Protein AF-A0A932TSR7-F1 (afdb_monomer_lite)

Radius of gyration: 50.33 Å; chains: 1; bounding box: 110×81×132 Å

Foldseek 3Di:
DDDDDDDDDDDDDDDDDDDPDPPDDDQDLVNLLVLLVVLLVQLVVCVVVVNLVSNVVSLVSSVVSLVVSCVVPVPDPCSVVSVVSSVVSVVSSVVVVVPPDPDDDDDDPPDDPDDDDDDDPQLVVLLVQLVVLLVVLVVLQVVLVCQVVVNDPDHSLVSLVVSLVSLVSNVVSLVSSCVVCVVVVNCVPPSNVVSVVCNVVSNVVSVVSNVVSVVVVVVLVVQLVVLVVLLVVLQVLLVVCVVQALVLQVLAEDDDDACPSVVVNLVSLVCCVPPPLVVLVVSLVVLCVPQNDDQVSNCVRRVDRRCSSVSSVSSSVSSLSSLLNLLLVLLVVLVVLLVCLVVDALVVSVVSLVRSVVSLVSSCSSPVPDPSSVVSVVVSVVSSVVSVVVQVVVQAPDADPAAAPQADPCQVVVFVLVLVVQCPDCVHCVPPVWHKDWQGKHQHHYKDQDDADPVRARQKIWTWMKTWIDTPVCVVVQKIKIWTKIFMCGGGGPDDNDDDTDDMDTDGMGMYGNVNHD

Structure (mmCIF, N/CA/C/O backbone):
data_AF-A0A932TSR7-F1
#
_entry.id   AF-A0A932TSR7-F1
#
loop_
_atom_site.group_PDB
_atom_site.id
_atom_site.type_symbol
_atom_site.label_atom_id
_atom_site.label_alt_id
_atom_site.label_comp_id
_atom_site.label_asym_id
_atom_site.label_entity_id
_atom_site.label_seq_id
_atom_site.pdbx_PDB_ins_code
_atom_site.Cartn_x
_atom_site.Cartn_y
_atom_site.Cartn_z
_atom_site.occupancy
_atom_site.B_iso_or_equiv
_atom_site.auth_seq_id
_atom_site.auth_comp_id
_atom_site.auth_asym_id
_atom_site.auth_atom_id
_atom_site.pdbx_PDB_model_num
ATOM 1 N N . MET A 1 1 ? 39.540 58.595 4.494 1.00 39.47 1 MET A N 1
ATOM 2 C CA . MET A 1 1 ? 38.104 58.927 4.647 1.00 39.47 1 MET A CA 1
ATOM 3 C C . MET A 1 1 ? 37.545 57.951 5.679 1.00 39.47 1 MET A C 1
ATOM 5 O O . MET A 1 1 ? 37.599 56.764 5.416 1.00 39.47 1 MET A O 1
ATOM 9 N N . ARG A 1 2 ? 37.390 58.321 6.966 1.00 31.02 2 ARG A N 1
ATOM 10 C CA . ARG A 1 2 ? 36.227 59.035 7.568 1.00 31.02 2 ARG A CA 1
ATOM 11 C C . ARG A 1 2 ? 34.923 58.366 7.102 1.00 31.02 2 ARG A C 1
ATOM 13 O O . ARG A 1 2 ? 34.675 58.423 5.908 1.00 31.02 2 ARG A O 1
ATOM 20 N N . THR A 1 3 ? 34.125 57.678 7.924 1.00 35.47 3 THR A N 1
ATOM 21 C CA . THR A 1 3 ? 33.617 57.940 9.302 1.00 35.47 3 THR A CA 1
ATOM 22 C C . THR A 1 3 ? 33.194 56.597 9.963 1.00 35.47 3 THR A C 1
ATOM 24 O O . THR A 1 3 ? 32.618 55.778 9.264 1.00 35.47 3 THR A O 1
ATOM 27 N N . SER A 1 4 ? 33.566 56.196 11.197 1.00 33.81 4 SER A N 1
ATOM 28 C CA . SER A 1 4 ? 33.179 56.676 12.558 1.00 33.81 4 SER A CA 1
ATOM 29 C C . SER A 1 4 ? 31.657 56.686 12.803 1.00 33.81 4 SER A C 1
ATOM 31 O O . SER A 1 4 ? 30.974 57.251 11.963 1.00 33.81 4 SER A O 1
ATOM 33 N N . ARG A 1 5 ? 31.017 56.229 13.900 1.00 35.28 5 ARG A N 1
ATOM 34 C CA . ARG A 1 5 ? 31.288 55.677 15.268 1.00 35.28 5 ARG A CA 1
ATOM 35 C C . ARG A 1 5 ? 29.886 55.234 15.817 1.00 35.28 5 ARG A C 1
ATOM 37 O O . ARG A 1 5 ? 28.901 55.723 15.279 1.00 35.28 5 ARG A O 1
ATOM 44 N N . PHE A 1 6 ? 29.651 54.318 16.769 1.00 28.44 6 PHE A N 1
ATOM 45 C CA . PHE A 1 6 ? 29.831 54.331 18.248 1.00 28.44 6 PHE A CA 1
ATOM 46 C C . PHE A 1 6 ? 29.224 52.986 18.756 1.00 28.44 6 PHE A C 1
ATOM 48 O O . PHE A 1 6 ? 28.131 52.646 18.321 1.00 28.44 6 PHE A O 1
ATOM 55 N N . VAL A 1 7 ? 29.915 52.056 19.433 1.00 32.31 7 VAL A N 1
ATOM 56 C CA . VAL A 1 7 ? 30.210 51.937 20.888 1.00 32.31 7 VAL A CA 1
ATOM 57 C C . VAL A 1 7 ? 29.042 52.309 21.811 1.00 32.31 7 VAL A C 1
ATOM 59 O O . VAL A 1 7 ? 28.752 53.493 21.884 1.00 32.31 7 VAL A O 1
ATOM 62 N N . VAL A 1 8 ? 28.458 51.332 22.535 1.00 26.69 8 VAL A N 1
ATOM 63 C CA . VAL A 1 8 ? 28.415 51.212 24.023 1.00 26.69 8 VAL A CA 1
ATOM 64 C C . VAL A 1 8 ? 27.941 49.788 24.420 1.00 26.69 8 VAL A C 1
ATOM 66 O O . VAL A 1 8 ? 26.769 49.451 24.305 1.00 26.69 8 VAL A O 1
ATOM 69 N N . LEU A 1 9 ? 28.863 48.959 24.916 1.00 29.66 9 LEU A N 1
ATOM 70 C CA . LEU A 1 9 ? 28.678 48.073 26.090 1.00 29.66 9 LEU A CA 1
ATOM 71 C C . LEU A 1 9 ? 29.369 48.809 27.273 1.00 29.66 9 LEU A C 1
ATOM 73 O O . LEU A 1 9 ? 30.103 49.755 26.963 1.00 29.66 9 LEU A O 1
ATOM 77 N N . PRO A 1 10 ? 29.303 48.412 28.568 1.00 46.84 10 PRO A N 1
ATOM 78 C CA . PRO A 1 10 ? 28.706 47.216 29.198 1.00 46.84 10 PRO A CA 1
ATOM 79 C C . PRO A 1 10 ? 27.994 47.507 30.557 1.00 46.84 10 PRO A C 1
ATOM 81 O O . PRO A 1 10 ? 28.102 48.602 31.096 1.00 46.84 10 PRO A O 1
ATOM 84 N N . LEU A 1 11 ? 27.375 46.510 31.203 1.00 25.36 11 LEU A N 1
ATOM 85 C CA . LEU A 1 11 ? 27.654 46.260 32.631 1.00 25.36 11 LEU A CA 1
ATOM 86 C C . LEU A 1 11 ? 27.261 44.835 33.033 1.00 25.36 11 LEU A C 1
ATOM 88 O O . LEU A 1 11 ? 26.136 44.388 32.829 1.00 25.36 11 LEU A O 1
ATOM 92 N N . ALA A 1 12 ? 28.242 44.140 33.594 1.00 30.41 12 ALA A N 1
ATOM 93 C CA . ALA A 1 12 ? 28.160 42.798 34.133 1.00 30.41 12 ALA A CA 1
ATOM 94 C C . ALA A 1 12 ? 27.547 42.793 35.542 1.00 30.41 12 ALA A C 1
ATOM 96 O O . ALA A 1 12 ? 27.810 43.700 36.331 1.00 30.41 12 ALA A O 1
ATOM 97 N N . LEU A 1 13 ? 26.864 41.702 35.897 1.00 25.91 13 LEU A N 1
ATOM 98 C CA . LEU A 1 13 ? 26.959 41.163 37.250 1.00 25.91 13 LEU A CA 1
ATOM 99 C C . LEU A 1 13 ? 27.071 39.636 37.201 1.00 25.91 13 LEU A C 1
ATOM 101 O O . LEU A 1 13 ? 26.293 38.929 36.567 1.00 25.91 13 LEU A O 1
ATOM 105 N N . THR A 1 14 ? 28.132 39.190 37.847 1.00 28.25 14 THR A N 1
ATOM 106 C CA . THR A 1 14 ? 28.658 37.847 38.042 1.00 28.25 14 THR A CA 1
ATOM 107 C C . THR A 1 14 ? 27.908 37.030 39.097 1.00 28.25 14 THR A C 1
ATOM 109 O O . THR A 1 14 ? 27.451 37.587 40.087 1.00 28.25 14 THR A O 1
ATOM 112 N N . ALA A 1 15 ? 28.009 35.704 38.921 1.00 27.28 15 ALA A N 1
ATOM 113 C CA . ALA A 1 15 ? 28.053 34.637 39.934 1.00 27.28 15 ALA A CA 1
ATOM 114 C C . ALA A 1 15 ? 26.752 34.251 40.668 1.00 27.28 15 ALA A C 1
ATOM 116 O O . ALA A 1 15 ? 26.172 35.039 41.397 1.00 27.28 15 ALA A O 1
ATOM 117 N N . GLN A 1 16 ? 26.358 32.973 40.570 1.00 27.58 16 GLN A N 1
ATOM 118 C CA . GLN A 1 16 ? 26.703 31.978 41.598 1.00 27.58 16 GLN A CA 1
ATOM 119 C C . GLN A 1 16 ? 26.334 30.555 41.130 1.00 27.58 16 GLN A C 1
ATOM 121 O O . GLN A 1 16 ? 25.315 30.325 40.485 1.00 27.58 16 GLN A O 1
ATOM 126 N N . CYS A 1 17 ? 27.202 29.606 41.467 1.00 24.41 17 CYS A N 1
ATOM 127 C CA . CYS A 1 17 ? 27.099 28.176 41.222 1.00 24.41 17 CYS A CA 1
ATOM 128 C C . CYS A 1 17 ? 25.911 27.481 41.918 1.00 24.41 17 CYS A C 1
ATOM 130 O O . CYS A 1 17 ? 25.535 27.840 43.027 1.00 24.41 17 CYS A O 1
ATOM 132 N N . LEU A 1 18 ? 25.488 26.374 41.293 1.00 28.20 18 LEU A N 1
ATOM 133 C CA . LEU A 1 18 ? 25.128 25.088 41.910 1.00 28.20 18 LEU A CA 1
ATOM 134 C C . LEU A 1 18 ? 24.141 25.107 43.089 1.00 28.20 18 LEU A C 1
ATOM 136 O O . LEU A 1 18 ? 24.540 25.098 44.248 1.00 28.20 18 LEU A O 1
ATOM 140 N N . LEU A 1 19 ? 22.870 24.867 42.768 1.00 27.95 19 LEU A N 1
ATOM 141 C CA . LEU A 1 19 ? 22.051 23.902 43.502 1.00 27.95 19 LEU A CA 1
ATOM 142 C C . LEU A 1 19 ? 21.357 22.996 42.477 1.00 27.95 19 LEU A C 1
ATOM 144 O O . LEU A 1 19 ? 20.335 23.351 41.895 1.00 27.95 19 LEU A O 1
ATOM 148 N N . PHE A 1 20 ? 21.942 21.818 42.246 1.00 30.81 20 PHE A N 1
ATOM 149 C CA . PHE A 1 20 ? 21.231 20.674 41.681 1.00 30.81 20 PHE A CA 1
ATOM 150 C C . PHE A 1 20 ? 20.165 20.238 42.695 1.00 30.81 20 PHE A C 1
ATOM 152 O O . PHE A 1 20 ? 20.407 19.392 43.551 1.00 30.81 20 PHE A O 1
ATOM 159 N N . GLY A 1 21 ? 18.987 20.852 42.616 1.00 28.73 21 GLY A N 1
ATOM 160 C CA . GLY A 1 21 ? 17.746 20.235 43.061 1.00 28.73 21 GLY A CA 1
ATOM 161 C C . GLY A 1 21 ? 17.228 19.383 41.911 1.00 28.73 21 GLY A C 1
ATOM 162 O O . GLY A 1 21 ? 17.100 19.875 40.794 1.00 28.73 21 GLY A O 1
ATOM 163 N N . THR A 1 22 ? 16.990 18.103 42.163 1.00 29.42 22 THR A N 1
ATOM 164 C CA . THR A 1 22 ? 16.397 17.151 41.219 1.00 29.42 22 THR A CA 1
ATOM 165 C C . THR A 1 22 ? 15.178 17.757 40.518 1.00 29.42 22 THR A C 1
ATOM 167 O O . THR A 1 22 ? 14.110 17.871 41.121 1.00 29.42 22 THR A O 1
ATOM 170 N N . ALA A 1 23 ? 15.333 18.144 39.251 1.00 30.30 23 ALA A N 1
ATOM 171 C CA . ALA A 1 23 ? 14.219 18.482 38.380 1.00 30.30 23 ALA A CA 1
ATOM 172 C C . ALA A 1 23 ? 13.467 17.179 38.085 1.00 30.30 23 ALA A C 1
ATOM 174 O O . ALA A 1 23 ? 13.845 16.409 37.202 1.00 30.30 23 ALA A O 1
ATOM 175 N N . GLY A 1 24 ? 12.449 16.894 38.900 1.00 33.91 24 GLY A N 1
ATOM 176 C CA . GLY A 1 24 ? 11.426 15.921 38.546 1.00 33.91 24 GLY A CA 1
ATOM 177 C C . GLY A 1 24 ? 10.817 16.319 37.204 1.00 33.91 24 GLY A C 1
ATOM 178 O O . GLY A 1 24 ? 10.705 17.509 36.902 1.00 33.91 24 GLY A O 1
ATOM 179 N N . ALA A 1 25 ? 10.484 15.322 36.388 1.00 36.06 25 ALA A N 1
ATOM 180 C CA . ALA A 1 25 ? 9.767 15.520 35.135 1.00 36.06 25 ALA A CA 1
ATOM 181 C C . ALA A 1 25 ? 8.581 16.491 35.330 1.00 36.06 25 ALA A C 1
ATOM 183 O O . ALA A 1 25 ? 7.988 16.483 36.414 1.00 36.06 25 ALA A O 1
ATOM 184 N N . PRO A 1 26 ? 8.230 17.318 34.325 1.00 49.50 26 PRO A N 1
ATOM 185 C CA . PRO A 1 26 ? 7.051 18.172 34.413 1.00 49.50 26 PRO A CA 1
ATOM 186 C C . PRO A 1 26 ? 5.840 17.307 34.781 1.00 49.50 26 PRO A C 1
ATOM 188 O O . PRO A 1 26 ? 5.518 16.348 34.080 1.00 49.50 26 PRO A O 1
ATOM 191 N N . GLU A 1 27 ? 5.245 17.603 35.937 1.00 65.69 27 GLU A N 1
ATOM 192 C CA . GLU A 1 27 ? 4.131 16.845 36.502 1.00 65.69 27 GLU A CA 1
ATOM 193 C C . GLU A 1 27 ? 2.963 16.877 35.509 1.00 65.69 27 GLU A C 1
ATOM 195 O O . GLU A 1 27 ? 2.567 17.948 35.043 1.00 65.69 27 GLU A O 1
ATOM 200 N N . SER A 1 28 ? 2.450 15.706 35.119 1.00 84.44 28 SER A N 1
ATOM 201 C CA . SER A 1 28 ? 1.410 15.647 34.094 1.00 84.44 28 SER A CA 1
ATOM 202 C C . SER A 1 28 ? 0.105 16.254 34.622 1.00 84.44 28 SER A C 1
ATOM 204 O O . SER A 1 28 ? -0.204 16.166 35.812 1.00 84.44 28 SER A O 1
ATOM 206 N N . VAL A 1 29 ? -0.718 16.830 33.738 1.00 83.62 29 VAL A N 1
ATOM 207 C CA . VAL A 1 29 ? -2.031 17.395 34.114 1.00 83.62 29 VAL A CA 1
ATOM 208 C C . VAL A 1 29 ? -2.917 16.350 34.812 1.00 83.62 29 VAL A C 1
ATOM 210 O O . VAL A 1 29 ? -3.674 16.668 35.732 1.00 83.62 29 VAL A O 1
ATOM 213 N N . ARG A 1 30 ? -2.762 15.072 34.443 1.00 85.31 30 ARG A N 1
ATOM 214 C CA . ARG A 1 30 ? -3.427 13.934 35.088 1.00 85.31 30 ARG A CA 1
ATOM 215 C C . ARG A 1 30 ? -2.984 13.742 36.543 1.00 85.31 30 ARG A C 1
ATOM 217 O O . ARG A 1 30 ? -3.832 13.472 37.395 1.00 85.31 30 ARG A O 1
ATOM 224 N N . ASP A 1 31 ? -1.697 13.900 36.835 1.00 86.69 31 ASP A N 1
ATOM 225 C CA . ASP A 1 31 ? -1.153 13.767 38.192 1.00 86.69 31 ASP A CA 1
ATOM 226 C C . ASP A 1 31 ? -1.604 14.932 39.082 1.00 86.69 31 ASP A C 1
ATOM 228 O O . ASP A 1 31 ? -2.063 14.716 40.210 1.00 86.69 31 ASP A O 1
ATOM 232 N N . LEU A 1 32 ? -1.610 16.155 38.537 1.00 86.38 32 LEU A N 1
ATOM 233 C CA . LEU A 1 32 ? -2.170 17.334 39.206 1.00 86.38 32 LEU A CA 1
ATOM 234 C C . LEU A 1 32 ? -3.659 17.138 39.542 1.00 86.38 32 LEU A C 1
ATOM 236 O O . LEU A 1 32 ? -4.088 17.421 40.665 1.00 86.38 32 LEU A O 1
ATOM 240 N N . ALA A 1 33 ? -4.450 16.588 38.614 1.00 86.94 33 ALA A N 1
ATOM 241 C CA . ALA A 1 33 ? -5.872 16.316 38.828 1.00 86.94 33 ALA A CA 1
ATOM 242 C C . ALA A 1 33 ? -6.124 15.202 39.864 1.00 86.94 33 ALA A C 1
ATOM 244 O O . ALA A 1 33 ? -7.068 15.279 40.664 1.00 86.94 33 ALA A O 1
ATOM 245 N N . ALA A 1 34 ? -5.270 14.175 39.901 1.00 88.38 34 ALA A N 1
ATOM 246 C CA . ALA A 1 34 ? -5.326 13.124 40.913 1.00 88.38 34 ALA A CA 1
ATOM 247 C C . ALA A 1 34 ? -5.026 13.677 42.318 1.00 88.38 34 ALA A C 1
ATOM 249 O O . ALA A 1 34 ? -5.753 13.379 43.273 1.00 88.38 34 ALA A O 1
ATOM 250 N N . ARG A 1 35 ? -4.013 14.542 42.444 1.00 88.25 35 ARG A N 1
ATOM 251 C CA . ARG A 1 35 ? -3.665 15.208 43.710 1.00 88.25 35 ARG A CA 1
ATOM 252 C C . ARG A 1 35 ? -4.750 16.178 44.167 1.00 88.25 35 ARG A C 1
ATOM 254 O O . ARG A 1 35 ? -5.119 16.141 45.340 1.00 88.25 35 ARG A O 1
ATOM 261 N N . ALA A 1 36 ? -5.333 16.958 43.255 1.00 90.12 36 ALA A N 1
ATOM 262 C CA . ALA A 1 36 ? -6.456 17.842 43.569 1.00 90.12 36 ALA A CA 1
ATOM 263 C C . ALA A 1 36 ? -7.654 17.055 44.135 1.00 90.12 36 ALA A C 1
ATOM 265 O O . ALA A 1 36 ? -8.232 17.439 45.151 1.00 90.12 36 ALA A O 1
ATOM 266 N N . ASN A 1 37 ? -7.988 15.900 43.547 1.00 90.31 37 ASN A N 1
ATOM 267 C CA . ASN A 1 37 ? -9.028 15.013 44.082 1.00 90.31 37 ASN A CA 1
ATOM 268 C C . ASN A 1 37 ? -8.674 14.429 45.458 1.00 90.31 37 ASN A C 1
ATOM 270 O O . ASN A 1 37 ? -9.561 14.278 46.302 1.00 90.31 37 ASN A O 1
ATOM 274 N N . SER A 1 38 ? -7.405 14.086 45.691 1.00 92.19 38 SER A N 1
ATOM 275 C CA . SER A 1 38 ? -6.940 13.596 46.992 1.00 92.19 38 SER A CA 1
ATOM 276 C C . SER A 1 38 ? -7.121 14.655 48.084 1.00 92.19 38 SER A C 1
ATOM 278 O O . SER A 1 38 ? -7.702 14.370 49.131 1.00 92.19 38 SER A O 1
ATOM 280 N N . GLU A 1 39 ? -6.736 15.903 47.806 1.00 90.56 39 GLU A N 1
ATOM 281 C CA . GLU A 1 39 ? -6.909 17.026 48.735 1.00 90.56 39 GLU A CA 1
ATOM 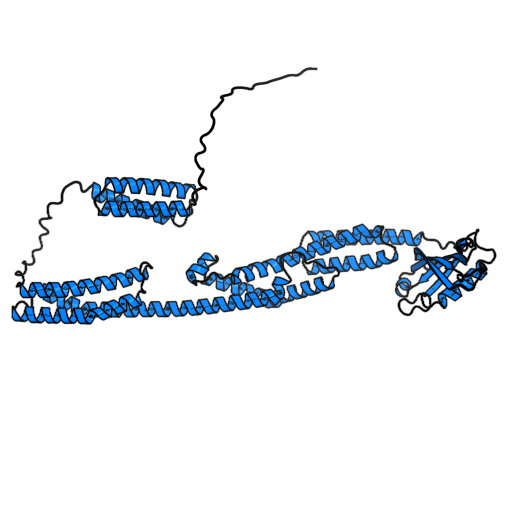282 C C . GLU A 1 39 ? -8.390 17.351 48.985 1.00 90.56 39 GLU A C 1
ATOM 284 O O . GLU A 1 39 ? -8.781 17.571 50.128 1.00 90.56 39 GLU A O 1
ATOM 289 N N . LEU A 1 40 ? -9.260 17.275 47.968 1.00 91.06 40 LEU A N 1
ATOM 290 C CA . LEU A 1 40 ? -10.713 17.432 48.153 1.00 91.06 40 LEU A CA 1
ATOM 291 C C . LEU A 1 40 ? -11.325 16.315 49.021 1.00 91.06 40 LEU A C 1
ATOM 293 O O . LEU A 1 40 ? -12.262 16.559 49.787 1.00 91.06 40 LEU A O 1
ATOM 297 N N . ARG A 1 41 ? -10.810 15.081 48.946 1.00 89.44 41 ARG A N 1
ATOM 298 C CA . ARG A 1 41 ? -11.224 13.985 49.845 1.00 89.44 41 ARG A CA 1
ATOM 299 C C . ARG A 1 41 ? -10.703 14.195 51.265 1.00 89.44 41 ARG A C 1
ATOM 301 O O . ARG A 1 41 ? -11.443 13.965 52.222 1.00 89.44 41 ARG A O 1
ATOM 308 N N . ALA A 1 42 ? -9.464 14.662 51.407 1.00 87.25 42 ALA A N 1
ATOM 309 C CA . ALA A 1 42 ? -8.886 15.013 52.700 1.00 87.25 42 ALA A CA 1
ATOM 310 C C . ALA A 1 42 ? -9.678 16.150 53.369 1.00 87.25 42 ALA A C 1
ATOM 312 O O . ALA A 1 42 ? -10.045 16.031 54.538 1.00 87.25 42 ALA A O 1
ATOM 313 N N . ALA A 1 43 ? -10.042 17.189 52.610 1.00 88.62 43 ALA A N 1
ATOM 314 C CA . ALA A 1 43 ? -10.892 18.285 53.066 1.00 88.62 43 ALA A CA 1
ATOM 315 C C . ALA A 1 43 ? -12.265 17.789 53.539 1.00 88.62 43 ALA A C 1
ATOM 317 O O . ALA A 1 43 ? -12.727 18.181 54.611 1.00 88.62 43 ALA A O 1
ATOM 318 N N . GLN A 1 44 ? -12.899 16.887 52.782 1.00 90.38 44 GLN A N 1
ATOM 319 C CA . GLN A 1 44 ? -14.181 16.287 53.152 1.00 90.38 44 GLN A CA 1
ATOM 320 C C . GLN A 1 44 ? -14.085 15.486 54.457 1.00 90.38 44 GLN A C 1
ATOM 322 O O . GLN A 1 44 ? -14.915 15.655 55.349 1.00 90.38 44 GLN A O 1
ATOM 327 N N . SER A 1 45 ? -13.058 14.644 54.591 1.00 88.56 45 SER A N 1
ATOM 328 C CA . SER A 1 45 ? -12.810 13.872 55.813 1.00 88.56 45 SER A CA 1
ATOM 329 C C . SER A 1 45 ? -12.568 14.789 57.018 1.00 88.56 45 SER A C 1
ATOM 331 O O . SER A 1 45 ? -13.186 14.616 58.069 1.00 88.56 45 SER A O 1
ATOM 333 N N . ALA A 1 46 ? -11.738 15.825 56.864 1.00 84.25 46 ALA A N 1
ATOM 334 C CA . ALA A 1 46 ? -11.481 16.809 57.913 1.00 84.25 46 ALA A CA 1
ATOM 335 C C . ALA A 1 46 ? -12.757 17.567 58.325 1.00 84.25 46 ALA A C 1
ATOM 337 O O . ALA A 1 46 ? -12.988 17.776 59.517 1.00 84.25 46 ALA A O 1
ATOM 338 N N . LEU A 1 47 ? -13.627 17.907 57.366 1.00 86.69 47 LEU A N 1
ATOM 339 C CA . LEU A 1 47 ? -14.915 18.557 57.624 1.00 86.69 47 LEU A CA 1
ATOM 340 C C . LEU A 1 47 ? -15.861 17.676 58.455 1.00 86.69 47 LEU A C 1
ATOM 342 O O . LEU A 1 47 ? -16.520 18.173 59.373 1.00 86.69 47 LEU A O 1
ATOM 346 N N . PHE A 1 48 ? -15.924 16.373 58.156 1.00 83.19 48 PHE A N 1
ATOM 347 C CA . PHE A 1 48 ? -16.735 15.413 58.915 1.00 83.19 48 PHE A CA 1
ATOM 348 C C . PHE A 1 48 ? -16.194 15.168 60.322 1.00 83.19 48 PHE A C 1
ATOM 350 O O . PHE A 1 48 ? -16.983 15.029 61.253 1.00 83.19 48 PHE A O 1
ATOM 357 N N . ASN A 1 49 ? -14.874 15.208 60.488 1.00 81.19 49 ASN A N 1
ATOM 358 C CA . ASN A 1 49 ? -14.206 15.066 61.780 1.00 81.19 49 ASN A CA 1
ATOM 359 C C . ASN A 1 49 ? -14.158 16.376 62.596 1.00 81.19 49 ASN A C 1
ATOM 361 O O . ASN A 1 49 ? -13.489 16.433 63.623 1.00 81.19 49 ASN A O 1
ATOM 365 N N . GLY A 1 50 ? -14.829 17.444 62.141 1.00 83.31 50 GLY A N 1
ATOM 366 C CA . GLY A 1 50 ? -14.889 18.733 62.843 1.00 83.31 50 GLY A CA 1
ATOM 367 C C . GLY A 1 50 ? -13.588 19.545 62.808 1.00 83.31 50 GLY A C 1
ATOM 368 O O . GLY A 1 50 ? -13.488 20.583 63.458 1.00 83.31 50 GLY A O 1
ATOM 369 N N . LYS A 1 51 ? -12.593 19.118 62.027 1.00 89.25 51 LYS A N 1
ATOM 370 C CA . LYS A 1 51 ? -11.276 19.751 61.928 1.00 89.25 51 LYS A CA 1
ATOM 371 C C . LYS A 1 51 ? -11.271 20.866 60.882 1.00 89.25 51 LYS A C 1
ATOM 373 O O . LYS A 1 51 ? -10.719 20.729 59.791 1.00 89.25 51 LYS A O 1
ATOM 378 N N . GLN A 1 52 ? -11.908 21.987 61.214 1.00 86.00 52 GLN A N 1
ATOM 379 C CA . GLN A 1 52 ? -12.146 23.090 60.271 1.00 86.00 52 GLN A CA 1
ATOM 380 C C . GLN A 1 52 ? -10.854 23.706 59.698 1.00 86.00 52 GLN A C 1
ATOM 382 O O . GLN A 1 52 ? -10.809 24.024 58.512 1.00 86.00 52 GLN A O 1
ATOM 387 N N . ALA A 1 53 ? -9.788 23.818 60.499 1.00 81.94 53 ALA A N 1
ATOM 388 C CA . ALA A 1 53 ? -8.497 24.347 60.045 1.00 81.94 53 ALA A CA 1
ATOM 389 C C . ALA A 1 53 ? -7.793 23.418 59.036 1.00 81.94 53 ALA A C 1
ATOM 391 O O . ALA A 1 53 ? -7.313 23.882 58.003 1.00 81.94 53 ALA A O 1
ATOM 392 N N . GLU A 1 54 ? -7.786 22.103 59.292 1.00 84.19 54 GLU A N 1
ATOM 393 C CA . GLU A 1 54 ? -7.239 21.100 58.361 1.00 84.19 54 GLU A CA 1
ATOM 394 C C . GLU A 1 54 ? -8.061 21.044 57.063 1.00 84.19 54 GLU A C 1
ATOM 396 O O . GLU A 1 54 ? -7.495 20.943 55.974 1.00 84.19 54 GLU A O 1
ATOM 401 N N . CYS A 1 55 ? -9.389 21.180 57.170 1.00 89.50 55 CYS A N 1
ATOM 402 C CA . CYS A 1 55 ? -10.287 21.273 56.021 1.00 89.50 55 CYS A CA 1
ATOM 403 C C . CYS A 1 55 ? -9.957 22.490 55.146 1.00 89.50 55 CYS A C 1
ATOM 405 O O . CYS A 1 55 ? -9.758 22.334 53.944 1.00 89.50 55 CYS A O 1
ATOM 407 N N . ARG A 1 56 ? -9.823 23.685 55.742 1.00 89.94 56 ARG A N 1
ATOM 408 C CA . ARG A 1 56 ? -9.475 24.911 55.006 1.00 89.94 56 ARG A CA 1
ATOM 409 C C . ARG A 1 56 ? -8.121 24.785 54.304 1.00 89.94 56 ARG A C 1
ATOM 411 O O . ARG A 1 56 ? -8.041 25.040 53.109 1.00 89.94 56 ARG A O 1
ATOM 418 N N . ALA A 1 57 ? -7.100 24.290 55.004 1.00 88.44 57 ALA A N 1
ATOM 419 C CA . ALA A 1 57 ? -5.772 24.095 54.423 1.00 88.44 57 ALA A CA 1
ATOM 420 C C . ALA A 1 57 ? -5.769 23.103 53.241 1.00 88.44 57 ALA A C 1
ATOM 422 O O . ALA A 1 57 ? -5.047 23.308 52.267 1.00 88.44 57 ALA A O 1
ATOM 423 N N . ALA A 1 58 ? -6.570 22.034 53.305 1.00 88.44 58 ALA A N 1
ATOM 424 C CA . ALA A 1 58 ? -6.720 21.085 52.201 1.00 88.44 58 ALA A CA 1
ATOM 425 C C . ALA A 1 58 ? -7.472 21.693 51.001 1.00 88.44 58 ALA A C 1
ATOM 427 O O . ALA A 1 58 ? -7.076 21.476 49.857 1.00 88.44 58 ALA A O 1
ATOM 428 N N . LEU A 1 59 ? -8.501 22.515 51.244 1.00 92.25 59 LEU A N 1
ATOM 429 C CA . LEU A 1 59 ? -9.197 23.251 50.180 1.00 92.25 59 LEU A CA 1
ATOM 430 C C . LEU A 1 59 ? -8.280 24.263 49.482 1.00 92.25 59 LEU A C 1
ATOM 432 O O . LEU A 1 59 ? -8.348 24.395 48.262 1.00 92.25 59 LEU A O 1
ATOM 436 N N . ASP A 1 60 ? -7.397 24.940 50.216 1.00 92.19 60 ASP A N 1
ATOM 437 C CA . ASP A 1 60 ? -6.444 25.889 49.629 1.00 92.19 60 ASP A CA 1
ATOM 438 C C . ASP A 1 60 ? -5.394 25.181 48.758 1.00 92.19 60 ASP A C 1
ATOM 440 O O . ASP A 1 60 ? -5.096 25.636 47.651 1.00 92.19 60 ASP A O 1
ATOM 444 N N . ARG A 1 61 ? -4.897 24.011 49.190 1.00 92.06 61 ARG A N 1
ATOM 445 C CA . ARG A 1 61 ? -4.015 23.169 48.359 1.00 92.06 61 ARG A CA 1
ATOM 446 C C . ARG A 1 61 ? -4.723 22.654 47.106 1.00 92.06 61 ARG A C 1
ATOM 448 O O . ARG A 1 61 ? -4.145 22.698 46.021 1.00 92.06 61 ARG A O 1
ATOM 455 N N . ALA A 1 62 ? -5.977 22.213 47.229 1.00 91.25 62 ALA A N 1
ATOM 456 C CA . ALA A 1 62 ? -6.780 21.795 46.083 1.00 91.25 62 ALA A CA 1
ATOM 457 C C . ALA A 1 62 ? -6.998 22.948 45.087 1.00 91.25 62 ALA A C 1
ATOM 459 O O . ALA A 1 62 ? -6.875 22.742 43.882 1.00 91.25 62 ALA A O 1
ATOM 460 N N . ALA A 1 63 ? -7.262 24.164 45.574 1.00 93.12 63 ALA A N 1
ATOM 461 C CA . ALA A 1 63 ? -7.428 25.349 44.736 1.00 93.12 63 ALA A CA 1
ATOM 462 C C . ALA A 1 63 ? -6.153 25.689 43.945 1.00 93.12 63 ALA A C 1
ATOM 464 O O . ALA A 1 63 ? -6.235 25.952 42.747 1.00 93.12 63 ALA A O 1
ATOM 465 N N . ALA A 1 64 ? -4.981 25.620 44.586 1.00 92.38 64 ALA A N 1
ATOM 466 C CA . ALA A 1 64 ? -3.699 25.862 43.923 1.00 92.38 64 ALA A CA 1
ATOM 467 C C . ALA A 1 64 ? -3.423 24.849 42.796 1.00 92.38 64 ALA A C 1
ATOM 469 O O . ALA A 1 64 ? -2.979 25.232 41.716 1.00 92.38 64 ALA A O 1
ATOM 470 N N . LEU A 1 65 ? -3.738 23.567 43.013 1.00 91.75 65 LEU A N 1
ATOM 471 C CA . LEU A 1 65 ? -3.593 22.524 41.989 1.00 91.75 65 LEU A CA 1
ATOM 472 C C . LEU A 1 65 ? -4.577 22.719 40.827 1.00 91.75 65 LEU A C 1
ATOM 474 O O . LEU A 1 65 ? -4.197 22.578 39.669 1.00 91.75 65 LEU A O 1
ATOM 478 N N . ILE A 1 66 ? -5.823 23.103 41.115 1.00 92.19 66 ILE A N 1
ATOM 479 C CA . ILE A 1 66 ? -6.830 23.418 40.087 1.00 92.19 66 ILE A CA 1
ATOM 480 C C . ILE A 1 66 ? -6.386 24.609 39.228 1.00 92.19 66 ILE A C 1
ATOM 482 O O . ILE A 1 66 ? -6.564 24.579 38.013 1.00 92.19 66 ILE A O 1
ATOM 486 N N . GLN A 1 67 ? -5.764 25.624 39.831 1.00 91.00 67 GLN A N 1
ATOM 487 C CA . GLN A 1 67 ? -5.218 26.767 39.099 1.00 91.00 67 GLN A CA 1
ATOM 488 C C . GLN A 1 67 ? -4.046 26.369 38.187 1.00 91.00 67 GLN A C 1
ATOM 490 O O . GLN A 1 67 ? -3.945 26.879 37.074 1.00 91.00 67 GLN A O 1
ATOM 495 N N . GLN A 1 68 ? -3.184 25.441 38.618 1.00 89.25 68 GLN A N 1
ATOM 496 C CA . GLN A 1 68 ? -2.103 24.912 37.774 1.00 89.25 68 GLN A CA 1
ATOM 497 C C . GLN A 1 68 ? -2.647 24.119 36.578 1.00 89.25 68 GLN A C 1
ATOM 499 O O . GLN A 1 68 ? -2.149 24.277 35.466 1.00 89.25 68 GLN A O 1
ATOM 504 N N . ILE A 1 69 ? -3.703 23.323 36.782 1.00 88.94 69 ILE A N 1
ATOM 505 C CA . ILE A 1 69 ? -4.397 22.609 35.697 1.00 88.94 69 ILE A CA 1
ATOM 506 C C . ILE A 1 69 ? -4.994 23.607 34.700 1.00 88.94 69 ILE A C 1
ATOM 508 O O . ILE A 1 69 ? -4.816 23.444 33.500 1.00 88.94 69 ILE A O 1
ATOM 512 N N . GLU A 1 70 ? -5.652 24.663 35.184 1.00 90.19 70 GLU A N 1
ATOM 513 C CA . GLU A 1 70 ? -6.252 25.700 34.336 1.00 90.19 70 GLU A CA 1
ATOM 514 C C . GLU A 1 70 ? -5.220 26.475 33.503 1.00 90.19 70 GLU A C 1
ATOM 516 O O . GLU A 1 70 ? -5.512 26.854 32.373 1.00 90.19 70 GLU A O 1
ATOM 521 N N . GLN A 1 71 ? -4.013 26.694 34.032 1.00 88.00 71 GLN A N 1
ATOM 522 C CA . GLN A 1 71 ? -2.921 27.346 33.299 1.00 88.00 71 GLN A CA 1
ATOM 523 C C . GLN A 1 71 ? -2.264 26.429 32.259 1.00 88.00 71 GLN A C 1
ATOM 525 O O . GLN A 1 71 ? -1.781 26.925 31.243 1.00 88.00 71 GLN A O 1
ATOM 530 N N . ALA A 1 72 ? -2.227 25.118 32.512 1.00 84.31 72 ALA A N 1
ATOM 531 C CA . ALA A 1 72 ? -1.628 24.140 31.607 1.00 84.31 72 ALA A CA 1
ATOM 532 C C . ALA A 1 72 ? -2.588 23.717 30.480 1.00 84.31 72 ALA A C 1
ATOM 534 O O . ALA A 1 72 ? -2.188 23.672 29.320 1.00 84.31 72 ALA A O 1
ATOM 535 N N . GLU A 1 73 ? -3.852 23.436 30.810 1.00 84.81 73 GLU A N 1
ATOM 536 C CA . GLU A 1 73 ? -4.897 22.996 29.879 1.00 84.81 73 GLU A CA 1
ATOM 537 C C . GLU A 1 73 ? -6.271 23.575 30.283 1.00 84.81 73 GLU A C 1
ATOM 539 O O . GLU A 1 73 ? -7.019 22.949 31.045 1.00 84.81 73 GLU A O 1
ATOM 544 N N . PRO A 1 74 ? -6.651 24.753 29.752 1.00 82.69 74 PRO A N 1
ATOM 545 C CA . PRO A 1 74 ? -7.931 25.395 30.068 1.00 82.69 74 PRO A CA 1
ATOM 546 C C . PRO A 1 74 ? -9.166 24.544 29.723 1.00 82.69 74 PRO A C 1
ATOM 548 O O . PRO A 1 74 ? -10.177 24.613 30.422 1.00 82.69 74 PRO A O 1
ATOM 551 N N . ASP A 1 75 ? -9.068 23.706 28.685 1.00 80.25 75 ASP A N 1
ATOM 552 C CA . ASP A 1 75 ? -10.160 22.864 28.175 1.00 80.25 75 ASP A CA 1
ATOM 553 C C . ASP A 1 75 ? -10.188 21.453 28.795 1.00 80.25 75 ASP A C 1
ATOM 555 O O . ASP A 1 75 ? -10.860 20.547 28.293 1.00 80.25 75 ASP A O 1
ATOM 559 N N . ASN A 1 76 ? -9.465 21.231 29.898 1.00 83.31 76 ASN A N 1
ATOM 560 C CA . ASN A 1 76 ? -9.421 19.920 30.532 1.00 83.31 76 ASN A CA 1
ATOM 561 C C . ASN A 1 76 ? -10.810 19.490 31.049 1.00 83.31 76 ASN A C 1
ATOM 563 O O . ASN A 1 76 ? -11.431 20.152 31.887 1.00 83.31 76 ASN A O 1
ATOM 567 N N . VAL A 1 77 ? -11.272 18.315 30.608 1.00 80.69 77 VAL A N 1
ATOM 568 C CA . VAL A 1 77 ? -12.600 17.757 30.929 1.00 80.69 77 VAL A CA 1
ATOM 569 C C . VAL A 1 77 ? -12.876 17.609 32.432 1.00 80.69 77 VAL A C 1
ATOM 571 O O . VAL A 1 77 ? -14.037 17.622 32.849 1.00 80.69 77 VAL A O 1
ATOM 574 N N . GLN A 1 78 ? -11.839 17.493 33.271 1.00 81.44 78 GLN A N 1
ATOM 575 C CA . GLN A 1 78 ? -11.977 17.340 34.723 1.00 81.44 78 GLN A CA 1
ATOM 576 C C . GLN A 1 78 ? -12.040 18.679 35.474 1.00 81.44 78 GLN A C 1
ATOM 578 O O . GLN A 1 78 ? -12.515 18.716 36.614 1.00 81.44 78 GLN A O 1
ATOM 583 N N . LEU A 1 79 ? -11.620 19.786 34.849 1.00 85.69 79 LEU A N 1
ATOM 584 C CA . LEU A 1 79 ? -11.486 21.094 35.494 1.00 85.69 79 LEU A CA 1
ATOM 585 C C . LEU A 1 79 ? -12.828 21.612 36.032 1.00 85.69 79 LEU A C 1
ATOM 587 O O . LEU A 1 79 ? -12.910 22.057 37.179 1.00 85.69 79 LEU A O 1
ATOM 591 N N . ARG A 1 80 ? -13.904 21.482 35.242 1.00 87.81 80 ARG A N 1
ATOM 592 C CA . ARG A 1 80 ? -15.260 21.885 35.653 1.00 87.81 80 ARG A CA 1
ATOM 593 C C . ARG A 1 80 ? -15.713 21.142 36.914 1.00 87.81 80 ARG A C 1
ATOM 595 O O . A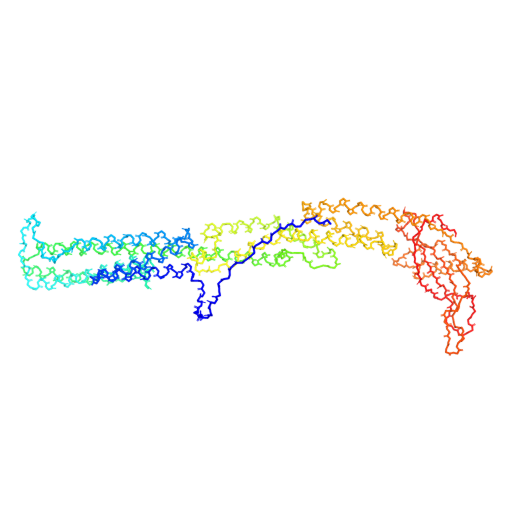RG A 1 80 ? -16.156 21.768 37.873 1.00 87.81 80 ARG A O 1
ATOM 602 N N . GLY A 1 81 ? -15.544 19.819 36.942 1.00 86.12 81 GLY A N 1
ATOM 603 C CA . GLY A 1 81 ? -15.953 18.989 38.079 1.00 86.12 81 GLY A CA 1
ATOM 604 C C . GLY A 1 81 ? -15.142 19.264 39.350 1.00 86.12 81 GLY A C 1
ATOM 605 O O . GLY A 1 81 ? -15.698 19.271 40.452 1.00 86.12 81 GLY A O 1
ATOM 606 N N . LEU A 1 82 ? -13.840 19.534 39.212 1.00 88.75 82 LEU A N 1
ATOM 607 C CA . LEU A 1 82 ? -12.972 19.902 40.333 1.00 88.75 82 LEU A CA 1
ATOM 608 C C . LEU A 1 82 ? -13.358 21.265 40.932 1.00 88.75 82 LEU A C 1
ATOM 610 O O . LEU A 1 82 ? -13.481 21.375 42.154 1.00 88.75 82 LEU A O 1
ATOM 614 N N . LYS A 1 83 ? -13.631 22.272 40.090 1.00 91.12 83 LYS A N 1
ATOM 615 C CA . LYS A 1 83 ? -14.096 23.602 40.523 1.00 91.12 83 LYS A CA 1
ATOM 616 C C . LYS A 1 83 ? -15.439 23.535 41.254 1.00 91.12 83 LYS A C 1
ATOM 618 O O . LYS A 1 83 ? -15.580 24.089 42.342 1.00 91.12 83 LYS A O 1
ATOM 623 N N . GLU A 1 84 ? -16.411 22.801 40.714 1.00 91.00 84 GLU A N 1
ATOM 624 C CA . GLU A 1 84 ? -17.726 22.633 41.348 1.00 91.00 84 GLU A CA 1
ATOM 625 C C . GLU A 1 84 ? -17.639 21.953 42.723 1.00 91.00 84 GLU A C 1
ATOM 627 O O . GLU A 1 84 ? -18.356 22.330 43.658 1.00 91.00 84 GLU A O 1
ATOM 632 N N . ARG A 1 85 ? -16.755 20.957 42.867 1.00 89.12 85 ARG A N 1
ATOM 633 C CA . ARG A 1 85 ? -16.509 20.272 44.144 1.00 89.12 85 ARG A CA 1
ATOM 634 C C . ARG A 1 85 ? -15.834 21.177 45.169 1.00 89.12 85 ARG A C 1
ATOM 636 O O . ARG A 1 85 ? -16.286 21.194 46.314 1.00 89.12 85 ARG A O 1
ATOM 643 N N . LEU A 1 86 ? -14.813 21.931 44.761 1.00 92.12 86 LEU A N 1
ATOM 644 C CA . LEU A 1 86 ? -14.132 22.907 45.613 1.00 92.12 86 LEU A CA 1
ATOM 645 C C . LEU A 1 86 ? -15.132 23.931 46.176 1.00 92.12 86 LEU A C 1
ATOM 647 O O . LEU A 1 86 ? -15.207 24.127 47.387 1.00 92.12 86 LEU A O 1
ATOM 651 N N . GLU A 1 87 ? -15.966 24.515 45.314 1.00 89.94 87 GLU A N 1
ATOM 652 C CA . GLU A 1 87 ? -16.966 25.515 45.708 1.00 89.94 87 GLU A CA 1
ATOM 653 C C . GLU A 1 87 ? -18.076 24.936 46.594 1.00 89.94 87 GLU A C 1
ATOM 655 O O . GLU A 1 87 ? -18.555 25.583 47.527 1.00 89.94 87 GLU A O 1
ATOM 660 N N . ARG A 1 88 ? -18.497 23.688 46.349 1.00 91.88 88 ARG A N 1
ATOM 661 C CA . ARG A 1 88 ? -19.442 22.996 47.237 1.00 91.88 88 ARG A CA 1
ATOM 662 C C . ARG A 1 88 ? -18.860 22.824 48.641 1.00 91.88 88 ARG A C 1
ATOM 664 O O . ARG A 1 88 ? -19.520 23.191 49.607 1.00 91.88 88 ARG A O 1
ATOM 671 N N . GLN A 1 89 ? -17.629 22.325 48.748 1.00 91.06 89 GLN A N 1
ATOM 672 C CA . GLN A 1 89 ? -16.987 22.083 50.041 1.00 91.06 89 GLN A CA 1
ATOM 673 C C . GLN A 1 89 ? -16.644 23.380 50.787 1.00 91.06 89 GLN A C 1
ATOM 675 O O . GLN A 1 89 ? -16.785 23.415 52.007 1.00 91.06 89 GLN A O 1
ATOM 680 N N . ARG A 1 90 ? -16.277 24.459 50.081 1.00 92.50 90 ARG A N 1
ATOM 681 C CA . ARG A 1 90 ? -16.117 25.798 50.675 1.00 92.50 90 ARG A CA 1
ATOM 682 C C . ARG A 1 90 ? -17.419 26.303 51.291 1.00 92.50 90 ARG A C 1
ATOM 684 O O . ARG A 1 90 ? -17.428 26.656 52.464 1.00 92.50 90 ARG A O 1
ATOM 691 N N . ARG A 1 91 ? -18.537 26.221 50.560 1.00 88.81 91 ARG A N 1
ATOM 692 C CA . ARG A 1 91 ? -19.863 26.586 51.095 1.00 88.81 91 ARG A CA 1
ATOM 693 C C . ARG A 1 91 ? -20.269 25.742 52.300 1.00 88.81 91 ARG A C 1
ATOM 695 O O . ARG A 1 91 ? -20.871 26.266 53.234 1.00 88.81 91 ARG A O 1
ATOM 702 N N . ASP A 1 92 ? -19.954 24.449 52.297 1.00 86.19 92 ASP A N 1
ATOM 703 C CA . ASP A 1 92 ? -20.245 23.571 53.433 1.00 86.19 92 ASP A CA 1
ATOM 704 C C . ASP A 1 92 ? -19.360 23.887 54.652 1.00 86.19 92 ASP A C 1
ATOM 706 O O . ASP A 1 92 ? -19.847 23.841 55.785 1.00 86.19 92 ASP A O 1
ATOM 710 N N . LEU A 1 93 ? -18.092 24.256 54.434 1.00 87.69 93 LEU A N 1
ATOM 711 C CA . LEU A 1 93 ? -17.199 24.747 55.483 1.00 87.69 93 LEU A CA 1
ATOM 712 C C . LEU A 1 93 ? -17.690 26.083 56.046 1.00 87.69 93 LEU A C 1
ATOM 714 O O . LEU A 1 93 ? -17.771 26.210 57.262 1.00 87.69 93 LEU A O 1
ATOM 718 N N . ASP A 1 94 ? -18.085 27.036 55.204 1.00 84.19 94 ASP A N 1
ATOM 719 C CA . ASP A 1 94 ? -18.583 28.346 55.638 1.00 84.19 94 ASP A CA 1
ATOM 720 C C . ASP A 1 94 ? -19.920 28.230 56.383 1.00 84.19 94 ASP A C 1
ATOM 722 O O . ASP A 1 94 ? -20.113 28.879 57.411 1.00 84.19 94 ASP A O 1
ATOM 726 N N . ARG A 1 95 ? -20.814 27.323 55.958 1.00 83.12 95 ARG A N 1
ATOM 727 C CA . ARG A 1 95 ? -22.050 27.004 56.696 1.00 83.12 95 ARG A CA 1
ATOM 728 C C . ARG A 1 95 ? -21.752 26.448 58.094 1.00 83.12 95 ARG A C 1
ATOM 730 O O . ARG A 1 95 ? -22.494 26.722 59.033 1.00 83.12 95 ARG A O 1
ATOM 737 N N . ARG A 1 96 ? -20.670 25.675 58.246 1.00 76.31 96 ARG A N 1
ATOM 738 C CA . ARG A 1 96 ? -20.231 25.118 59.539 1.00 76.31 96 ARG A CA 1
ATOM 739 C C . ARG A 1 96 ? -19.395 26.095 60.371 1.00 76.31 96 ARG A C 1
ATOM 741 O O . ARG A 1 96 ? -19.458 26.027 61.592 1.00 76.31 96 ARG A O 1
ATOM 748 N N . ALA A 1 97 ? -18.652 27.001 59.741 1.00 67.94 97 ALA A N 1
ATOM 749 C CA . ALA A 1 97 ? -17.861 28.035 60.405 1.00 67.94 97 ALA A CA 1
ATOM 750 C C . ALA A 1 97 ? -18.736 29.205 60.891 1.00 67.94 97 ALA A C 1
ATOM 752 O O . ALA A 1 97 ? -18.486 29.752 61.959 1.00 67.94 97 ALA A O 1
ATOM 753 N N . GLY A 1 98 ? -19.809 29.537 60.159 1.00 54.38 98 GLY A N 1
ATOM 754 C CA . GLY A 1 98 ? -20.850 30.477 60.596 1.00 54.38 98 GLY A CA 1
ATOM 755 C C . GLY A 1 98 ? -21.751 29.932 61.713 1.00 54.38 98 GLY A C 1
ATOM 756 O O . GLY A 1 98 ? -22.442 30.693 62.380 1.00 54.38 98 GLY A O 1
ATOM 757 N N . SER A 1 99 ? -21.702 28.621 61.964 1.00 51.59 99 SER A N 1
ATOM 758 C CA . SER A 1 99 ? -22.310 27.951 63.117 1.00 51.59 99 SER A CA 1
ATOM 759 C C . SER A 1 99 ? -21.322 27.907 64.296 1.00 51.59 99 SER A C 1
ATOM 761 O O . SER A 1 99 ? -20.981 26.837 64.805 1.00 51.59 99 SER A O 1
ATOM 763 N N . ALA A 1 100 ? -20.823 29.065 64.729 1.00 37.97 100 ALA A N 1
ATOM 764 C CA . ALA A 1 100 ? -20.000 29.167 65.931 1.00 37.97 100 ALA A CA 1
ATOM 765 C C . ALA A 1 100 ? -20.892 29.215 67.186 1.00 37.97 100 ALA A C 1
ATOM 767 O O . ALA A 1 100 ? -21.365 30.270 67.597 1.00 37.97 100 ALA A O 1
ATOM 768 N N . GLY A 1 101 ? -21.120 28.050 67.792 1.00 36.56 101 GLY A N 1
ATOM 769 C CA . GLY A 1 101 ? -21.733 27.894 69.113 1.00 36.56 101 GLY A CA 1
ATOM 770 C C . GLY A 1 101 ? -22.120 26.433 69.373 1.00 36.56 101 GLY A C 1
ATOM 771 O O . GLY A 1 101 ? -22.604 25.775 68.452 1.00 36.56 101 GLY A O 1
ATOM 772 N N . PRO A 1 102 ? -21.899 25.880 70.581 1.00 39.31 102 PRO A N 1
ATOM 773 C CA . PRO A 1 102 ? -22.289 24.509 70.883 1.00 39.31 102 PRO A CA 1
ATOM 774 C C . PRO A 1 102 ? -23.814 24.412 70.813 1.00 39.31 102 PRO A C 1
ATOM 776 O O . PRO A 1 102 ? -24.521 25.131 71.517 1.00 39.31 102 PRO A O 1
ATOM 779 N N . ALA A 1 103 ? -24.325 23.537 69.949 1.00 30.19 103 ALA A N 1
ATOM 780 C CA . ALA A 1 103 ? -25.753 23.282 69.856 1.00 30.19 103 ALA A CA 1
ATOM 781 C C . ALA A 1 103 ? -26.233 22.603 71.147 1.00 30.19 103 ALA A C 1
ATOM 783 O O . ALA A 1 103 ? -26.117 21.389 71.322 1.00 30.19 103 ALA A O 1
ATOM 784 N N . ALA A 1 104 ? -26.779 23.414 72.051 1.00 33.28 104 ALA A N 1
ATOM 785 C CA . ALA A 1 104 ? -27.831 22.984 72.955 1.00 33.28 104 ALA A CA 1
ATOM 786 C C . ALA A 1 104 ? -28.999 22.409 72.117 1.00 33.28 104 ALA A C 1
ATOM 788 O O . ALA A 1 104 ? -29.223 22.858 70.988 1.00 33.28 104 ALA A O 1
ATOM 789 N N . PRO A 1 105 ? -29.717 21.393 72.622 1.00 35.62 105 PRO A N 1
ATOM 790 C CA . PRO A 1 105 ? -30.720 20.670 71.846 1.00 35.62 105 PRO A CA 1
ATOM 791 C C . PRO A 1 105 ? -31.880 21.598 71.445 1.00 35.62 105 PRO A C 1
ATOM 793 O O . PRO A 1 105 ? -32.246 22.481 72.225 1.00 35.62 105 PRO A O 1
ATOM 796 N N . PRO A 1 106 ? -32.481 21.423 70.253 1.00 33.28 106 PRO A N 1
ATOM 797 C CA . PRO A 1 106 ? -33.545 22.304 69.804 1.00 33.28 106 PRO A CA 1
ATOM 798 C C . PRO A 1 106 ? -34.813 22.064 70.628 1.00 33.28 106 PRO A C 1
ATOM 800 O O . PRO A 1 106 ? -35.360 20.961 70.658 1.00 33.28 106 PRO A O 1
ATOM 803 N N . ALA A 1 107 ? -35.282 23.125 71.278 1.00 31.22 107 ALA A N 1
ATOM 804 C CA . ALA A 1 107 ? -36.627 23.219 71.813 1.00 31.22 107 ALA A CA 1
ATOM 805 C C . ALA A 1 107 ? -37.564 23.796 70.742 1.00 31.22 107 ALA A C 1
ATOM 807 O O . ALA A 1 107 ? -37.268 24.828 70.146 1.00 31.22 107 ALA A O 1
ATOM 808 N N . GLY A 1 108 ? -38.718 23.148 70.570 1.00 30.27 108 GLY A N 1
ATOM 809 C CA . GLY A 1 108 ? -39.957 23.827 70.188 1.00 30.27 108 GLY A CA 1
ATOM 810 C C . GLY A 1 108 ? -40.255 23.953 68.696 1.00 30.27 108 GLY A C 1
ATOM 811 O O . GLY A 1 108 ? -40.334 25.060 68.177 1.00 30.27 108 GLY A O 1
ATOM 812 N N . GLY A 1 109 ? -40.517 22.827 68.030 1.00 27.75 109 GLY A N 1
ATOM 813 C CA . GLY A 1 109 ? -41.475 22.786 66.924 1.00 27.75 109 GLY A CA 1
ATOM 814 C C . GLY A 1 109 ? -42.831 22.378 67.490 1.00 27.75 109 GLY A C 1
ATOM 815 O O . GLY A 1 109 ? -43.036 21.208 67.807 1.00 27.75 109 GLY A O 1
ATOM 816 N N . ASP A 1 110 ? -43.704 23.361 67.688 1.00 30.72 110 ASP A N 1
ATOM 817 C CA . ASP A 1 110 ? -45.058 23.182 68.202 1.00 30.72 110 ASP A CA 1
ATOM 818 C C . ASP A 1 110 ? -45.944 22.540 67.122 1.00 30.72 110 ASP A C 1
ATOM 820 O O . ASP A 1 110 ? -46.002 22.989 65.976 1.00 30.72 110 ASP A O 1
ATOM 824 N N . GLY A 1 111 ? -46.564 21.422 67.485 1.00 28.42 111 GLY A N 1
ATOM 825 C CA . GLY A 1 111 ? -47.257 20.497 66.586 1.00 28.42 111 GLY A CA 1
ATOM 826 C C . GLY A 1 111 ? -47.533 19.170 67.289 1.00 28.42 111 GLY A C 1
ATOM 827 O O . GLY A 1 111 ? -47.309 18.093 66.737 1.00 28.42 111 GLY A O 1
ATOM 828 N N . GLY A 1 112 ? -47.930 19.253 68.562 1.00 26.05 112 GLY A N 1
ATOM 829 C CA . GLY A 1 112 ? -48.129 18.116 69.447 1.00 26.05 112 GLY A CA 1
ATOM 830 C C . GLY A 1 112 ? -49.284 17.225 69.004 1.00 26.05 112 GLY A C 1
ATOM 831 O O . GLY A 1 112 ? -50.417 17.386 69.451 1.00 26.05 112 GLY A O 1
ATOM 832 N N . THR A 1 113 ? -48.970 16.199 68.215 1.00 31.80 113 THR A N 1
ATOM 833 C CA . THR A 1 113 ? -49.630 14.906 68.407 1.00 31.80 113 THR A CA 1
ATOM 834 C C . THR A 1 113 ? -49.094 14.363 69.730 1.00 31.80 113 THR A C 1
ATOM 836 O O . THR A 1 113 ? -47.882 14.255 69.905 1.00 31.80 113 THR A O 1
ATOM 839 N N . ARG A 1 114 ? -49.989 14.115 70.693 1.00 29.91 114 ARG A N 1
ATOM 840 C CA . ARG A 1 114 ? -49.708 13.521 72.014 1.00 29.91 114 ARG A CA 1
ATOM 841 C C . ARG A 1 114 ? -48.558 12.493 71.936 1.00 29.91 114 ARG A C 1
ATOM 843 O O . ARG A 1 114 ? -48.655 11.600 71.092 1.00 29.91 114 ARG A O 1
ATOM 850 N N . PRO A 1 115 ? -47.522 12.548 72.799 1.00 39.88 115 PRO A N 1
ATOM 851 C CA . PRO A 1 115 ? -46.527 11.484 72.848 1.00 39.88 115 PRO A CA 1
ATOM 852 C C . PRO A 1 115 ? -47.258 10.186 73.192 1.00 39.88 115 PRO A C 1
ATOM 854 O O . PRO A 1 115 ? -47.947 10.104 74.213 1.00 39.88 115 PRO A O 1
ATOM 857 N N . SER A 1 116 ? -47.184 9.199 72.300 1.00 53.66 116 SER A N 1
ATOM 858 C CA . SER A 1 116 ? -47.747 7.884 72.574 1.00 53.66 116 SER A CA 1
ATOM 859 C C . SER A 1 116 ? -47.068 7.313 73.821 1.00 53.66 116 SER A C 1
ATOM 861 O O . SER A 1 116 ? -45.887 7.565 74.079 1.00 53.66 116 SER A O 1
ATOM 863 N N . ALA A 1 117 ? -47.836 6.596 74.641 1.00 63.34 117 ALA A N 1
ATOM 864 C CA . ALA A 1 117 ? -47.311 5.985 75.854 1.00 63.34 117 ALA A CA 1
ATOM 865 C C . ALA A 1 117 ? -46.066 5.136 75.520 1.00 63.34 117 ALA A C 1
ATOM 867 O O . ALA A 1 117 ? -46.081 4.418 74.516 1.00 63.34 117 ALA A O 1
ATOM 868 N N . PRO A 1 118 ? -44.987 5.207 76.322 1.00 74.06 118 PRO A N 1
ATOM 869 C CA . PRO A 1 118 ? -43.768 4.468 76.033 1.00 74.06 118 PRO A CA 1
ATOM 870 C C . PRO A 1 118 ? -44.068 2.968 75.963 1.00 74.06 118 PRO A C 1
ATOM 872 O O . PRO A 1 118 ? -44.632 2.397 76.895 1.00 74.06 118 PRO A O 1
ATOM 875 N N . LEU A 1 119 ? -43.662 2.333 74.860 1.00 81.94 119 LEU A N 1
ATOM 876 C CA . LEU A 1 119 ? -43.867 0.903 74.632 1.00 81.94 119 LEU A CA 1
ATOM 877 C C . LEU A 1 119 ? -43.321 0.060 75.802 1.00 81.94 119 LEU A C 1
ATOM 879 O O . LEU A 1 119 ? -42.230 0.363 76.312 1.00 81.94 119 LEU A O 1
ATOM 883 N N . PRO A 1 120 ? -44.009 -1.024 76.197 1.00 87.00 120 PRO A N 1
ATOM 884 C CA . PRO A 1 120 ? -43.484 -2.007 77.140 1.00 87.00 120 PRO A CA 1
ATOM 885 C C . PRO A 1 120 ? -42.115 -2.538 76.703 1.00 87.00 120 PRO A C 1
ATOM 887 O O . PRO A 1 120 ? -41.798 -2.584 75.513 1.00 87.00 120 PRO A O 1
ATOM 890 N N . ARG A 1 121 ? -41.273 -2.912 77.672 1.00 86.06 121 ARG A N 1
ATOM 891 C CA . ARG A 1 121 ? -39.867 -3.268 77.419 1.00 86.06 121 ARG A CA 1
ATOM 892 C C . ARG A 1 121 ? -39.715 -4.424 76.421 1.00 86.06 121 ARG A C 1
ATOM 894 O O . ARG A 1 121 ? -38.894 -4.302 75.519 1.00 86.06 121 ARG A O 1
ATOM 901 N N . SER A 1 122 ? -40.530 -5.473 76.541 1.00 86.06 122 SER A N 1
ATOM 902 C CA . SER A 1 122 ? -40.491 -6.638 75.644 1.00 86.06 122 SER A CA 1
ATOM 903 C C . SER A 1 122 ? -40.855 -6.278 74.197 1.00 86.06 122 SER A C 1
ATOM 905 O O . SER A 1 122 ? -40.147 -6.651 73.264 1.00 86.06 122 SER A O 1
ATOM 907 N N . VAL A 1 123 ? -41.880 -5.441 74.001 1.00 88.38 123 VAL A N 1
ATOM 908 C CA . VAL A 1 123 ? -42.264 -4.914 72.678 1.00 88.38 123 VAL A CA 1
ATOM 909 C C . VAL A 1 123 ? -41.163 -4.018 72.098 1.00 88.38 123 VAL A C 1
ATOM 911 O O . VAL A 1 123 ? -40.887 -4.063 70.903 1.00 88.38 123 VAL A O 1
ATOM 914 N N . ARG A 1 124 ? -40.479 -3.230 72.940 1.00 89.31 124 ARG A N 1
ATOM 915 C CA . ARG A 1 124 ? -39.335 -2.394 72.535 1.00 89.31 124 ARG A CA 1
ATOM 916 C C . ARG A 1 124 ? -38.143 -3.218 72.047 1.00 89.31 124 ARG A C 1
ATOM 918 O O . ARG A 1 124 ? -37.456 -2.792 71.123 1.00 89.31 124 ARG A O 1
ATOM 925 N N . GLU A 1 125 ? -37.884 -4.362 72.670 1.00 89.94 125 GLU A N 1
ATOM 926 C CA . GLU A 1 125 ? -36.820 -5.283 72.257 1.00 89.94 125 GLU A CA 1
ATOM 927 C C . GLU A 1 125 ? -37.139 -5.898 70.885 1.00 89.94 125 GLU A C 1
ATOM 929 O O . GLU A 1 125 ? -36.302 -5.831 69.987 1.00 89.94 125 GLU A O 1
ATOM 934 N N . LYS A 1 126 ? -38.379 -6.351 70.656 1.00 90.94 126 LYS A N 1
ATOM 935 C CA . LYS A 1 126 ? -38.808 -6.835 69.331 1.00 90.94 126 LYS A CA 1
ATOM 936 C C . LYS A 1 126 ? -38.856 -5.750 68.258 1.00 90.94 126 LYS A C 1
ATOM 938 O O . LYS A 1 126 ? -38.502 -6.014 67.112 1.00 90.94 126 LYS A O 1
ATOM 943 N N . ALA A 1 127 ? -39.199 -4.516 68.624 1.00 89.94 127 ALA A N 1
ATOM 944 C CA . ALA A 1 127 ? -39.146 -3.388 67.697 1.00 89.94 127 ALA A CA 1
ATOM 945 C C . ALA A 1 127 ? -37.707 -3.115 67.228 1.00 89.94 127 ALA A C 1
ATOM 947 O O . ALA A 1 127 ? -37.487 -2.857 66.050 1.00 89.94 127 ALA A O 1
ATOM 948 N N . ARG A 1 128 ? -36.710 -3.263 68.115 1.00 91.56 128 ARG A N 1
ATOM 949 C CA . ARG A 1 128 ? -35.291 -3.156 67.737 1.00 91.56 128 ARG A CA 1
ATOM 950 C C . ARG A 1 128 ? -34.852 -4.268 66.788 1.00 91.56 128 ARG A C 1
ATOM 952 O O . ARG A 1 128 ? -34.145 -3.976 65.832 1.00 91.56 128 ARG A O 1
ATOM 959 N N . GLU A 1 129 ? -35.272 -5.512 67.021 1.00 92.06 129 GLU A N 1
ATOM 960 C CA . GLU A 1 129 ? -34.972 -6.633 66.113 1.00 92.06 129 GLU A CA 1
ATOM 961 C C . GLU A 1 129 ? -35.552 -6.393 64.705 1.00 92.06 129 GLU A C 1
ATOM 963 O O . GLU A 1 129 ? -34.880 -6.647 63.700 1.00 92.06 129 GLU A O 1
ATOM 968 N N . PHE A 1 130 ? -36.774 -5.852 64.624 1.00 94.12 130 PHE A N 1
ATOM 969 C CA . PHE A 1 130 ? -37.383 -5.435 63.360 1.00 94.12 130 PHE A CA 1
ATOM 970 C C . PHE A 1 130 ? -36.609 -4.282 62.704 1.00 94.12 130 PHE A C 1
ATOM 972 O O . PHE A 1 130 ? -36.248 -4.382 61.531 1.00 94.12 130 PHE A O 1
ATOM 979 N N . ASP A 1 131 ? -36.268 -3.231 63.456 1.00 92.31 131 ASP A N 1
ATOM 980 C CA . ASP A 1 131 ? -35.475 -2.100 62.957 1.00 92.31 131 ASP A CA 1
ATOM 981 C C . ASP A 1 131 ? -34.101 -2.544 62.434 1.00 92.31 131 ASP A C 1
ATOM 983 O O . ASP A 1 131 ? -33.610 -2.028 61.428 1.00 92.31 131 ASP A O 1
ATOM 987 N N . GLU A 1 132 ? -33.459 -3.513 63.088 1.00 93.38 132 GLU A N 1
ATOM 988 C CA . GLU A 1 132 ? -32.206 -4.108 62.625 1.00 93.38 132 GLU A CA 1
ATOM 989 C C . GLU A 1 132 ? -32.381 -4.851 61.297 1.00 93.38 132 GLU A C 1
ATOM 991 O O . GLU A 1 132 ? -31.545 -4.701 60.400 1.00 93.38 132 GLU A O 1
ATOM 996 N N . ALA A 1 133 ? -33.471 -5.610 61.133 1.00 92.56 133 ALA A N 1
ATOM 997 C CA . ALA A 1 133 ? -33.794 -6.271 59.870 1.00 92.56 133 ALA A CA 1
ATOM 998 C C . ALA A 1 133 ? -34.074 -5.252 58.749 1.00 92.56 133 ALA A C 1
ATOM 1000 O O . ALA A 1 133 ? -33.545 -5.396 57.642 1.00 92.56 133 ALA A O 1
ATOM 1001 N N . VAL A 1 134 ? -34.816 -4.179 59.046 1.00 93.94 134 VAL A N 1
ATOM 1002 C CA . VAL A 1 134 ? -35.062 -3.065 58.116 1.00 93.94 134 VAL A CA 1
ATOM 1003 C C . VAL A 1 134 ? -33.752 -2.391 57.712 1.00 93.94 134 VAL A C 1
ATOM 1005 O O . VAL A 1 134 ? -33.493 -2.211 56.521 1.00 93.94 134 VAL A O 1
ATOM 1008 N N . ARG A 1 135 ? -32.881 -2.058 58.673 1.00 94.06 135 ARG A N 1
ATOM 1009 C CA . ARG A 1 135 ? -31.578 -1.429 58.399 1.00 94.06 135 ARG A CA 1
ATOM 1010 C C . ARG A 1 135 ? -30.677 -2.322 57.558 1.00 94.06 135 ARG A C 1
ATOM 1012 O O . ARG A 1 135 ? -30.015 -1.822 56.648 1.00 94.06 135 ARG A O 1
ATOM 1019 N N . ALA A 1 136 ? -30.648 -3.626 57.833 1.00 92.38 136 ALA A N 1
ATOM 1020 C CA . ALA A 1 136 ? -29.880 -4.581 57.041 1.00 92.38 136 ALA A CA 1
ATOM 1021 C C . ALA A 1 136 ? -30.354 -4.600 55.578 1.00 92.38 136 ALA A C 1
ATOM 1023 O O . ALA A 1 136 ? -29.529 -4.544 54.663 1.00 92.38 136 ALA A O 1
ATOM 1024 N N . LEU A 1 137 ? -31.671 -4.599 55.356 1.00 94.88 137 LEU A N 1
ATOM 1025 C CA . LEU A 1 137 ? -32.261 -4.582 54.021 1.00 94.88 137 LEU A CA 1
ATOM 1026 C C . LEU A 1 137 ? -32.002 -3.262 53.280 1.00 94.88 137 LEU A C 1
ATOM 1028 O O . LEU A 1 137 ? -31.528 -3.265 52.145 1.00 94.88 137 LEU A O 1
ATOM 1032 N N . GLN A 1 138 ? -32.253 -2.126 53.933 1.00 93.38 138 GLN A N 1
ATOM 1033 C CA . GLN A 1 138 ? -32.005 -0.796 53.369 1.00 93.38 138 GLN A CA 1
ATOM 1034 C C . GLN A 1 138 ? -30.524 -0.576 53.044 1.00 93.38 138 GLN A C 1
ATOM 1036 O O . GLN A 1 138 ? -30.198 0.076 52.053 1.00 93.38 138 GLN A O 1
ATOM 1041 N N . SER A 1 139 ? -29.622 -1.141 53.850 1.00 93.00 139 SER A N 1
ATOM 1042 C CA . SER A 1 139 ? -28.188 -1.145 53.562 1.00 93.00 139 SER A CA 1
ATOM 1043 C C . SER A 1 139 ? -27.892 -1.880 52.252 1.00 93.00 139 SER A C 1
ATOM 1045 O O . SER A 1 139 ? -27.203 -1.332 51.395 1.00 93.00 139 SER A O 1
ATOM 1047 N N . ARG A 1 140 ? -28.467 -3.073 52.029 1.00 92.38 140 ARG A N 1
ATOM 1048 C CA . ARG A 1 140 ? -28.289 -3.816 50.765 1.00 92.38 140 ARG A CA 1
ATOM 1049 C C . ARG A 1 140 ? -28.888 -3.095 49.563 1.00 92.38 140 ARG A C 1
ATOM 1051 O O . ARG A 1 140 ? -28.231 -3.016 48.533 1.00 92.38 140 ARG A O 1
ATOM 1058 N N . LEU A 1 141 ? -30.070 -2.497 49.703 1.00 92.56 141 LEU A N 1
ATOM 1059 C CA . LEU A 1 141 ? -30.663 -1.677 48.640 1.00 92.56 141 LEU A CA 1
ATOM 1060 C C . LEU A 1 141 ? -29.797 -0.460 48.294 1.00 92.56 141 LEU A C 1
ATOM 1062 O O . LEU A 1 141 ? -29.639 -0.134 47.124 1.00 92.56 141 LEU A O 1
ATOM 1066 N N . ARG A 1 142 ? -29.160 0.171 49.286 1.00 92.94 142 ARG A N 1
ATOM 1067 C CA . ARG A 1 142 ? -28.183 1.237 49.029 1.00 92.94 142 ARG A CA 1
ATOM 1068 C C . ARG A 1 142 ? -27.000 0.729 48.204 1.00 92.94 142 ARG A C 1
ATOM 1070 O O . ARG A 1 142 ? -26.563 1.425 47.296 1.00 92.94 142 ARG A O 1
ATOM 1077 N N . TRP A 1 143 ? -26.519 -0.483 48.481 1.00 91.75 143 TRP A N 1
ATOM 1078 C CA . TRP A 1 143 ? -25.450 -1.105 47.697 1.00 91.75 143 TRP A CA 1
ATOM 1079 C C . TRP A 1 143 ? -25.859 -1.433 46.258 1.00 91.75 143 TRP A C 1
ATOM 1081 O O . TRP A 1 143 ? -25.004 -1.364 45.381 1.00 91.75 143 TRP A O 1
ATOM 1091 N N . VAL A 1 144 ? -27.139 -1.712 45.981 1.00 90.94 144 VAL A N 1
ATOM 1092 C CA . VAL A 1 144 ? -27.642 -1.819 44.597 1.00 90.94 144 VAL A CA 1
ATOM 1093 C C . VAL A 1 144 ? -27.419 -0.505 43.847 1.00 90.94 144 VAL A C 1
ATOM 1095 O O . VAL A 1 144 ? -26.899 -0.522 42.734 1.00 90.94 144 VAL A O 1
ATOM 1098 N N . GLU A 1 145 ? -27.748 0.632 44.463 1.00 88.38 145 GLU A N 1
ATOM 1099 C CA . GLU A 1 145 ? -27.530 1.952 43.856 1.00 88.38 145 GLU A CA 1
ATOM 1100 C C . GLU A 1 145 ? -26.038 2.282 43.719 1.00 88.38 145 GLU A C 1
ATOM 1102 O O . GLU A 1 145 ? -25.587 2.671 42.646 1.00 88.38 145 GLU A O 1
ATOM 1107 N N . THR A 1 146 ? -25.229 2.023 44.750 1.00 87.38 146 THR A N 1
ATOM 1108 C CA . THR A 1 146 ? -23.769 2.215 44.677 1.00 87.38 146 THR A CA 1
ATOM 1109 C C . THR A 1 146 ? -23.114 1.345 43.597 1.00 87.38 146 THR A C 1
ATOM 1111 O O . THR A 1 146 ? -22.157 1.769 42.948 1.00 87.38 146 THR A O 1
ATOM 1114 N N . ALA A 1 147 ? -23.626 0.135 43.366 1.00 87.75 147 ALA A N 1
ATOM 1115 C CA . ALA A 1 147 ? -23.145 -0.735 42.299 1.00 87.75 147 ALA A CA 1
ATOM 1116 C C . ALA A 1 147 ? -23.505 -0.212 40.903 1.00 87.75 147 ALA A C 1
ATOM 1118 O O . ALA A 1 147 ? -22.714 -0.384 39.978 1.00 87.75 147 ALA A O 1
ATOM 1119 N N . LYS A 1 148 ? -24.646 0.473 40.740 1.00 84.50 148 LYS A N 1
ATOM 1120 C CA . LYS A 1 148 ? -24.989 1.158 39.479 1.00 84.50 148 LYS A CA 1
ATOM 1121 C C . LYS A 1 148 ? -24.016 2.301 39.170 1.00 84.50 148 LYS A C 1
ATOM 1123 O O . LYS A 1 148 ? -23.765 2.585 38.007 1.00 84.50 148 LYS A O 1
ATOM 1128 N N . GLU A 1 149 ? -23.445 2.919 40.202 1.00 81.94 149 GLU A N 1
ATOM 1129 C CA . GLU A 1 149 ? -22.451 3.995 40.087 1.00 81.94 149 GLU A CA 1
ATOM 1130 C C . GLU A 1 149 ? -21.008 3.484 39.883 1.00 81.94 149 GLU A C 1
ATOM 1132 O O . GLU A 1 149 ? -20.079 4.285 39.790 1.00 81.94 149 GLU A O 1
ATOM 1137 N N . GLY A 1 150 ? -20.792 2.162 39.809 1.00 72.44 150 GLY A N 1
ATOM 1138 C CA . GLY A 1 150 ? -19.475 1.558 39.562 1.00 72.44 150 GLY A CA 1
ATOM 1139 C C . GLY A 1 150 ? -18.546 1.501 40.783 1.00 72.44 150 GLY A C 1
ATOM 1140 O O . GLY A 1 150 ? -17.352 1.257 40.636 1.00 72.44 150 GLY A O 1
ATOM 1141 N N . GLY A 1 151 ? -19.071 1.727 41.994 1.00 65.06 151 GLY A N 1
ATOM 1142 C CA . GLY A 1 151 ? -18.290 1.761 43.239 1.00 65.06 151 GLY A CA 1
ATOM 1143 C C . GLY A 1 151 ? -18.277 0.461 44.054 1.00 65.06 151 GLY A C 1
ATOM 1144 O O . GLY A 1 151 ? -17.709 0.447 45.147 1.00 65.06 151 GLY A O 1
ATOM 1145 N N . ALA A 1 152 ? -18.922 -0.609 43.580 1.00 76.69 152 ALA A N 1
ATOM 1146 C CA . ALA A 1 152 ? -19.109 -1.851 44.334 1.00 76.69 152 ALA A CA 1
ATOM 1147 C C . ALA A 1 152 ? -18.384 -3.047 43.697 1.00 76.69 152 ALA A C 1
ATOM 1149 O O . ALA A 1 152 ? -18.218 -3.120 42.484 1.00 76.69 152 ALA A O 1
ATOM 1150 N N . SER A 1 153 ? -17.988 -4.015 44.528 1.00 78.69 153 SER A N 1
ATOM 1151 C CA . SER A 1 153 ? -17.335 -5.258 44.088 1.00 78.69 153 SER A CA 1
ATOM 1152 C C . SER A 1 153 ? -18.299 -6.304 43.519 1.00 78.69 153 SER A C 1
ATOM 1154 O O . SER A 1 153 ? -17.854 -7.264 42.895 1.00 78.69 153 SER A O 1
ATOM 1156 N N . LYS A 1 154 ? -19.605 -6.144 43.749 1.00 87.25 154 LYS A N 1
ATOM 1157 C CA . LYS A 1 154 ? -20.667 -7.021 43.247 1.00 87.25 154 LYS A CA 1
ATOM 1158 C C . LYS A 1 154 ? -21.576 -6.251 42.301 1.00 87.25 154 LYS A C 1
ATOM 1160 O O . LYS A 1 154 ? -21.699 -5.031 42.397 1.00 87.25 154 LYS A O 1
ATOM 1165 N N . THR A 1 155 ? -22.231 -6.972 41.397 1.00 89.00 155 THR A N 1
ATOM 1166 C CA . THR A 1 155 ? -23.161 -6.357 40.445 1.00 89.00 155 THR A CA 1
ATOM 1167 C C . THR A 1 155 ? -24.431 -5.868 41.155 1.00 89.00 155 THR A C 1
ATOM 1169 O O . THR A 1 155 ? -24.795 -6.395 42.214 1.00 89.00 155 THR A O 1
ATOM 1172 N N . PRO A 1 156 ? -25.171 -4.907 40.567 1.00 91.25 156 PRO A N 1
ATOM 1173 C CA . PRO A 1 156 ? -26.471 -4.493 41.097 1.00 91.25 156 PRO A CA 1
ATOM 1174 C C . PRO A 1 156 ? -27.434 -5.670 41.310 1.00 91.25 156 PRO A C 1
ATOM 1176 O O . PRO A 1 156 ? -28.175 -5.690 42.290 1.00 91.25 156 PRO A O 1
ATOM 1179 N N . LEU A 1 157 ? -27.388 -6.679 40.429 1.00 92.25 157 LEU A N 1
ATOM 1180 C CA . LEU A 1 157 ? -28.228 -7.873 40.524 1.00 92.25 157 LEU A CA 1
ATOM 1181 C C . LEU A 1 157 ? -27.859 -8.735 41.737 1.00 92.25 157 LEU A C 1
ATOM 1183 O O . LEU A 1 157 ? -28.745 -9.106 42.500 1.00 92.25 157 LEU A O 1
ATOM 1187 N N . GLN A 1 158 ? -26.567 -8.974 41.970 1.00 92.38 158 GLN A N 1
ATOM 1188 C CA . GLN A 1 158 ? -26.096 -9.737 43.132 1.00 92.38 158 GLN A CA 1
ATOM 1189 C C . GLN A 1 158 ? -26.501 -9.070 44.455 1.00 92.38 158 GLN A C 1
ATOM 1191 O O . GLN A 1 158 ? -26.917 -9.747 45.393 1.00 92.38 158 GLN A O 1
ATOM 1196 N N . HIS A 1 159 ? -26.429 -7.739 44.546 1.00 93.06 159 HIS A N 1
ATOM 1197 C CA . HIS A 1 159 ? -26.900 -7.021 45.735 1.00 93.06 159 HIS A CA 1
ATOM 1198 C C . HIS A 1 159 ? -28.424 -7.059 45.899 1.00 93.06 159 HIS A C 1
ATOM 1200 O O . HIS A 1 159 ? -28.914 -7.112 47.029 1.00 93.06 159 HIS A O 1
ATOM 1206 N N . ALA A 1 160 ? -29.179 -7.063 44.800 1.00 93.50 160 ALA A N 1
ATOM 1207 C CA . ALA A 1 160 ? -30.630 -7.199 44.849 1.00 93.50 160 ALA A CA 1
ATOM 1208 C C . ALA A 1 160 ? -31.060 -8.613 45.286 1.00 93.50 160 ALA A C 1
ATOM 1210 O O . ALA A 1 160 ? -32.007 -8.748 46.059 1.00 93.50 160 ALA A O 1
ATOM 1211 N N . GLU A 1 161 ? -30.335 -9.654 44.869 1.00 94.12 161 GLU A N 1
ATOM 1212 C CA . GLU A 1 161 ? -30.523 -11.037 45.338 1.00 94.12 161 GLU A CA 1
ATOM 1213 C C . GLU A 1 161 ? -30.202 -11.185 46.834 1.00 94.12 161 GLU A C 1
ATOM 1215 O O . GLU A 1 161 ? -30.956 -11.813 47.575 1.00 94.12 161 GLU A O 1
ATOM 1220 N N . GLU A 1 162 ? -29.133 -10.543 47.317 1.00 93.94 162 GLU A N 1
ATOM 1221 C CA . GLU A 1 162 ? -28.826 -10.484 48.753 1.00 93.94 162 GLU A CA 1
ATOM 1222 C C . GLU A 1 162 ? -29.911 -9.759 49.559 1.00 93.94 162 GLU A C 1
ATOM 1224 O O . GLU A 1 162 ? -30.207 -10.155 50.687 1.00 93.94 162 GLU A O 1
ATOM 1229 N N . ALA A 1 163 ? -30.501 -8.692 49.009 1.00 94.06 163 ALA A N 1
ATOM 1230 C CA . ALA A 1 163 ? -31.615 -7.997 49.646 1.00 94.06 163 ALA A CA 1
ATOM 1231 C C . ALA A 1 163 ? -32.860 -8.897 49.713 1.00 94.06 163 ALA A C 1
ATOM 1233 O O . ALA A 1 163 ? -33.505 -8.984 50.755 1.00 94.06 163 ALA A O 1
ATOM 1234 N N . GLU A 1 164 ? -33.167 -9.628 48.642 1.00 95.50 164 GLU A N 1
ATOM 1235 C CA . GLU A 1 164 ? -34.273 -10.590 48.626 1.00 95.50 164 GLU A CA 1
ATOM 1236 C C . GLU A 1 164 ? -34.083 -11.702 49.665 1.00 95.50 164 GLU A C 1
ATOM 1238 O O . GLU A 1 164 ? -35.022 -12.034 50.391 1.00 95.50 164 GLU A O 1
ATOM 1243 N N 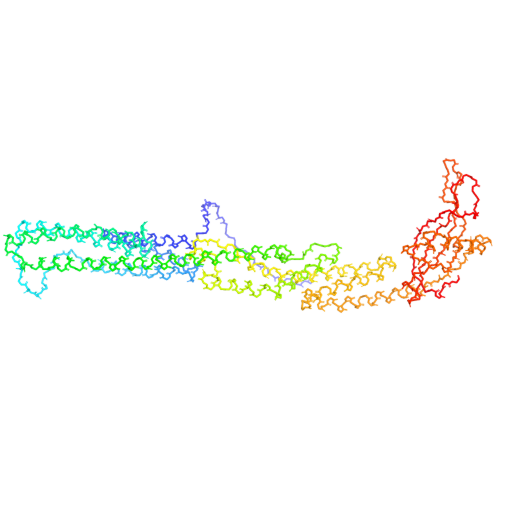. ALA A 1 165 ? -32.855 -12.200 49.831 1.00 95.31 165 ALA A N 1
ATOM 1244 C CA . ALA A 1 165 ? -32.521 -13.205 50.839 1.00 95.31 165 ALA A CA 1
ATOM 1245 C C . ALA A 1 165 ? -32.732 -12.731 52.296 1.00 95.31 165 ALA A C 1
ATOM 1247 O O . ALA A 1 165 ? -32.827 -13.560 53.202 1.00 95.31 165 ALA A O 1
ATOM 1248 N N . LEU A 1 166 ? -32.835 -11.417 52.546 1.00 94.88 166 LEU A N 1
ATOM 1249 C CA . LEU A 1 166 ? -33.128 -10.848 53.869 1.00 94.88 166 LEU A CA 1
ATOM 1250 C C . LEU A 1 166 ? -34.632 -10.703 54.157 1.00 94.88 166 LEU A C 1
ATOM 1252 O O . LEU A 1 166 ? -35.002 -10.501 55.316 1.00 94.88 166 LEU A O 1
ATOM 1256 N N . LEU A 1 167 ? -35.506 -10.836 53.151 1.00 95.00 167 LEU A N 1
ATOM 1257 C CA . LEU A 1 167 ? -36.958 -10.711 53.332 1.00 95.00 167 LEU A CA 1
ATOM 1258 C C . LEU A 1 167 ? -37.541 -11.717 54.342 1.00 95.00 167 LEU A C 1
ATOM 1260 O O . LEU A 1 167 ? -38.337 -11.286 55.178 1.00 95.00 167 LEU A O 1
ATOM 1264 N N . PRO A 1 168 ? -37.132 -13.005 54.375 1.00 95.94 168 PRO A N 1
ATOM 1265 C CA . PRO A 1 168 ? -37.620 -13.939 55.393 1.00 95.94 168 PRO A CA 1
ATOM 1266 C C . PRO A 1 168 ? -37.287 -13.499 56.825 1.00 95.94 168 PRO A C 1
ATOM 1268 O O . PRO A 1 168 ? -38.103 -13.665 57.729 1.00 95.94 168 PRO A O 1
ATOM 1271 N N . ARG A 1 169 ? -36.113 -12.886 57.037 1.00 94.00 169 ARG A N 1
ATOM 1272 C CA . ARG A 1 169 ? -35.709 -12.349 58.346 1.00 94.00 169 ARG A CA 1
ATOM 1273 C C . ARG A 1 169 ? -36.562 -11.144 58.748 1.00 94.00 169 ARG A C 1
ATOM 1275 O O . ARG A 1 169 ? -36.940 -11.047 59.911 1.00 94.00 169 ARG A O 1
ATOM 1282 N N . LEU A 1 170 ? -36.867 -10.249 57.804 1.00 94.94 170 LEU A N 1
ATOM 1283 C CA . LEU A 1 170 ? -37.772 -9.116 58.031 1.00 94.94 170 LEU A CA 1
ATOM 1284 C C . LEU A 1 170 ? -39.174 -9.602 58.420 1.00 94.94 170 LEU A C 1
ATOM 1286 O O . LEU A 1 170 ? -39.728 -9.125 59.408 1.00 94.94 170 LEU A O 1
ATOM 1290 N N . GLN A 1 171 ? -39.710 -10.576 57.677 1.00 94.38 171 GLN A N 1
ATOM 1291 C CA . GLN A 1 171 ? -41.026 -11.157 57.938 1.00 94.38 171 GLN A CA 1
ATOM 1292 C C . GLN A 1 171 ? -41.077 -11.795 59.333 1.00 94.38 171 GLN A C 1
ATOM 1294 O O . GLN A 1 171 ? -41.972 -11.495 60.113 1.00 94.38 171 GLN A O 1
ATOM 1299 N N . ALA A 1 172 ? -40.080 -12.616 59.682 1.00 93.56 172 ALA A N 1
ATOM 1300 C CA . ALA A 1 172 ? -40.010 -13.263 60.991 1.00 93.56 172 ALA A CA 1
ATOM 1301 C C . ALA A 1 172 ? -39.912 -12.251 62.149 1.00 93.56 172 ALA A C 1
ATOM 1303 O O . ALA A 1 172 ? -40.576 -12.419 63.170 1.00 93.56 172 ALA A O 1
ATOM 1304 N N . ALA A 1 173 ? -39.122 -11.183 61.988 1.00 92.38 173 ALA A N 1
ATOM 1305 C CA . ALA A 1 173 ? -39.010 -10.123 62.990 1.00 92.38 173 ALA A CA 1
ATOM 1306 C C . ALA A 1 173 ? -40.317 -9.325 63.145 1.00 92.38 173 ALA A C 1
ATOM 1308 O O . ALA A 1 173 ? -40.679 -8.950 64.260 1.00 92.38 173 ALA A O 1
ATOM 1309 N N . PHE A 1 174 ? -41.046 -9.097 62.047 1.00 95.25 174 PHE A N 1
ATOM 1310 C CA . PHE A 1 174 ? -42.349 -8.436 62.078 1.00 95.25 174 PHE A CA 1
ATOM 1311 C C . PHE A 1 174 ? -43.414 -9.286 62.779 1.00 95.25 174 PHE A C 1
ATOM 1313 O O . PHE A 1 174 ? -44.115 -8.772 63.649 1.00 95.25 174 PHE A O 1
ATOM 1320 N N . GLU A 1 175 ? -43.506 -10.582 62.466 1.00 93.94 175 GLU A N 1
ATOM 1321 C CA . GLU A 1 175 ? -44.458 -11.480 63.133 1.00 93.94 175 GLU A CA 1
ATOM 1322 C C . GLU A 1 175 ? -44.172 -11.581 64.640 1.00 93.94 175 GLU A C 1
ATOM 1324 O O . GLU A 1 175 ? -45.092 -11.466 65.450 1.00 93.94 175 GLU A O 1
ATOM 1329 N N . ALA A 1 176 ? -42.897 -11.677 65.039 1.00 92.50 176 ALA A N 1
ATOM 1330 C CA . ALA A 1 176 ? -42.504 -11.676 66.450 1.00 92.50 176 ALA A CA 1
ATOM 1331 C C . ALA A 1 176 ? -42.860 -10.357 67.166 1.00 92.50 176 ALA A C 1
ATOM 1333 O O . ALA A 1 176 ? -43.305 -10.369 68.316 1.00 92.50 176 ALA A O 1
ATOM 1334 N N . LEU A 1 177 ? -42.692 -9.211 66.494 1.00 92.69 177 LEU A N 1
ATOM 1335 C CA . LEU A 1 177 ? -43.107 -7.903 67.006 1.00 92.69 177 LEU A CA 1
ATOM 1336 C C . LEU A 1 177 ? -44.631 -7.808 67.158 1.00 92.69 177 LEU A C 1
ATOM 1338 O O . LEU A 1 177 ? -45.117 -7.306 68.172 1.00 92.69 177 LEU A O 1
ATOM 1342 N N . LYS A 1 178 ? -45.385 -8.300 66.174 1.00 93.69 178 LYS A N 1
ATOM 1343 C CA . LYS A 1 178 ? -46.850 -8.291 66.172 1.00 93.69 178 LYS A CA 1
ATOM 1344 C C . LYS A 1 178 ? -47.422 -9.170 67.283 1.00 93.69 178 LYS A C 1
ATOM 1346 O O . LYS A 1 178 ? -48.332 -8.737 67.989 1.00 93.69 178 LYS A O 1
ATOM 1351 N N . GLU A 1 179 ? -46.865 -10.364 67.476 1.00 92.31 179 GLU A N 1
ATOM 1352 C CA . GLU A 1 179 ? -47.260 -11.282 68.546 1.00 92.31 179 GLU A CA 1
ATOM 1353 C C . GLU A 1 179 ? -47.036 -10.656 69.933 1.00 92.31 179 GLU A C 1
ATOM 1355 O O . GLU A 1 179 ? -47.929 -10.666 70.783 1.00 92.31 179 GLU A O 1
ATOM 1360 N N . GLU A 1 180 ? -45.870 -10.044 70.155 1.00 90.69 180 GLU A N 1
ATOM 1361 C CA . GLU A 1 180 ? -45.534 -9.412 71.433 1.00 90.69 180 GLU A CA 1
ATOM 1362 C C . GLU A 1 180 ? -46.363 -8.139 71.687 1.00 90.69 180 GLU A C 1
ATOM 1364 O O . GLU A 1 180 ? -46.826 -7.897 72.805 1.00 90.69 180 GLU A O 1
ATOM 1369 N N . ALA A 1 181 ? -46.634 -7.345 70.645 1.00 89.31 181 ALA A N 1
ATOM 1370 C CA . ALA A 1 181 ? -47.513 -6.179 70.728 1.00 89.31 181 ALA A CA 1
ATOM 1371 C C . ALA A 1 181 ? -48.972 -6.560 71.037 1.00 89.31 181 ALA A C 1
ATOM 1373 O O . ALA A 1 181 ? -49.653 -5.827 71.761 1.00 89.31 181 ALA A O 1
ATOM 1374 N N . ALA A 1 182 ? -49.443 -7.706 70.531 1.00 90.38 182 ALA A N 1
ATOM 1375 C CA . ALA A 1 182 ? -50.762 -8.247 70.845 1.00 90.38 182 ALA A CA 1
ATOM 1376 C C . ALA A 1 182 ? -50.857 -8.698 72.313 1.00 90.38 182 ALA A C 1
ATOM 1378 O O . ALA A 1 182 ? -51.805 -8.314 72.998 1.00 90.38 182 ALA A O 1
ATOM 1379 N N . LYS A 1 183 ? -49.849 -9.422 72.829 1.00 90.38 183 LYS A N 1
ATOM 1380 C CA . LYS A 1 183 ? -49.771 -9.832 74.250 1.00 90.38 183 LYS A CA 1
ATOM 1381 C C . LYS A 1 183 ? -49.798 -8.640 75.207 1.00 90.38 183 LYS A C 1
ATOM 1383 O O . LYS A 1 183 ? -50.402 -8.712 76.272 1.00 90.38 183 LYS A O 1
ATOM 1388 N N . ALA A 1 184 ? -49.159 -7.541 74.817 1.00 87.50 184 ALA A N 1
ATOM 1389 C CA . ALA A 1 184 ? -49.081 -6.321 75.610 1.00 87.50 184 ALA A CA 1
ATOM 1390 C C . ALA A 1 184 ? -50.248 -5.336 75.381 1.00 87.50 184 ALA A C 1
ATOM 1392 O O . ALA A 1 184 ? -50.267 -4.271 75.999 1.00 87.50 184 ALA A O 1
ATOM 1393 N N . GLY A 1 185 ? -51.205 -5.650 74.498 1.00 87.00 185 GLY A N 1
ATOM 1394 C CA . GLY A 1 185 ? -52.369 -4.800 74.219 1.00 87.00 185 GLY A CA 1
ATOM 1395 C C . GLY A 1 185 ? -52.052 -3.472 73.514 1.00 87.00 185 GLY A C 1
ATOM 1396 O O . GLY A 1 185 ? -52.851 -2.542 73.581 1.00 87.00 185 GLY A O 1
ATOM 1397 N N . VAL A 1 186 ? -50.899 -3.361 72.841 1.00 87.56 186 VAL A N 1
ATOM 1398 C CA . VAL A 1 186 ? -50.406 -2.123 72.193 1.00 87.56 186 VAL A CA 1
ATOM 1399 C C . VAL A 1 186 ? -50.357 -2.216 70.662 1.00 87.56 186 VAL A C 1
ATOM 1401 O O . VAL A 1 186 ? -49.631 -1.465 70.015 1.00 87.56 186 VAL A O 1
ATOM 1404 N N . GLY A 1 187 ? -51.132 -3.119 70.057 1.00 80.56 187 GLY A N 1
ATOM 1405 C CA . GLY A 1 187 ? -51.117 -3.369 68.608 1.00 80.56 187 GLY A CA 1
ATOM 1406 C C . GLY A 1 187 ? -51.444 -2.154 67.724 1.00 80.56 187 GLY A C 1
ATOM 1407 O O . GLY A 1 187 ? -51.007 -2.103 66.583 1.00 80.56 187 GLY A O 1
ATOM 1408 N N . THR A 1 188 ? -52.151 -1.146 68.246 1.00 86.00 188 THR A N 1
ATOM 1409 C CA . THR A 1 188 ? -52.477 0.102 67.525 1.00 86.00 188 THR A CA 1
ATOM 1410 C C . THR A 1 188 ? -51.465 1.227 67.758 1.00 86.00 188 THR A C 1
ATOM 1412 O O . THR A 1 188 ? -51.694 2.366 67.349 1.00 86.00 188 THR A O 1
ATOM 1415 N N . HIS A 1 189 ? -50.356 0.951 68.451 1.00 87.81 189 HIS A N 1
ATOM 1416 C CA . HIS A 1 189 ? -49.317 1.945 68.691 1.00 87.81 189 HIS A CA 1
ATOM 1417 C C . HIS A 1 189 ? -48.673 2.382 67.356 1.00 87.81 189 HIS A C 1
ATOM 1419 O O . HIS A 1 189 ? -48.384 1.516 66.526 1.00 87.81 189 HIS A O 1
ATOM 1425 N N . PRO A 1 190 ? -48.373 3.682 67.143 1.00 88.25 190 PRO A N 1
ATOM 1426 C CA . PRO A 1 190 ? -47.838 4.194 65.874 1.00 88.25 190 PRO A CA 1
ATOM 1427 C C . PRO A 1 190 ? -46.631 3.421 65.321 1.00 88.25 190 PRO A C 1
ATOM 1429 O O . PRO A 1 190 ? -46.565 3.157 64.127 1.00 88.25 190 PRO A O 1
ATOM 1432 N N . THR A 1 191 ? -45.717 2.984 66.192 1.00 87.62 191 THR A N 1
ATOM 1433 C CA . THR A 1 191 ? -44.548 2.161 65.821 1.00 87.62 191 THR A CA 1
ATOM 1434 C C . THR A 1 191 ? -44.918 0.820 65.181 1.00 87.62 191 THR A C 1
ATOM 1436 O O . THR A 1 191 ? -44.236 0.376 64.266 1.00 87.62 191 THR A O 1
ATOM 1439 N N . ILE A 1 192 ? -45.990 0.165 65.641 1.00 89.81 192 ILE A N 1
ATOM 1440 C CA . ILE A 1 192 ? -46.433 -1.127 65.093 1.00 89.81 192 ILE A CA 1
ATOM 1441 C C . ILE A 1 192 ? -47.093 -0.917 63.727 1.00 89.81 192 ILE A C 1
ATOM 1443 O O . ILE A 1 192 ? -46.831 -1.672 62.795 1.00 89.81 192 ILE A O 1
ATOM 1447 N N . VAL A 1 193 ? -47.868 0.163 63.585 1.00 90.06 193 VAL A N 1
ATOM 1448 C CA . VAL A 1 193 ? -48.475 0.574 62.308 1.00 90.06 193 VAL A CA 1
ATOM 1449 C C . VAL A 1 193 ? -47.399 0.925 61.270 1.00 90.06 193 VAL A C 1
ATOM 1451 O O . VAL A 1 193 ? -47.500 0.542 60.104 1.00 90.06 193 VAL A O 1
ATOM 1454 N N . GLU A 1 194 ? -46.337 1.624 61.678 1.00 89.62 194 GLU A N 1
ATOM 1455 C CA . GLU A 1 194 ? -45.194 1.920 60.808 1.00 89.62 194 GLU A CA 1
ATOM 1456 C C . GLU A 1 194 ? -44.428 0.647 60.421 1.00 89.62 194 GLU A C 1
ATOM 1458 O O . GLU A 1 194 ? -44.097 0.468 59.246 1.00 89.62 194 GLU A O 1
ATOM 1463 N N . ALA A 1 195 ? -44.219 -0.273 61.370 1.00 90.44 195 ALA A N 1
ATOM 1464 C CA . ALA A 1 195 ? -43.594 -1.565 61.103 1.00 90.44 195 ALA A CA 1
ATOM 1465 C C . ALA A 1 195 ? -44.407 -2.406 60.105 1.00 90.44 195 ALA A C 1
ATOM 1467 O O . ALA A 1 195 ? -43.831 -2.967 59.178 1.00 90.44 195 ALA A O 1
ATOM 1468 N N . GLU A 1 196 ? -45.738 -2.427 60.217 1.00 91.25 196 GLU A N 1
ATOM 1469 C CA . GLU A 1 196 ? -46.627 -3.119 59.271 1.00 91.25 196 GLU A CA 1
ATOM 1470 C C . GLU A 1 196 ? -46.552 -2.509 57.867 1.00 91.25 196 GLU A C 1
ATOM 1472 O O . GLU A 1 196 ? -46.426 -3.222 56.862 1.00 91.25 196 GLU A O 1
ATOM 1477 N N . ARG A 1 197 ? -46.524 -1.174 57.782 1.00 92.94 197 ARG A N 1
ATOM 1478 C CA . ARG A 1 197 ? -46.318 -0.465 56.515 1.00 92.94 197 ARG A CA 1
ATOM 1479 C C . ARG A 1 197 ? -44.963 -0.806 55.889 1.00 92.94 197 ARG A C 1
ATOM 1481 O O . ARG A 1 197 ? -44.881 -1.016 54.675 1.00 92.94 197 ARG A O 1
ATOM 1488 N N . MET A 1 198 ? -43.895 -0.859 56.682 1.00 91.06 198 MET A N 1
ATOM 1489 C CA . MET A 1 198 ? -42.556 -1.212 56.202 1.00 91.06 198 MET A CA 1
ATOM 1490 C C . MET A 1 198 ? -42.467 -2.682 55.779 1.00 91.06 198 MET A C 1
ATOM 1492 O O . MET A 1 198 ? -41.960 -2.960 54.693 1.00 91.06 198 MET A O 1
ATOM 1496 N N . ALA A 1 199 ? -43.012 -3.605 56.574 1.00 91.38 199 ALA A N 1
ATOM 1497 C CA . ALA A 1 199 ? -43.051 -5.035 56.273 1.00 91.38 199 ALA A CA 1
ATOM 1498 C C . ALA A 1 199 ? -43.814 -5.330 54.972 1.00 91.38 199 ALA A C 1
ATOM 1500 O O . ALA A 1 199 ? -43.440 -6.234 54.233 1.00 91.38 199 ALA A O 1
ATOM 1501 N N . THR A 1 200 ? -44.823 -4.518 54.649 1.00 92.19 200 THR A N 1
ATOM 1502 C CA . THR A 1 200 ? -45.588 -4.639 53.399 1.00 92.19 200 THR A CA 1
ATOM 1503 C C . THR A 1 200 ? -44.884 -3.988 52.198 1.00 92.19 200 THR A C 1
ATOM 1505 O O . THR A 1 200 ? -44.912 -4.528 51.096 1.00 92.19 200 THR A O 1
ATOM 1508 N N . SER A 1 201 ? -44.237 -2.829 52.373 1.00 93.25 201 SER A N 1
ATOM 1509 C CA . SER A 1 201 ? -43.680 -2.041 51.253 1.00 93.25 201 SER A CA 1
ATOM 1510 C C . SER A 1 201 ? -42.251 -2.418 50.842 1.00 93.25 201 SER A C 1
ATOM 1512 O O . SER A 1 201 ? -41.882 -2.294 49.669 1.00 93.25 201 SER A O 1
ATOM 1514 N N . LEU A 1 202 ? -41.424 -2.883 51.780 1.00 93.12 202 LEU A N 1
ATOM 1515 C CA . LEU A 1 202 ? -40.033 -3.245 51.503 1.00 93.12 202 LEU A CA 1
ATOM 1516 C C . LEU A 1 202 ? -39.880 -4.461 50.569 1.00 93.12 202 LEU A C 1
ATOM 1518 O O . LEU A 1 202 ? -39.042 -4.373 49.668 1.00 93.12 202 LEU A O 1
ATOM 1522 N N . PRO A 1 203 ? -40.676 -5.547 50.683 1.00 94.94 203 PRO A N 1
ATOM 1523 C CA . PRO A 1 203 ? -40.635 -6.651 49.721 1.00 94.94 203 PRO A CA 1
ATOM 1524 C C . PRO A 1 203 ? -40.868 -6.204 48.274 1.00 94.94 203 PRO A C 1
ATOM 1526 O O . PRO A 1 203 ? -40.126 -6.608 47.380 1.00 94.94 203 PRO A O 1
ATOM 1529 N N . GLU A 1 204 ? -41.839 -5.317 48.042 1.00 94.38 204 GLU A N 1
ATOM 1530 C CA . GLU A 1 204 ? -42.116 -4.764 46.709 1.00 94.38 204 GLU A CA 1
ATOM 1531 C C . GLU A 1 204 ? -40.954 -3.911 46.188 1.00 94.38 204 GLU A C 1
ATOM 1533 O O . GLU A 1 204 ? -40.573 -4.008 45.021 1.00 94.38 204 GLU A O 1
ATOM 1538 N N . THR A 1 205 ? -40.322 -3.130 47.067 1.00 94.06 205 THR A N 1
ATOM 1539 C CA . THR A 1 205 ? -39.136 -2.333 46.715 1.00 94.06 205 THR A CA 1
ATOM 1540 C C . THR A 1 205 ? -37.971 -3.226 46.283 1.00 94.06 205 THR A C 1
ATOM 1542 O O . THR A 1 205 ? -37.306 -2.943 45.287 1.00 94.06 205 THR A O 1
ATOM 1545 N N . VAL A 1 206 ? -37.746 -4.333 46.994 1.00 94.44 206 VAL A N 1
ATOM 1546 C CA . VAL A 1 206 ? -36.697 -5.309 46.669 1.00 94.44 206 VAL A CA 1
ATOM 1547 C C . VAL A 1 206 ? -36.990 -6.027 45.355 1.00 94.44 206 VAL A C 1
ATOM 1549 O O . VAL A 1 206 ? -36.105 -6.112 44.502 1.00 94.44 206 VAL A O 1
ATOM 1552 N N . ARG A 1 207 ? -38.231 -6.483 45.144 1.00 94.19 207 ARG A N 1
ATOM 1553 C CA . ARG A 1 207 ? -38.653 -7.109 43.879 1.00 94.19 207 ARG A CA 1
ATOM 1554 C C . ARG A 1 207 ? -38.452 -6.171 42.695 1.00 94.19 207 ARG A C 1
ATOM 1556 O O . ARG A 1 207 ? -37.893 -6.583 41.678 1.00 94.19 207 ARG A O 1
ATOM 1563 N N . LYS A 1 208 ? -38.843 -4.901 42.842 1.00 94.62 208 LYS A N 1
ATOM 1564 C CA . LYS A 1 208 ? -38.631 -3.872 41.820 1.00 94.62 208 LYS A CA 1
ATOM 1565 C C . LYS A 1 208 ? -37.142 -3.665 41.531 1.00 94.62 208 LYS A C 1
ATOM 1567 O O . LYS A 1 208 ? -36.743 -3.741 40.371 1.00 94.62 208 LYS A O 1
ATOM 1572 N N . ALA A 1 209 ? -36.317 -3.486 42.564 1.00 93.31 209 ALA A N 1
ATOM 1573 C CA . ALA A 1 209 ? -34.872 -3.308 42.409 1.00 93.31 209 ALA A CA 1
ATOM 1574 C C . ALA A 1 209 ? -34.209 -4.506 41.705 1.00 93.31 209 ALA A C 1
ATOM 1576 O O . ALA A 1 209 ? -33.388 -4.318 40.807 1.00 93.31 209 ALA A O 1
ATOM 1577 N N . LYS A 1 210 ? -34.608 -5.738 42.053 1.00 94.38 210 LYS A N 1
ATOM 1578 C CA . LYS A 1 210 ? -34.133 -6.963 41.395 1.00 94.38 210 LYS A CA 1
ATOM 1579 C C . LYS A 1 210 ? -34.545 -7.020 39.928 1.00 94.38 210 LYS A C 1
ATOM 1581 O O . LYS A 1 210 ? -33.706 -7.298 39.076 1.00 94.38 210 LYS A O 1
ATOM 1586 N N . SER A 1 211 ? -35.808 -6.726 39.621 1.00 94.06 211 SER A N 1
ATOM 1587 C CA . SER A 1 211 ? -36.308 -6.706 38.243 1.00 94.06 211 SER A CA 1
ATOM 1588 C C . SER A 1 211 ? -35.571 -5.678 37.380 1.00 94.06 211 SER A C 1
ATOM 1590 O O . SER A 1 211 ? -35.205 -5.976 36.245 1.00 94.06 211 SER A O 1
ATOM 1592 N N . GLU A 1 212 ? -35.331 -4.473 37.900 1.00 93.38 212 GLU A N 1
ATOM 1593 C CA . GLU A 1 212 ? -34.585 -3.426 37.192 1.00 93.38 212 GLU A CA 1
ATOM 1594 C C . GLU A 1 212 ? -33.118 -3.817 36.982 1.00 93.38 212 GLU A C 1
ATOM 1596 O O . GLU A 1 212 ? -32.589 -3.654 35.881 1.00 93.38 212 GLU A O 1
ATOM 1601 N N . ALA A 1 213 ? -32.471 -4.385 38.004 1.00 92.50 213 ALA A N 1
ATOM 1602 C CA . ALA A 1 213 ? -31.096 -4.866 37.909 1.00 92.50 213 ALA A CA 1
ATOM 1603 C C . ALA A 1 213 ? -30.954 -6.028 36.911 1.00 92.50 213 ALA A C 1
ATOM 1605 O O . ALA A 1 213 ? -30.006 -6.047 36.127 1.00 92.50 213 ALA A O 1
ATOM 1606 N N . ALA A 1 214 ? -31.911 -6.959 36.885 1.00 92.94 214 ALA A N 1
ATOM 1607 C CA . ALA A 1 214 ? -31.944 -8.056 35.921 1.00 92.94 214 ALA A CA 1
ATOM 1608 C C . ALA A 1 214 ? -32.150 -7.545 34.486 1.00 92.94 214 ALA A C 1
ATOM 1610 O O . ALA A 1 214 ? -31.445 -7.969 33.571 1.00 92.94 214 ALA A O 1
ATOM 1611 N N . ALA A 1 215 ? -33.061 -6.587 34.284 1.00 92.00 215 ALA A N 1
ATOM 1612 C CA . ALA A 1 215 ? -33.277 -5.966 32.979 1.00 92.00 215 ALA A CA 1
ATOM 1613 C C . ALA A 1 215 ? -32.036 -5.200 32.490 1.00 92.00 215 ALA A C 1
ATOM 1615 O O . ALA A 1 215 ? -31.691 -5.277 31.311 1.00 92.00 215 ALA A O 1
ATOM 1616 N N . ALA A 1 216 ? -31.342 -4.487 33.382 1.00 88.50 216 ALA A N 1
ATOM 1617 C CA . ALA A 1 216 ? -30.086 -3.814 33.062 1.00 88.50 216 ALA A CA 1
ATOM 1618 C C . ALA A 1 216 ? -28.980 -4.816 32.688 1.00 88.50 216 ALA A C 1
ATOM 1620 O O . ALA A 1 216 ? -28.323 -4.633 31.666 1.00 88.50 216 ALA A O 1
ATOM 1621 N N . ALA A 1 217 ? -28.828 -5.905 33.449 1.00 88.94 217 ALA A N 1
ATOM 1622 C CA . ALA A 1 217 ? -27.860 -6.961 33.153 1.00 88.94 217 ALA A CA 1
ATOM 1623 C C . ALA A 1 217 ? -28.130 -7.638 31.795 1.00 88.94 217 ALA A C 1
ATOM 1625 O O . ALA A 1 217 ? -27.202 -7.848 31.019 1.00 88.94 217 ALA A O 1
ATOM 1626 N N . ALA A 1 218 ? -29.395 -7.916 31.465 1.00 91.06 218 ALA A N 1
ATOM 1627 C CA . ALA A 1 218 ? -29.771 -8.492 30.172 1.00 91.06 218 ALA A CA 1
ATOM 1628 C C . ALA A 1 218 ? -29.488 -7.541 28.991 1.00 91.06 218 ALA A C 1
ATOM 1630 O O . ALA A 1 218 ? -29.027 -7.977 27.931 1.00 91.06 218 ALA A O 1
ATOM 1631 N N . ARG A 1 219 ? -29.728 -6.232 29.167 1.00 89.12 219 ARG A N 1
ATOM 1632 C CA . ARG A 1 219 ? -29.373 -5.208 28.168 1.00 89.12 219 ARG A CA 1
ATOM 1633 C C . ARG A 1 219 ? -27.864 -5.128 27.967 1.00 89.12 219 ARG A C 1
ATOM 1635 O O . ARG A 1 219 ? -27.429 -5.119 26.820 1.00 89.12 219 ARG A O 1
ATOM 1642 N N . GLN A 1 220 ? -27.093 -5.127 29.055 1.00 86.81 220 GLN A N 1
ATOM 1643 C CA . GLN A 1 220 ? -25.634 -5.112 28.985 1.00 86.81 220 GLN A CA 1
ATOM 1644 C C . GLN A 1 220 ? -25.109 -6.351 28.260 1.00 86.81 220 GLN A C 1
ATOM 1646 O O . GLN A 1 220 ? -24.388 -6.214 27.285 1.00 86.81 220 GLN A O 1
ATOM 1651 N N . GLN A 1 221 ? -25.580 -7.547 28.624 1.00 88.62 221 GLN A N 1
ATOM 1652 C CA . GLN A 1 221 ? -25.180 -8.786 27.954 1.00 88.62 221 GLN A CA 1
ATOM 1653 C C . GLN A 1 221 ? -25.484 -8.772 26.445 1.00 88.62 221 GLN A C 1
ATOM 1655 O O . GLN A 1 221 ? -24.730 -9.325 25.647 1.00 88.62 221 GLN A O 1
ATOM 1660 N N . THR A 1 222 ? -26.597 -8.158 26.036 1.00 91.06 222 THR A N 1
ATOM 1661 C CA . THR A 1 222 ? -26.934 -8.011 24.612 1.00 91.06 222 THR A CA 1
ATOM 1662 C C . THR A 1 222 ? -25.991 -7.028 23.916 1.00 91.06 222 THR A C 1
ATOM 1664 O O . THR A 1 222 ? -25.548 -7.299 22.802 1.00 91.06 222 THR A O 1
ATOM 1667 N N . ALA A 1 223 ? -25.660 -5.912 24.572 1.00 88.69 223 ALA A N 1
ATOM 1668 C CA . ALA A 1 223 ? -24.700 -4.936 24.065 1.00 88.69 223 ALA A CA 1
ATOM 1669 C C . ALA A 1 223 ? -23.287 -5.530 23.940 1.00 88.69 223 ALA A C 1
ATOM 1671 O O . ALA A 1 223 ? -22.647 -5.323 22.911 1.00 88.69 223 ALA A O 1
ATOM 1672 N N . ASP A 1 224 ? -22.849 -6.321 24.922 1.00 89.56 224 ASP A N 1
ATOM 1673 C CA . ASP A 1 224 ? -21.549 -6.999 24.921 1.00 89.56 224 ASP A CA 1
ATOM 1674 C C . ASP A 1 224 ? -21.454 -7.988 23.749 1.00 89.56 224 ASP A C 1
ATOM 1676 O O . ASP A 1 224 ? -20.514 -7.925 22.963 1.00 89.56 224 ASP A O 1
ATOM 1680 N N . ARG A 1 225 ? -22.481 -8.828 23.535 1.00 92.25 225 ARG A N 1
ATOM 1681 C CA . ARG A 1 225 ? -22.527 -9.747 22.378 1.00 92.25 225 ARG A CA 1
ATOM 1682 C C . ARG A 1 225 ? -22.498 -9.013 21.038 1.00 92.25 225 ARG A C 1
ATOM 1684 O O . ARG A 1 225 ? -21.877 -9.489 20.091 1.00 92.25 225 ARG A O 1
ATOM 1691 N N . GLN A 1 226 ? -23.187 -7.875 20.938 1.00 93.38 226 GLN A N 1
ATOM 1692 C CA . GLN A 1 226 ? -23.148 -7.061 19.724 1.00 93.38 226 GLN A CA 1
ATOM 1693 C C . GLN A 1 226 ? -21.755 -6.460 19.509 1.00 93.38 226 GLN A C 1
ATOM 1695 O O . GLN A 1 226 ? -21.270 -6.460 18.382 1.00 93.38 226 GLN A O 1
ATOM 1700 N N . ALA A 1 227 ? -21.108 -5.976 20.573 1.00 93.94 227 ALA A N 1
ATOM 1701 C CA . ALA A 1 227 ? -19.740 -5.471 20.515 1.00 93.94 227 ALA A CA 1
ATOM 1702 C C . ALA A 1 227 ? -18.754 -6.560 20.081 1.00 93.94 227 ALA A C 1
ATOM 1704 O O . ALA A 1 227 ? -17.969 -6.326 19.168 1.00 93.94 227 ALA A O 1
ATOM 1705 N N . GLU A 1 228 ? -18.841 -7.763 20.649 1.00 94.00 228 GLU A N 1
ATOM 1706 C CA . GLU A 1 228 ? -18.024 -8.911 20.240 1.00 94.00 228 GLU A CA 1
ATOM 1707 C C . GLU A 1 228 ? -18.210 -9.249 18.753 1.00 94.00 228 GLU A C 1
ATOM 1709 O O . GLU A 1 228 ? -17.227 -9.450 18.036 1.00 94.00 228 GLU A O 1
ATOM 1714 N N . ALA A 1 229 ? -19.455 -9.264 18.262 1.00 95.75 229 ALA A N 1
ATOM 1715 C CA . ALA A 1 229 ? -19.755 -9.530 16.856 1.00 95.75 229 ALA A CA 1
ATOM 1716 C C . ALA A 1 229 ? -19.208 -8.437 15.920 1.00 95.75 229 ALA A C 1
ATOM 1718 O O . ALA A 1 229 ? -18.585 -8.752 14.903 1.00 95.75 229 ALA A O 1
ATOM 1719 N N . ASP A 1 230 ? -19.392 -7.163 16.275 1.00 96.38 230 ASP A N 1
ATOM 1720 C CA . ASP A 1 230 ? -18.885 -6.025 15.502 1.00 96.38 230 ASP A CA 1
ATOM 1721 C C . ASP A 1 230 ? -17.341 -6.016 15.482 1.00 96.38 230 ASP A C 1
ATOM 1723 O O . ASP A 1 230 ? -16.733 -5.786 14.435 1.00 96.38 230 ASP A O 1
ATOM 1727 N N . ILE A 1 231 ? -16.689 -6.337 16.609 1.00 96.38 231 ILE A N 1
ATOM 1728 C CA . ILE A 1 231 ? -15.227 -6.477 16.710 1.00 96.38 231 ILE A CA 1
ATOM 1729 C C . ILE A 1 231 ? -14.727 -7.636 15.844 1.00 96.38 231 ILE A C 1
ATOM 1731 O O . ILE A 1 231 ? -13.732 -7.485 15.130 1.00 96.38 231 ILE A O 1
ATOM 1735 N N . ALA A 1 232 ? -15.398 -8.790 15.885 1.00 96.81 232 ALA A N 1
ATOM 1736 C CA . ALA A 1 232 ? -15.035 -9.948 15.075 1.00 96.81 232 ALA A CA 1
ATOM 1737 C C . ALA A 1 232 ? -15.153 -9.648 13.573 1.00 96.81 232 ALA A C 1
ATOM 1739 O O . ALA A 1 232 ? -14.242 -9.980 12.812 1.00 96.81 232 ALA A O 1
ATOM 1740 N N . ALA A 1 233 ? -16.221 -8.962 13.153 1.00 97.12 233 ALA A N 1
ATOM 1741 C CA . ALA A 1 233 ? -16.395 -8.521 11.772 1.00 97.12 233 ALA A CA 1
ATOM 1742 C C . ALA A 1 233 ? -15.276 -7.561 11.335 1.00 97.12 233 ALA A C 1
ATOM 1744 O O . ALA A 1 233 ? -14.703 -7.726 10.257 1.00 97.12 233 ALA A O 1
ATOM 1745 N N . LEU A 1 234 ? -14.910 -6.603 12.195 1.00 97.50 234 LEU A N 1
ATOM 1746 C CA . LEU A 1 234 ? -13.826 -5.658 11.928 1.00 97.50 234 LEU A CA 1
ATOM 1747 C C . LEU A 1 234 ? -12.467 -6.359 11.783 1.00 97.50 234 LEU A C 1
ATOM 1749 O O . LEU A 1 234 ? -11.718 -6.055 10.856 1.00 97.50 234 LEU A O 1
ATOM 1753 N N . LYS A 1 235 ? -12.152 -7.310 12.672 1.00 97.56 235 LYS A N 1
ATOM 1754 C CA . LYS A 1 235 ? -10.916 -8.111 12.615 1.00 97.56 235 LYS A CA 1
ATOM 1755 C C . LYS A 1 235 ? -10.845 -8.946 11.338 1.00 97.56 235 LYS A C 1
ATOM 1757 O O . LYS A 1 235 ? -9.835 -8.888 10.642 1.00 97.56 235 LYS A O 1
ATOM 1762 N N . ALA A 1 236 ? -11.920 -9.660 11.005 1.00 98.00 236 ALA A N 1
ATOM 1763 C CA . ALA A 1 236 ? -11.978 -10.491 9.806 1.00 98.00 236 ALA A CA 1
ATOM 1764 C C . ALA A 1 236 ? -11.771 -9.662 8.528 1.00 98.00 236 ALA A C 1
ATOM 1766 O O . ALA A 1 236 ? -11.001 -10.048 7.647 1.00 98.00 236 ALA A O 1
ATOM 1767 N N . GLU A 1 237 ? -12.408 -8.493 8.445 1.00 98.19 237 GLU A N 1
ATOM 1768 C CA . GLU A 1 237 ? -12.253 -7.602 7.297 1.00 98.19 237 GLU A CA 1
ATOM 1769 C C . GLU A 1 237 ? -10.848 -6.983 7.229 1.00 98.19 237 GLU A C 1
ATOM 1771 O O . GLU A 1 237 ? -10.252 -6.910 6.151 1.00 98.19 237 GLU A O 1
ATOM 1776 N N . ALA A 1 238 ? -10.278 -6.599 8.376 1.00 98.06 238 ALA A N 1
ATOM 1777 C CA . ALA A 1 238 ? -8.908 -6.101 8.457 1.00 98.06 238 ALA A CA 1
ATOM 1778 C C . ALA A 1 238 ? -7.892 -7.142 7.966 1.00 98.06 238 ALA A C 1
ATOM 1780 O O . ALA A 1 238 ? -7.012 -6.805 7.176 1.00 98.06 238 ALA A O 1
ATOM 1781 N N . GLU A 1 239 ? -8.016 -8.402 8.388 1.00 98.06 239 GLU A N 1
ATOM 1782 C CA . GLU A 1 239 ? -7.143 -9.495 7.945 1.00 98.06 239 GLU A CA 1
ATOM 1783 C C . GLU A 1 239 ? -7.302 -9.787 6.451 1.00 98.06 239 GLU A C 1
ATOM 1785 O O . GLU A 1 239 ? -6.305 -9.890 5.728 1.00 98.06 239 GLU A O 1
ATOM 1790 N N . ARG A 1 240 ? -8.550 -9.846 5.965 1.00 98.19 240 ARG A N 1
ATOM 1791 C CA . ARG A 1 240 ? -8.852 -10.062 4.545 1.00 98.19 240 ARG A CA 1
ATOM 1792 C C . ARG A 1 240 ? -8.200 -8.991 3.674 1.00 98.19 240 ARG A C 1
ATOM 1794 O O . ARG A 1 240 ? -7.520 -9.320 2.700 1.00 98.19 240 ARG A O 1
ATOM 1801 N N . LEU A 1 241 ? -8.391 -7.716 4.013 1.00 98.38 241 LEU A N 1
ATOM 1802 C CA . LEU A 1 241 ? -7.850 -6.600 3.235 1.00 98.38 241 LEU A CA 1
ATOM 1803 C C . LEU A 1 241 ? -6.346 -6.434 3.404 1.00 98.38 241 LEU A C 1
ATOM 1805 O O . LEU A 1 241 ? -5.670 -6.051 2.447 1.00 98.38 241 LEU A O 1
ATOM 1809 N N . ARG A 1 242 ? -5.797 -6.792 4.566 1.00 97.44 242 ARG A N 1
ATOM 1810 C CA . ARG A 1 242 ? -4.352 -6.818 4.772 1.00 97.44 242 ARG A CA 1
ATOM 1811 C C . ARG A 1 242 ? -3.661 -7.745 3.778 1.00 97.44 242 ARG A C 1
ATOM 1813 O O . ARG A 1 242 ? -2.810 -7.284 3.020 1.00 97.44 242 ARG A O 1
ATOM 1820 N N . ALA A 1 243 ? -4.102 -9.001 3.719 1.00 96.50 243 ALA A N 1
ATOM 1821 C CA . ALA A 1 243 ? -3.541 -9.999 2.812 1.00 96.50 243 ALA A CA 1
ATOM 1822 C C . ALA A 1 243 ? -3.824 -9.678 1.334 1.00 96.50 243 ALA A C 1
ATOM 1824 O O . ALA A 1 243 ? -2.984 -9.911 0.463 1.00 96.50 243 ALA A O 1
ATOM 1825 N N . LYS A 1 244 ? -5.015 -9.142 1.033 1.00 96.88 244 LYS A N 1
ATOM 1826 C CA . LYS A 1 244 ? -5.426 -8.846 -0.344 1.00 96.88 244 LYS A CA 1
ATOM 1827 C C . LYS A 1 244 ? -4.685 -7.639 -0.930 1.00 96.88 244 LYS A C 1
ATOM 1829 O O . LYS A 1 244 ? -4.238 -7.716 -2.077 1.00 96.88 244 LYS A O 1
ATOM 1834 N N . VAL A 1 245 ? -4.575 -6.542 -0.173 1.00 98.19 245 VAL A N 1
ATOM 1835 C CA . VAL A 1 245 ? -4.130 -5.238 -0.696 1.00 98.19 245 VAL A CA 1
ATOM 1836 C C . VAL A 1 245 ? -3.181 -4.465 0.224 1.00 98.19 245 VAL A C 1
ATOM 1838 O O . VAL A 1 245 ? -2.189 -3.948 -0.285 1.00 98.19 245 VAL A O 1
ATOM 1841 N N . PHE A 1 246 ? -3.414 -4.366 1.539 1.00 97.75 246 PHE A N 1
ATOM 1842 C CA . PHE A 1 246 ? -2.644 -3.409 2.356 1.00 97.75 246 PHE A CA 1
ATOM 1843 C C . PHE A 1 246 ? -1.167 -3.780 2.501 1.00 97.75 246 PHE A C 1
ATOM 1845 O O . PHE A 1 246 ? -0.327 -2.885 2.490 1.00 97.75 246 PHE A O 1
ATOM 1852 N N . ASP A 1 247 ? -0.826 -5.071 2.554 1.00 96.44 247 ASP A N 1
ATOM 1853 C CA . ASP A 1 247 ? 0.581 -5.496 2.588 1.00 96.44 247 ASP A CA 1
ATOM 1854 C C . ASP A 1 247 ? 1.314 -5.181 1.264 1.00 96.44 247 ASP A C 1
ATOM 1856 O O . ASP A 1 247 ? 2.531 -5.006 1.251 1.00 96.44 247 ASP A O 1
ATOM 1860 N N . LYS A 1 248 ? 0.581 -5.065 0.147 1.00 97.00 248 LYS A N 1
ATOM 1861 C CA . LYS A 1 248 ? 1.130 -4.709 -1.176 1.00 97.00 248 LYS A CA 1
ATOM 1862 C C . LYS A 1 248 ? 1.190 -3.199 -1.409 1.00 97.00 248 LYS A C 1
ATOM 1864 O O . LYS A 1 248 ? 1.986 -2.743 -2.225 1.00 97.00 248 LYS A O 1
ATOM 1869 N N . ALA A 1 249 ? 0.355 -2.433 -0.709 1.00 97.75 249 ALA A N 1
ATOM 1870 C CA . ALA A 1 249 ? 0.233 -0.985 -0.828 1.00 97.75 249 ALA A CA 1
ATOM 1871 C C . ALA A 1 249 ? 0.592 -0.295 0.505 1.00 97.75 249 ALA A C 1
ATOM 1873 O O . ALA A 1 249 ? -0.293 0.176 1.224 1.00 97.75 249 ALA A O 1
ATOM 1874 N N . PRO A 1 250 ? 1.891 -0.222 0.857 1.00 95.50 250 PRO A N 1
ATOM 1875 C CA . PRO A 1 250 ? 2.347 0.192 2.186 1.00 95.50 250 PRO A CA 1
ATOM 1876 C C . PRO A 1 250 ? 2.259 1.705 2.448 1.00 95.50 250 PRO A C 1
ATOM 1878 O O . PRO A 1 250 ? 2.584 2.155 3.544 1.00 95.50 250 PRO A O 1
ATOM 1881 N N . GLY A 1 251 ? 1.851 2.505 1.461 1.00 97.62 251 GLY A N 1
ATOM 1882 C CA . GLY A 1 251 ? 1.844 3.970 1.526 1.00 97.62 251 GLY A CA 1
ATOM 1883 C C . GLY A 1 251 ? 3.097 4.628 0.948 1.00 97.62 251 GLY A C 1
ATOM 1884 O O . GLY A 1 251 ? 3.298 5.825 1.137 1.00 97.62 251 GLY A O 1
ATOM 1885 N N . ALA A 1 252 ? 3.935 3.862 0.250 1.00 97.81 252 ALA A N 1
ATOM 1886 C CA . ALA A 1 252 ? 5.173 4.312 -0.376 1.00 97.81 252 ALA A CA 1
ATOM 1887 C C . ALA A 1 252 ? 5.385 3.595 -1.717 1.00 97.81 252 ALA A C 1
ATOM 1889 O O . ALA A 1 252 ? 4.676 2.637 -2.032 1.00 97.81 252 ALA A O 1
ATOM 1890 N N . ALA A 1 253 ? 6.370 4.046 -2.497 1.00 97.56 253 ALA A N 1
ATOM 1891 C CA . ALA A 1 253 ? 6.746 3.355 -3.721 1.00 97.56 253 ALA A CA 1
ATOM 1892 C C . ALA A 1 253 ? 7.359 1.983 -3.396 1.00 97.56 253 ALA A C 1
ATOM 1894 O O . ALA A 1 253 ? 8.215 1.870 -2.516 1.00 97.56 253 ALA A O 1
ATOM 1895 N N . ILE A 1 254 ? 6.923 0.940 -4.103 1.00 97.19 254 ILE A N 1
ATOM 1896 C CA . ILE A 1 254 ? 7.500 -0.399 -3.976 1.00 97.19 254 ILE A CA 1
ATOM 1897 C C . ILE A 1 254 ? 8.835 -0.477 -4.718 1.00 97.19 254 ILE A C 1
ATOM 1899 O O . ILE A 1 254 ? 9.108 0.288 -5.642 1.00 97.19 254 ILE A O 1
ATOM 1903 N N . HIS A 1 255 ? 9.668 -1.441 -4.342 1.00 95.12 255 HIS A N 1
ATOM 1904 C CA . HIS A 1 255 ? 10.834 -1.784 -5.143 1.00 95.12 255 HIS A CA 1
ATOM 1905 C C . HIS A 1 255 ? 10.416 -2.624 -6.360 1.00 95.12 255 HIS A C 1
ATOM 1907 O O . HIS A 1 255 ? 9.602 -3.536 -6.242 1.00 95.12 255 HIS A O 1
ATOM 1913 N N . TYR A 1 256 ? 10.995 -2.329 -7.523 1.00 96.56 256 TYR A N 1
ATOM 1914 C CA . TYR A 1 256 ? 10.769 -3.058 -8.771 1.00 96.56 256 TYR A CA 1
ATOM 1915 C C . TYR A 1 256 ? 11.965 -2.899 -9.715 1.00 96.56 256 TYR A C 1
ATOM 1917 O O . TYR A 1 256 ? 12.622 -1.852 -9.713 1.00 96.56 256 TYR A O 1
ATOM 1925 N N . ASN A 1 257 ? 12.217 -3.926 -10.530 1.00 93.94 257 ASN A N 1
ATOM 1926 C CA . ASN A 1 257 ? 13.246 -3.931 -11.580 1.00 93.94 257 ASN A CA 1
ATOM 1927 C C . ASN A 1 257 ? 12.648 -3.784 -12.987 1.00 93.94 257 ASN A C 1
ATOM 1929 O O . ASN A 1 257 ? 13.315 -3.299 -13.896 1.00 93.94 257 ASN A O 1
ATOM 1933 N N . ASP A 1 258 ? 11.382 -4.162 -13.150 1.00 94.81 258 ASP A N 1
ATOM 1934 C CA . ASP A 1 258 ? 10.603 -4.028 -14.376 1.00 94.81 258 ASP A CA 1
ATOM 1935 C C . ASP A 1 258 ? 9.161 -3.596 -14.045 1.00 94.81 258 ASP A C 1
ATOM 1937 O O . ASP A 1 258 ? 8.799 -3.414 -12.880 1.00 94.81 258 ASP A O 1
ATOM 1941 N N . LEU A 1 259 ? 8.341 -3.370 -15.074 1.00 96.94 259 LEU A N 1
ATOM 1942 C CA . LEU A 1 259 ? 6.986 -2.837 -14.914 1.00 96.94 259 LEU A CA 1
ATOM 1943 C C . LEU A 1 259 ? 5.923 -3.895 -14.571 1.00 96.94 259 LEU A C 1
ATOM 1945 O O . LEU A 1 259 ? 4.779 -3.516 -14.307 1.00 96.94 259 LEU A O 1
ATOM 1949 N N . ALA A 1 260 ? 6.251 -5.191 -14.558 1.00 97.38 260 ALA A N 1
ATOM 1950 C CA . ALA A 1 260 ? 5.284 -6.244 -14.245 1.00 97.38 260 ALA A CA 1
ATOM 1951 C C . ALA A 1 260 ? 4.718 -6.127 -12.813 1.00 97.38 260 ALA A C 1
ATOM 1953 O O . ALA A 1 260 ? 3.502 -5.949 -12.693 1.00 97.38 260 ALA A O 1
ATOM 1954 N N . PRO A 1 261 ? 5.532 -6.092 -11.732 1.00 97.31 261 PRO A N 1
ATOM 1955 C CA . PRO A 1 261 ? 5.007 -5.958 -10.369 1.00 97.31 261 PRO A CA 1
ATOM 1956 C C . PRO A 1 261 ? 4.283 -4.623 -10.150 1.00 97.31 261 PRO A C 1
ATOM 1958 O O . PRO A 1 261 ? 3.355 -4.531 -9.350 1.00 97.31 261 PRO A O 1
ATOM 1961 N N . VAL A 1 262 ? 4.666 -3.582 -10.893 1.00 98.06 262 VAL A N 1
ATOM 1962 C CA . VAL A 1 262 ? 4.014 -2.270 -10.833 1.00 98.06 262 VAL A CA 1
ATOM 1963 C C . VAL A 1 262 ? 2.618 -2.312 -11.462 1.00 98.06 262 VAL A C 1
ATOM 1965 O O . VAL A 1 262 ? 1.674 -1.735 -10.925 1.00 98.06 262 VAL A O 1
ATOM 1968 N N . THR A 1 263 ? 2.466 -3.030 -12.575 1.00 98.06 263 THR A N 1
ATOM 1969 C CA . THR A 1 263 ? 1.172 -3.230 -13.242 1.00 98.06 263 THR A CA 1
ATOM 1970 C C . THR A 1 263 ? 0.234 -4.083 -12.384 1.00 98.06 263 THR A C 1
ATOM 1972 O O . THR A 1 263 ? -0.946 -3.761 -12.254 1.00 98.06 263 THR A O 1
ATOM 1975 N N . GLU A 1 264 ? 0.756 -5.132 -11.745 1.00 97.75 264 GLU A N 1
ATOM 1976 C CA . GLU A 1 264 ? -0.004 -5.964 -10.802 1.00 97.75 264 GLU A CA 1
ATOM 1977 C C . GLU A 1 264 ? -0.463 -5.179 -9.565 1.00 97.75 264 GLU A C 1
ATOM 1979 O O . GLU A 1 264 ? -1.606 -5.330 -9.114 1.00 97.75 264 GLU A O 1
ATOM 1984 N N . LEU A 1 265 ? 0.403 -4.312 -9.027 1.00 98.31 265 LEU A N 1
ATOM 1985 C CA . LEU A 1 265 ? 0.049 -3.422 -7.925 1.00 98.31 265 LEU A CA 1
ATOM 1986 C C . LEU A 1 265 ? -1.082 -2.470 -8.326 1.00 98.31 265 LEU A C 1
ATOM 1988 O O . LEU A 1 265 ? -2.054 -2.350 -7.582 1.00 98.31 265 LEU A O 1
ATOM 1992 N N . LEU A 1 266 ? -0.985 -1.835 -9.499 1.00 98.31 266 LEU A N 1
ATOM 1993 C CA . LEU A 1 266 ? -2.033 -0.945 -10.001 1.00 98.31 266 LEU A CA 1
ATOM 1994 C C . LEU A 1 266 ? -3.380 -1.672 -10.087 1.00 98.31 266 LEU A C 1
ATOM 1996 O O . LEU A 1 266 ? -4.365 -1.186 -9.537 1.00 98.31 266 LEU A O 1
ATOM 2000 N N . ALA A 1 267 ? -3.405 -2.863 -10.690 1.00 98.25 267 ALA A N 1
ATOM 2001 C CA . ALA A 1 267 ? -4.623 -3.664 -10.800 1.00 98.25 267 ALA A CA 1
ATOM 2002 C C . ALA A 1 267 ? -5.203 -4.035 -9.422 1.00 98.25 267 ALA A C 1
ATOM 2004 O O . ALA A 1 267 ? -6.416 -4.008 -9.224 1.00 98.25 267 ALA A O 1
ATOM 2005 N N . THR A 1 268 ? -4.342 -4.343 -8.446 1.00 98.25 268 THR A N 1
ATOM 2006 C CA . THR A 1 268 ? -4.768 -4.636 -7.068 1.00 98.25 268 THR A CA 1
ATOM 2007 C C . THR A 1 268 ? -5.414 -3.417 -6.404 1.00 98.25 268 THR A C 1
ATOM 2009 O O . THR A 1 268 ? -6.443 -3.547 -5.739 1.00 98.25 268 THR A O 1
ATOM 2012 N N . ILE A 1 269 ? -4.822 -2.233 -6.579 1.00 98.38 269 ILE A N 1
ATOM 2013 C CA . ILE A 1 269 ? -5.350 -0.976 -6.039 1.00 98.38 269 ILE A CA 1
ATOM 2014 C C . ILE A 1 269 ? -6.695 -0.633 -6.693 1.00 98.38 269 ILE A C 1
ATOM 2016 O O . ILE A 1 269 ? -7.652 -0.327 -5.984 1.00 98.38 269 ILE A O 1
ATOM 2020 N N . GLU A 1 270 ? -6.790 -0.719 -8.022 1.00 98.12 270 GLU A N 1
ATOM 2021 C CA . GLU A 1 270 ? -8.026 -0.445 -8.767 1.00 98.12 270 GLU A CA 1
ATOM 2022 C C . GLU A 1 270 ? -9.161 -1.394 -8.355 1.00 98.12 270 GLU A C 1
ATOM 2024 O O . GLU A 1 270 ? -10.302 -0.964 -8.179 1.00 98.12 270 GLU A O 1
ATOM 2029 N N . GLU A 1 271 ? -8.853 -2.675 -8.133 1.00 98.00 271 GLU A N 1
ATOM 2030 C CA . GLU A 1 271 ? -9.823 -3.646 -7.626 1.00 98.00 271 GLU A CA 1
ATOM 2031 C C . GLU A 1 271 ? -10.335 -3.274 -6.234 1.00 98.00 271 GLU A C 1
ATOM 2033 O O . GLU A 1 271 ? -11.543 -3.283 -5.991 1.00 98.00 271 GLU A O 1
ATOM 2038 N N . PHE A 1 272 ? -9.429 -2.924 -5.319 1.00 98.44 272 PHE A N 1
ATOM 2039 C CA . PHE A 1 272 ? -9.801 -2.511 -3.971 1.00 98.44 272 PHE A CA 1
ATOM 2040 C C . PHE A 1 272 ? -10.699 -1.272 -3.994 1.00 98.44 272 PHE A C 1
ATOM 2042 O O . PHE A 1 272 ? -11.734 -1.244 -3.330 1.00 98.44 272 PHE A O 1
ATOM 2049 N N . GLU A 1 273 ? -10.338 -0.252 -4.769 1.00 97.38 273 GLU A N 1
ATOM 2050 C CA . GLU A 1 273 ? -11.115 0.984 -4.854 1.00 97.38 273 GLU A CA 1
ATOM 2051 C C . GLU A 1 273 ? -12.514 0.772 -5.417 1.00 97.38 273 GLU A C 1
ATOM 2053 O O . GLU A 1 273 ? -13.464 1.403 -4.950 1.00 97.38 273 GLU A O 1
ATOM 2058 N N . ARG A 1 274 ? -12.636 -0.125 -6.396 1.00 98.00 274 ARG A N 1
ATOM 2059 C CA . ARG A 1 274 ? -13.899 -0.449 -7.050 1.00 98.00 274 ARG A CA 1
ATOM 2060 C C . ARG A 1 274 ? -14.813 -1.303 -6.176 1.00 98.00 274 ARG A C 1
ATOM 2062 O O . ARG A 1 274 ? -16.016 -1.057 -6.148 1.00 98.00 274 ARG A O 1
ATOM 2069 N N . SER A 1 275 ? -14.256 -2.307 -5.505 1.00 96.62 275 SER A N 1
ATOM 2070 C CA . SER A 1 275 ? -15.044 -3.389 -4.905 1.00 96.62 275 SER A CA 1
ATOM 2071 C C . SER A 1 275 ? -15.095 -3.339 -3.378 1.00 96.62 275 SER A C 1
ATOM 2073 O O . SER A 1 275 ? -16.122 -3.670 -2.793 1.00 96.62 275 SER A O 1
ATOM 2075 N N . ASP A 1 276 ? -14.010 -2.931 -2.716 1.00 97.81 276 ASP A N 1
ATOM 2076 C CA . ASP A 1 276 ? -13.847 -3.108 -1.267 1.00 97.81 276 ASP A CA 1
ATOM 2077 C C . ASP A 1 276 ? -13.844 -1.782 -0.484 1.00 97.81 276 ASP A C 1
ATOM 2079 O O . ASP A 1 276 ? -14.348 -1.725 0.639 1.00 97.81 276 ASP A O 1
ATOM 2083 N N . ARG A 1 277 ? -13.308 -0.694 -1.057 1.00 97.50 277 ARG A N 1
ATOM 2084 C CA . ARG A 1 277 ? -13.039 0.571 -0.348 1.00 97.50 277 ARG A CA 1
ATOM 2085 C C . ARG A 1 277 ? -14.273 1.152 0.335 1.00 97.50 277 ARG A C 1
ATOM 2087 O O . ARG A 1 277 ? -14.192 1.549 1.494 1.00 97.50 277 ARG A O 1
ATOM 2094 N N . ALA A 1 278 ? -15.402 1.214 -0.369 1.00 97.88 278 ALA A N 1
ATOM 2095 C CA . ALA A 1 278 ? -16.635 1.772 0.181 1.00 97.88 278 ALA A CA 1
ATOM 2096 C C . ALA A 1 278 ? -17.171 0.932 1.354 1.00 97.88 278 ALA A C 1
ATOM 2098 O O . ALA A 1 278 ? -17.612 1.491 2.357 1.00 97.88 278 ALA A O 1
ATOM 2099 N N . GLY A 1 279 ? -17.090 -0.400 1.250 1.00 97.50 279 GLY A N 1
ATOM 2100 C CA . GLY A 1 279 ? -17.490 -1.316 2.319 1.00 97.50 279 GLY A CA 1
ATOM 2101 C C . GLY A 1 279 ? -16.592 -1.193 3.549 1.00 97.50 279 GLY A C 1
ATOM 2102 O O . GLY A 1 279 ? -17.094 -1.043 4.660 1.00 97.50 279 GLY A O 1
ATOM 2103 N N . ALA A 1 280 ? -15.274 -1.160 3.342 1.00 97.75 280 ALA A N 1
ATOM 2104 C CA . ALA A 1 280 ? -14.295 -0.989 4.411 1.00 97.75 280 ALA A CA 1
ATOM 2105 C C . ALA A 1 280 ? -14.458 0.357 5.135 1.00 97.75 280 ALA A C 1
ATOM 2107 O O . ALA A 1 280 ? -14.459 0.402 6.364 1.00 97.75 280 ALA A O 1
ATOM 2108 N N . GLN A 1 281 ? -14.648 1.449 4.383 1.00 98.06 281 GLN A N 1
ATOM 2109 C CA . GLN A 1 281 ? -14.870 2.778 4.954 1.00 98.06 281 GLN A CA 1
ATOM 2110 C C . GLN A 1 281 ? -16.165 2.825 5.767 1.00 98.06 281 GLN A C 1
ATOM 2112 O O . GLN A 1 281 ? -16.160 3.286 6.905 1.00 98.06 281 GLN A O 1
ATOM 2117 N N . LYS A 1 282 ? -17.256 2.275 5.222 1.00 98.00 282 LYS A N 1
ATOM 2118 C CA . LYS A 1 282 ? -18.535 2.182 5.929 1.00 98.00 282 LYS A CA 1
ATOM 2119 C C . LYS A 1 282 ? -18.400 1.404 7.239 1.00 98.00 282 LYS A C 1
ATOM 2121 O O . LYS A 1 282 ? -18.901 1.863 8.259 1.00 98.00 282 LYS A O 1
ATOM 2126 N N . LEU A 1 283 ? -17.701 0.268 7.227 1.00 97.69 283 LEU A N 1
ATOM 2127 C CA . LEU A 1 283 ? -17.470 -0.537 8.427 1.00 97.69 283 LEU A CA 1
ATOM 2128 C C . LEU A 1 283 ? -16.698 0.250 9.499 1.00 97.69 283 LEU A C 1
ATOM 2130 O O . LEU A 1 283 ? -17.074 0.227 10.669 1.00 97.69 283 LEU A O 1
ATOM 2134 N N . VAL A 1 284 ? -15.654 0.985 9.100 1.00 97.62 284 VAL A N 1
ATOM 2135 C CA . VAL A 1 284 ? -14.887 1.872 9.993 1.00 97.62 284 VAL A CA 1
ATOM 2136 C C . VAL A 1 284 ? -15.772 2.976 10.579 1.00 97.62 284 VAL A C 1
ATOM 2138 O O . VAL A 1 284 ? -15.731 3.214 11.788 1.00 97.62 284 VAL A O 1
ATOM 2141 N N . ASP A 1 285 ? -16.578 3.639 9.750 1.00 97.44 285 ASP A N 1
ATOM 2142 C CA . ASP A 1 285 ? -17.420 4.764 10.167 1.00 97.44 285 ASP A CA 1
ATOM 2143 C C . ASP A 1 285 ? -18.554 4.316 11.098 1.00 97.44 285 ASP A C 1
ATOM 2145 O O . ASP A 1 285 ? -18.797 4.944 12.131 1.00 97.44 285 ASP A O 1
ATOM 2149 N N . GLU A 1 286 ? -19.209 3.194 10.790 1.00 97.12 286 GLU A N 1
ATOM 2150 C CA . GLU A 1 286 ? -20.241 2.600 11.644 1.00 97.12 286 GLU A CA 1
ATOM 2151 C C . GLU A 1 286 ? -19.665 2.153 12.991 1.00 97.12 286 GLU A C 1
ATOM 2153 O O . GLU A 1 286 ? -20.256 2.437 14.037 1.00 97.12 286 GLU A O 1
ATOM 2158 N N . PHE A 1 287 ? -18.493 1.509 12.989 1.00 97.31 287 PHE A N 1
ATOM 2159 C CA . PHE A 1 287 ? -17.825 1.092 14.221 1.00 97.31 287 PHE A CA 1
ATOM 2160 C C . PHE A 1 287 ? -17.477 2.301 15.098 1.00 97.31 287 PHE A C 1
ATOM 2162 O O . PHE A 1 287 ? -17.780 2.312 16.294 1.00 97.31 287 PHE A O 1
ATOM 2169 N N . ARG A 1 288 ? -16.920 3.364 14.499 1.00 96.25 288 ARG A N 1
ATOM 2170 C CA . ARG A 1 288 ? -16.618 4.617 15.207 1.00 96.25 288 ARG A CA 1
ATOM 2171 C C . ARG A 1 288 ? -17.866 5.298 15.757 1.00 96.25 288 ARG A C 1
ATOM 2173 O O . ARG A 1 288 ? -17.851 5.781 16.887 1.00 96.25 288 ARG A O 1
ATOM 2180 N N . GLY A 1 289 ? -18.954 5.305 14.990 1.00 96.06 289 GLY A N 1
ATOM 2181 C CA . GLY A 1 289 ? -20.231 5.872 15.421 1.00 96.06 289 GLY A CA 1
ATOM 2182 C C . GLY A 1 289 ? -20.806 5.179 16.660 1.00 96.06 289 GLY A C 1
ATOM 2183 O O . GLY A 1 289 ? -21.355 5.843 17.538 1.00 96.06 289 GLY A O 1
ATOM 2184 N N . LYS A 1 290 ? -20.641 3.855 16.773 1.00 94.69 290 LYS A N 1
ATOM 2185 C CA . LYS A 1 290 ? -21.117 3.074 17.928 1.00 94.69 290 LYS A CA 1
ATOM 2186 C C . LYS A 1 290 ? -20.176 3.181 19.134 1.00 94.69 290 LYS A C 1
ATOM 2188 O O . LYS A 1 290 ? -20.601 3.508 20.250 1.00 94.69 290 LYS A O 1
ATOM 2193 N N . TYR A 1 291 ? -18.888 2.925 18.920 1.00 94.31 291 TYR A N 1
ATOM 2194 C CA . TYR A 1 291 ? -17.934 2.653 19.999 1.00 94.31 291 TYR A CA 1
ATOM 2195 C C . TYR A 1 291 ? -16.970 3.806 20.296 1.00 94.31 291 TYR A C 1
ATOM 2197 O O . TYR A 1 291 ? -16.298 3.776 21.318 1.00 94.31 291 TYR A O 1
ATOM 2205 N N . GLY A 1 292 ? -16.977 4.875 19.501 1.00 92.38 292 GLY A N 1
ATOM 2206 C CA . GLY A 1 292 ? -16.098 6.030 19.685 1.00 92.38 292 GLY A CA 1
ATOM 2207 C C . GLY A 1 292 ? -15.008 6.122 18.623 1.00 92.38 292 GLY A C 1
ATOM 2208 O O . GLY A 1 292 ? -14.771 5.203 17.841 1.00 92.38 292 GLY A O 1
ATOM 2209 N N . THR A 1 293 ? -14.357 7.277 18.571 1.00 89.88 293 THR A N 1
ATOM 2210 C CA . THR A 1 293 ? -13.355 7.594 17.539 1.00 89.88 293 THR A CA 1
ATOM 2211 C C . THR A 1 293 ? -11.928 7.295 17.977 1.00 89.88 293 THR A C 1
ATOM 2213 O O . THR A 1 293 ? -11.052 7.141 17.123 1.00 89.88 293 THR A O 1
ATOM 2216 N N . THR A 1 294 ? -11.698 7.181 19.286 1.00 89.25 294 THR A N 1
ATOM 2217 C CA . THR A 1 294 ? -10.392 6.881 19.877 1.00 89.25 294 THR A CA 1
ATOM 2218 C C . THR A 1 294 ? -10.354 5.455 20.423 1.00 89.25 294 THR A C 1
ATOM 2220 O O . THR A 1 294 ? -11.378 4.899 20.821 1.00 89.25 294 THR A O 1
ATOM 2223 N N . LEU A 1 295 ? -9.163 4.847 20.460 1.00 88.38 295 LEU A N 1
ATOM 2224 C CA . LEU A 1 295 ? -9.003 3.503 21.028 1.00 88.38 295 LEU A CA 1
ATOM 2225 C C . LEU A 1 295 ? -9.408 3.442 22.504 1.00 88.38 295 LEU A C 1
ATOM 2227 O O . LEU A 1 295 ? -9.944 2.426 22.931 1.00 88.38 295 LEU A O 1
ATOM 2231 N N . ASP A 1 296 ? -9.198 4.522 23.257 1.00 89.44 296 ASP A N 1
ATOM 2232 C CA . ASP A 1 296 ? -9.531 4.573 24.680 1.00 89.44 296 ASP A CA 1
ATOM 2233 C C . ASP A 1 296 ? -11.053 4.633 24.904 1.00 89.44 296 ASP A C 1
ATOM 2235 O O . ASP A 1 296 ? -11.563 3.982 25.812 1.00 89.44 296 ASP A O 1
ATOM 2239 N N . GLU A 1 297 ? -11.802 5.353 2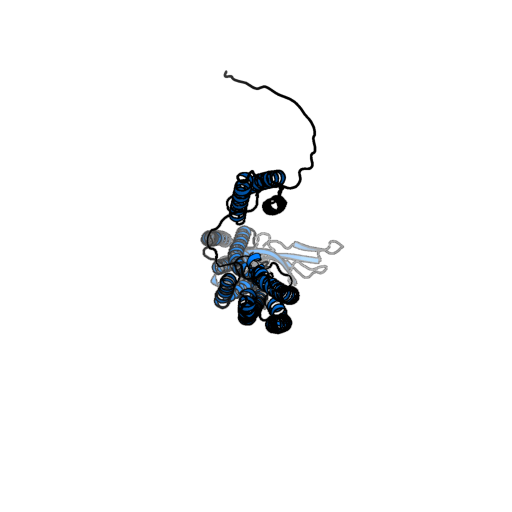4.057 1.00 90.56 297 GLU A N 1
ATOM 2240 C CA . GLU A 1 297 ? -13.275 5.332 24.075 1.00 90.56 297 GLU A CA 1
ATOM 2241 C C . GLU A 1 297 ? -13.825 3.939 23.753 1.00 90.56 297 GLU A C 1
ATOM 2243 O O . GLU A 1 297 ? -14.755 3.464 24.410 1.00 90.56 297 GLU A O 1
ATOM 2248 N N . ILE A 1 298 ? -13.231 3.279 22.756 1.00 91.50 298 ILE A N 1
ATOM 2249 C CA . ILE A 1 298 ? -13.625 1.934 22.331 1.00 91.50 298 ILE A CA 1
ATOM 2250 C C . ILE A 1 298 ? -13.341 0.932 23.446 1.00 91.50 298 ILE A C 1
ATOM 2252 O O . ILE A 1 298 ? -14.221 0.148 23.794 1.00 91.50 298 ILE A O 1
ATOM 2256 N N . GLU A 1 299 ? -12.154 0.980 24.047 1.00 91.50 299 GLU A N 1
ATOM 2257 C CA . GLU A 1 299 ? -11.764 0.103 25.152 1.00 91.50 299 GLU A CA 1
ATOM 2258 C C . GLU A 1 299 ? -12.671 0.307 26.371 1.00 91.50 299 GLU A C 1
ATOM 2260 O O . GLU A 1 299 ? -13.135 -0.666 26.960 1.00 91.50 299 GLU A O 1
ATOM 2265 N N . GLN A 1 300 ? -13.036 1.552 26.697 1.00 88.31 300 GLN A N 1
ATOM 2266 C CA . GLN A 1 300 ? -13.994 1.835 27.772 1.00 88.31 300 GLN A CA 1
ATOM 2267 C C . GLN A 1 300 ? -15.391 1.259 27.507 1.00 88.31 300 GLN A C 1
ATOM 2269 O O . GLN A 1 300 ? -16.059 0.833 28.448 1.00 88.31 300 GLN A O 1
ATOM 2274 N N . LYS A 1 301 ? -15.855 1.260 26.252 1.00 87.69 301 LYS A N 1
ATOM 2275 C CA . LYS A 1 301 ? -17.199 0.776 25.895 1.00 87.69 301 LYS A CA 1
ATOM 2276 C C . LYS A 1 301 ? -17.277 -0.722 25.628 1.00 87.69 301 LYS A C 1
ATOM 2278 O O . LYS A 1 301 ? -18.349 -1.294 25.785 1.00 87.69 301 LYS A O 1
ATOM 2283 N N . THR A 1 302 ? -16.190 -1.329 25.167 1.00 88.69 302 THR A N 1
ATOM 2284 C CA . THR A 1 302 ? -16.171 -2.726 24.706 1.00 88.69 302 THR A CA 1
ATOM 2285 C C . THR A 1 302 ? -15.347 -3.642 25.604 1.00 88.69 302 THR A C 1
ATOM 2287 O O . THR A 1 302 ? -15.454 -4.857 25.492 1.00 88.69 302 THR A O 1
ATOM 2290 N N . GLY A 1 303 ? -14.516 -3.084 26.489 1.00 85.38 303 GLY A N 1
ATOM 2291 C CA . GLY A 1 303 ? -13.569 -3.843 27.303 1.00 85.38 303 GLY A CA 1
ATOM 2292 C C . GLY A 1 303 ? -12.348 -4.353 26.530 1.00 85.38 303 GLY A C 1
ATOM 2293 O O . GLY A 1 303 ? -11.485 -4.989 27.130 1.00 85.38 303 GLY A O 1
ATOM 2294 N N . GLU A 1 304 ? -12.247 -4.076 25.226 1.00 88.56 304 GLU A N 1
ATOM 2295 C CA . GLU A 1 304 ? -11.135 -4.502 24.380 1.00 88.56 304 GLU A CA 1
ATOM 2296 C C . GLU A 1 304 ? -10.533 -3.320 23.612 1.00 88.56 304 GLU A C 1
ATOM 2298 O O . GLU A 1 304 ? -11.228 -2.477 23.044 1.00 88.56 304 GLU A O 1
ATOM 2303 N N . ARG A 1 305 ? -9.202 -3.292 23.520 1.00 90.38 305 ARG A N 1
ATOM 2304 C CA . ARG A 1 305 ? -8.490 -2.380 22.627 1.00 90.38 305 ARG A CA 1
ATOM 2305 C C . ARG A 1 305 ? -8.444 -2.936 21.197 1.00 90.38 305 ARG A C 1
ATOM 2307 O O . ARG A 1 305 ? -7.701 -3.868 20.899 1.00 90.38 305 ARG A O 1
ATOM 2314 N N . VAL A 1 306 ? -9.211 -2.339 20.283 1.00 92.25 306 VAL A N 1
ATOM 2315 C CA . VAL A 1 306 ? -9.468 -2.897 18.939 1.00 92.25 306 VAL A CA 1
ATOM 2316 C C . VAL A 1 306 ? -8.504 -2.350 17.870 1.00 92.25 306 VAL A C 1
ATOM 2318 O O . VAL A 1 306 ? -8.824 -1.425 17.124 1.00 92.25 306 VAL A O 1
ATOM 2321 N N . TYR A 1 307 ? -7.319 -2.955 17.734 1.00 93.00 307 TYR A N 1
ATOM 2322 C CA . TYR A 1 307 ? -6.301 -2.531 16.750 1.00 93.00 307 TYR A CA 1
ATOM 2323 C C . TYR A 1 307 ? -6.716 -2.685 15.277 1.00 93.00 307 TYR A C 1
ATOM 2325 O O . TYR A 1 307 ? -6.204 -1.964 14.419 1.00 93.00 307 TYR A O 1
ATOM 2333 N N . ALA A 1 308 ? -7.665 -3.576 14.971 1.00 95.62 308 ALA A N 1
ATOM 2334 C CA . ALA A 1 308 ? -8.176 -3.776 13.612 1.00 95.62 308 ALA A CA 1
ATOM 2335 C C . ALA A 1 308 ? -8.743 -2.484 12.992 1.00 95.62 308 ALA A C 1
ATOM 2337 O O . ALA A 1 308 ? -8.630 -2.276 11.782 1.00 95.62 308 ALA A O 1
ATOM 2338 N N . LEU A 1 309 ? -9.275 -1.575 13.822 1.00 95.56 309 LEU A N 1
ATOM 2339 C CA . LEU A 1 309 ? -9.737 -0.260 13.383 1.00 95.56 309 LEU A CA 1
ATOM 2340 C C . LEU A 1 309 ? -8.597 0.582 12.799 1.00 95.56 309 LEU A C 1
ATOM 2342 O O . LEU A 1 309 ? -8.754 1.208 11.747 1.00 95.56 309 LEU A O 1
ATOM 2346 N N . GLU A 1 310 ? -7.441 0.594 13.466 1.00 93.94 310 GLU A N 1
ATOM 2347 C CA . GLU A 1 310 ? -6.262 1.292 12.958 1.00 93.94 310 GLU A CA 1
ATOM 2348 C C . GLU A 1 310 ? -5.736 0.635 11.688 1.00 93.94 310 GLU A C 1
ATOM 2350 O O . GLU A 1 310 ? -5.362 1.347 10.761 1.00 93.94 310 GLU A O 1
ATOM 2355 N N . THR A 1 311 ? -5.718 -0.701 11.631 1.00 95.88 311 THR A N 1
ATOM 2356 C CA . THR A 1 311 ? -5.279 -1.446 10.444 1.00 95.88 311 THR A CA 1
ATOM 2357 C C . THR A 1 311 ? -6.109 -1.078 9.220 1.00 95.88 311 THR A C 1
ATOM 2359 O O . THR A 1 311 ? -5.534 -0.745 8.188 1.00 95.88 311 THR A O 1
ATOM 2362 N N . LEU A 1 312 ? -7.440 -1.072 9.335 1.00 97.31 312 LEU A N 1
ATOM 2363 C CA . LEU A 1 312 ? -8.328 -0.667 8.243 1.00 97.31 312 LEU A CA 1
ATOM 2364 C C . LEU A 1 312 ? -8.141 0.805 7.875 1.00 97.31 312 LEU A C 1
ATOM 2366 O O . LEU A 1 312 ? -7.964 1.121 6.703 1.00 97.31 312 LEU A O 1
ATOM 2370 N N . THR A 1 313 ? -8.118 1.700 8.868 1.00 96.62 313 THR A N 1
ATOM 2371 C CA . THR A 1 313 ? -7.968 3.146 8.629 1.00 96.62 313 THR A CA 1
ATOM 2372 C C . THR A 1 313 ? -6.653 3.454 7.908 1.00 96.62 313 THR A C 1
ATOM 2374 O O . THR A 1 313 ? -6.657 4.083 6.850 1.00 96.62 313 THR A O 1
ATOM 2377 N N . LYS A 1 314 ? -5.527 2.980 8.458 1.00 97.12 314 LYS A N 1
ATOM 2378 C CA . LYS A 1 314 ? -4.192 3.185 7.880 1.00 97.12 314 LYS A CA 1
ATOM 2379 C C . LYS A 1 314 ? -4.061 2.467 6.543 1.00 97.12 314 LYS A C 1
ATOM 2381 O O . LYS A 1 314 ? -3.449 3.011 5.638 1.00 97.12 314 LYS A O 1
ATOM 2386 N N . GLY A 1 315 ? -4.645 1.279 6.394 1.00 98.00 315 GLY A N 1
ATOM 2387 C CA . GLY A 1 315 ? -4.653 0.532 5.138 1.00 98.00 315 GLY A CA 1
ATOM 2388 C C . GLY A 1 315 ? -5.339 1.296 4.006 1.00 98.00 315 GLY A C 1
ATOM 2389 O O . GLY A 1 315 ? -4.739 1.488 2.951 1.00 98.00 315 GLY A O 1
ATOM 2390 N N . ILE A 1 316 ? -6.553 1.807 4.243 1.00 98.12 316 ILE A N 1
ATOM 2391 C CA . ILE A 1 316 ? -7.297 2.637 3.278 1.00 98.12 316 ILE A CA 1
ATOM 2392 C C . ILE A 1 316 ? -6.475 3.875 2.885 1.00 98.12 316 ILE A C 1
ATOM 2394 O O . ILE A 1 316 ? -6.347 4.187 1.700 1.00 98.12 316 ILE A O 1
ATOM 2398 N N . GLU A 1 317 ? -5.891 4.567 3.866 1.00 98.06 317 GLU A N 1
ATOM 2399 C CA . GLU A 1 317 ? -5.052 5.747 3.632 1.00 98.06 317 GLU A CA 1
ATOM 2400 C C . GLU A 1 317 ? -3.775 5.405 2.843 1.00 98.06 317 GLU A C 1
ATOM 2402 O O . GLU A 1 317 ? -3.401 6.106 1.900 1.00 98.06 317 GLU A O 1
ATOM 2407 N N . ASN A 1 318 ? -3.115 4.303 3.198 1.00 98.38 318 ASN A N 1
ATOM 2408 C CA . ASN A 1 318 ? -1.882 3.851 2.568 1.00 98.38 318 ASN A CA 1
ATOM 2409 C C . ASN A 1 318 ? -2.093 3.427 1.116 1.00 98.38 318 ASN A C 1
ATOM 2411 O O . ASN A 1 318 ? -1.211 3.665 0.293 1.00 98.38 318 ASN A O 1
ATOM 2415 N N . VAL A 1 319 ? -3.254 2.877 0.754 1.00 98.19 319 VAL A N 1
ATOM 2416 C CA . VAL A 1 319 ? -3.573 2.602 -0.654 1.00 98.19 319 VAL A CA 1
ATOM 2417 C C . VAL A 1 319 ? -3.539 3.892 -1.479 1.00 98.19 319 VAL A C 1
ATOM 2419 O O . VAL A 1 319 ? -2.867 3.941 -2.511 1.00 98.19 319 VAL A O 1
ATOM 2422 N N . ALA A 1 320 ? -4.169 4.964 -0.989 1.00 96.69 320 ALA A N 1
ATOM 2423 C CA . ALA A 1 320 ? -4.151 6.261 -1.663 1.00 96.69 320 ALA A CA 1
ATOM 2424 C C . ALA A 1 320 ? -2.728 6.845 -1.740 1.00 96.69 320 ALA A C 1
ATOM 2426 O O . ALA A 1 320 ? -2.280 7.251 -2.811 1.00 96.69 320 ALA A O 1
ATOM 2427 N N . LYS A 1 321 ? -1.973 6.811 -0.632 1.00 98.12 321 LYS A N 1
ATOM 2428 C CA . LYS A 1 321 ? -0.571 7.271 -0.602 1.00 98.12 321 LYS A CA 1
ATOM 2429 C C . LYS A 1 321 ? 0.330 6.484 -1.553 1.00 98.12 321 LYS A C 1
ATOM 2431 O O . LYS A 1 321 ? 1.200 7.068 -2.195 1.00 98.12 321 LYS A O 1
ATOM 2436 N N . THR A 1 322 ? 0.113 5.173 -1.672 1.00 98.44 322 THR A N 1
ATOM 2437 C CA . THR A 1 322 ? 0.871 4.309 -2.587 1.00 98.44 322 THR A CA 1
ATOM 2438 C C . THR A 1 322 ? 0.678 4.750 -4.032 1.00 98.44 322 THR A C 1
ATOM 2440 O O . THR A 1 322 ? 1.661 4.777 -4.769 1.00 98.44 322 THR A O 1
ATOM 2443 N N . ARG A 1 323 ? -0.537 5.160 -4.439 1.00 97.06 323 ARG A N 1
ATOM 2444 C CA . ARG A 1 323 ? -0.761 5.674 -5.802 1.00 97.06 323 ARG A CA 1
ATOM 2445 C C . ARG A 1 323 ? 0.128 6.865 -6.108 1.00 97.06 323 ARG A C 1
ATOM 2447 O O . ARG A 1 323 ? 0.907 6.825 -7.058 1.00 97.06 323 ARG A O 1
ATOM 2454 N N . THR A 1 324 ? 0.056 7.883 -5.261 1.00 97.56 324 THR A N 1
ATOM 2455 C CA . THR A 1 324 ? 0.835 9.108 -5.430 1.00 97.56 324 THR A CA 1
ATOM 2456 C C . THR A 1 324 ? 2.341 8.830 -5.387 1.00 97.56 324 THR A C 1
ATOM 2458 O O . THR A 1 324 ? 3.088 9.343 -6.221 1.00 97.56 324 THR A O 1
ATOM 2461 N N . ALA A 1 325 ? 2.801 7.980 -4.462 1.00 98.31 325 ALA A N 1
ATOM 2462 C CA . ALA A 1 325 ? 4.214 7.632 -4.343 1.00 98.31 325 ALA A CA 1
ATOM 2463 C C . ALA A 1 325 ? 4.736 6.861 -5.569 1.00 98.31 325 ALA A C 1
ATOM 2465 O O . ALA A 1 325 ? 5.807 7.187 -6.082 1.00 98.31 325 ALA A O 1
ATOM 2466 N N . MET A 1 326 ? 3.977 5.882 -6.075 1.00 98.50 326 MET A N 1
ATOM 2467 C CA . MET A 1 326 ? 4.343 5.121 -7.275 1.00 98.50 326 MET A CA 1
ATOM 2468 C C . MET A 1 326 ? 4.367 5.992 -8.526 1.00 98.50 326 MET A C 1
ATOM 2470 O O . MET A 1 326 ? 5.301 5.896 -9.320 1.00 98.50 326 MET A O 1
ATOM 2474 N N . ALA A 1 327 ? 3.378 6.869 -8.692 1.00 98.38 327 ALA A N 1
ATOM 2475 C CA . ALA A 1 327 ? 3.339 7.808 -9.805 1.00 98.38 327 ALA A CA 1
ATOM 2476 C C . ALA A 1 327 ? 4.576 8.728 -9.815 1.00 98.38 327 ALA A C 1
ATOM 2478 O O . ALA A 1 327 ? 5.218 8.898 -10.854 1.00 98.38 327 ALA A O 1
ATOM 2479 N N . ALA A 1 328 ? 4.961 9.264 -8.652 1.00 98.19 328 ALA A N 1
ATOM 2480 C CA . ALA A 1 328 ? 6.157 10.090 -8.512 1.00 98.19 328 ALA A CA 1
ATOM 2481 C C . ALA A 1 328 ? 7.460 9.313 -8.792 1.00 98.19 328 ALA A C 1
ATOM 2483 O O . ALA A 1 328 ? 8.334 9.826 -9.495 1.00 98.19 328 ALA A O 1
ATOM 2484 N N . ASP A 1 329 ? 7.589 8.080 -8.289 1.00 98.50 329 ASP A N 1
ATOM 2485 C CA . ASP A 1 329 ? 8.772 7.237 -8.519 1.00 98.50 329 ASP A CA 1
ATOM 2486 C C . ASP A 1 329 ? 8.934 6.861 -10.000 1.00 98.50 329 ASP A C 1
ATOM 2488 O O . ASP A 1 329 ? 10.018 7.011 -10.564 1.00 98.50 329 ASP A O 1
ATOM 2492 N N . LEU A 1 330 ? 7.846 6.465 -10.671 1.00 98.56 330 LEU A N 1
ATOM 2493 C CA . LEU A 1 330 ? 7.855 6.150 -12.103 1.00 98.56 330 LEU A CA 1
ATOM 2494 C C . LEU A 1 330 ? 8.323 7.344 -12.945 1.00 98.56 330 LEU A C 1
ATOM 2496 O O . LEU A 1 330 ? 9.119 7.174 -13.871 1.00 98.56 330 LEU A O 1
ATOM 2500 N N . VAL A 1 331 ? 7.886 8.560 -12.599 1.00 98.31 331 VAL A N 1
ATOM 2501 C CA . VAL A 1 331 ? 8.373 9.795 -13.232 1.00 98.31 331 VAL A CA 1
ATOM 2502 C C . VAL A 1 331 ? 9.859 10.015 -12.957 1.00 98.31 331 VAL A C 1
ATOM 2504 O O . VAL A 1 331 ? 10.601 10.356 -13.879 1.00 98.31 331 VAL A O 1
ATOM 2507 N N . ALA A 1 332 ? 10.320 9.820 -11.719 1.00 98.12 332 ALA A N 1
ATOM 2508 C CA . ALA A 1 332 ? 11.730 9.983 -11.371 1.00 98.12 332 ALA A CA 1
ATOM 2509 C C . ALA A 1 332 ? 12.625 9.015 -12.164 1.00 98.12 332 ALA A C 1
ATOM 2511 O O . ALA A 1 332 ? 13.640 9.432 -12.726 1.00 98.12 332 ALA A O 1
ATOM 2512 N N . ARG A 1 333 ? 12.211 7.750 -12.302 1.00 97.62 333 ARG A N 1
ATOM 2513 C CA . ARG A 1 333 ? 12.916 6.765 -13.134 1.00 97.62 333 ARG A CA 1
ATOM 2514 C C . ARG A 1 333 ? 12.874 7.116 -14.616 1.00 97.62 333 ARG A C 1
ATOM 2516 O O . ARG A 1 333 ? 13.896 7.005 -15.288 1.00 97.62 333 ARG A O 1
ATOM 2523 N N . ALA A 1 334 ? 11.733 7.590 -15.120 1.00 97.88 334 ALA A N 1
ATOM 2524 C CA . ALA A 1 334 ? 11.617 8.074 -16.493 1.00 97.88 334 ALA A CA 1
ATOM 2525 C C . ALA A 1 334 ? 12.600 9.220 -16.779 1.00 97.88 334 ALA A C 1
ATOM 2527 O O . ALA A 1 334 ? 13.280 9.191 -17.802 1.00 97.88 334 ALA A O 1
ATOM 2528 N N . ARG A 1 335 ? 12.744 10.178 -15.854 1.00 97.50 335 ARG A N 1
ATOM 2529 C CA . ARG A 1 335 ? 13.739 11.261 -15.956 1.00 97.50 335 ARG A CA 1
ATOM 2530 C C . ARG A 1 335 ? 15.170 10.729 -15.971 1.00 97.50 335 ARG A C 1
ATOM 2532 O O . ARG A 1 335 ? 15.917 11.068 -16.878 1.00 97.50 335 ARG A O 1
ATOM 2539 N N . GLY A 1 336 ? 15.522 9.836 -15.045 1.00 96.69 336 GLY A N 1
ATOM 2540 C CA . GLY A 1 336 ? 16.860 9.234 -15.022 1.00 96.69 336 GLY A CA 1
ATOM 2541 C C . GLY A 1 336 ? 17.199 8.479 -16.314 1.00 96.69 336 GLY A C 1
ATOM 2542 O O . GLY A 1 336 ? 18.326 8.548 -16.802 1.00 96.69 336 GLY A O 1
ATOM 2543 N N . MET A 1 337 ? 16.214 7.807 -16.920 1.00 96.12 337 MET A N 1
ATOM 2544 C CA . MET A 1 337 ? 16.388 7.181 -18.232 1.00 96.12 337 MET A CA 1
ATOM 2545 C C . MET A 1 337 ? 16.630 8.218 -19.335 1.00 96.12 337 MET A C 1
ATOM 2547 O O . MET A 1 337 ? 17.551 8.018 -20.126 1.00 96.12 337 MET A O 1
ATOM 2551 N N . VAL A 1 338 ? 15.872 9.324 -19.362 1.00 96.56 338 VAL A N 1
ATOM 2552 C CA . VAL A 1 338 ? 16.085 10.442 -20.304 1.00 96.56 338 VAL A CA 1
ATOM 2553 C C . VAL A 1 338 ? 17.503 11.000 -20.187 1.00 96.56 338 VAL A C 1
ATOM 2555 O O . VAL A 1 338 ? 18.186 11.125 -21.201 1.00 96.56 338 VAL A O 1
ATOM 2558 N N . ASP A 1 339 ? 17.973 11.258 -18.967 1.00 95.31 339 ASP A N 1
ATOM 2559 C CA . ASP A 1 339 ? 19.308 11.819 -18.714 1.00 95.31 339 ASP A CA 1
ATOM 2560 C C . ASP A 1 339 ? 20.437 10.901 -19.215 1.00 95.31 339 ASP A C 1
ATOM 2562 O O . ASP A 1 339 ? 21.526 11.362 -19.560 1.00 95.31 339 ASP A O 1
ATOM 2566 N N . SER A 1 340 ? 20.175 9.593 -19.302 1.00 93.69 340 SER A N 1
ATOM 2567 C CA . SER A 1 340 ? 21.131 8.604 -19.806 1.00 93.69 340 SER A CA 1
ATOM 2568 C C . SER A 1 340 ? 21.094 8.392 -21.326 1.00 93.69 340 SER A C 1
ATOM 2570 O O . SER A 1 340 ? 21.974 7.718 -21.854 1.00 93.69 340 SER A O 1
ATOM 2572 N N . LEU A 1 341 ? 20.115 8.941 -22.061 1.00 92.94 341 LEU A N 1
ATOM 2573 C CA . LEU A 1 341 ? 19.929 8.634 -23.491 1.00 92.94 341 LEU A CA 1
ATOM 2574 C C . LEU A 1 341 ? 21.147 8.989 -24.350 1.00 92.94 341 LEU A C 1
ATOM 2576 O O . LEU A 1 341 ? 21.502 8.237 -25.258 1.00 92.94 341 LEU A O 1
ATOM 2580 N N . ASP A 1 342 ? 21.811 10.109 -24.058 1.00 86.94 342 ASP A N 1
ATOM 2581 C CA . ASP A 1 342 ? 22.956 10.577 -24.845 1.00 86.94 342 ASP A CA 1
ATOM 2582 C C . ASP A 1 342 ? 24.203 9.682 -24.691 1.00 86.94 342 ASP A C 1
ATOM 2584 O O . ASP A 1 342 ? 25.043 9.663 -25.592 1.00 86.94 342 ASP A O 1
ATOM 2588 N N . SER A 1 343 ? 24.316 8.908 -23.602 1.00 87.38 343 SER A N 1
ATOM 2589 C CA . SER A 1 343 ? 25.422 7.960 -23.381 1.00 87.38 343 SER A CA 1
ATOM 2590 C C . SER A 1 343 ? 25.109 6.532 -23.834 1.00 87.38 343 SER A C 1
ATOM 2592 O O . SER A 1 343 ? 26.016 5.702 -23.928 1.00 87.38 343 SER A O 1
ATOM 2594 N N . GLN A 1 344 ? 23.845 6.232 -24.137 1.00 87.19 344 GLN A N 1
ATOM 2595 C CA . GLN A 1 344 ? 23.438 4.917 -24.614 1.00 87.19 344 GLN A CA 1
ATOM 2596 C C . GLN A 1 344 ? 23.884 4.665 -26.056 1.00 87.19 344 GLN A C 1
ATOM 2598 O O . GLN A 1 344 ? 23.966 5.561 -26.897 1.00 87.19 344 GLN A O 1
ATOM 2603 N N . HIS A 1 345 ? 24.117 3.390 -26.361 1.00 86.56 345 HIS A N 1
ATOM 2604 C CA . HIS A 1 345 ? 24.371 2.949 -27.723 1.00 86.56 345 HIS A CA 1
ATOM 2605 C C . HIS A 1 345 ? 23.130 3.170 -28.612 1.00 86.56 345 HIS A C 1
ATOM 2607 O O . HIS A 1 345 ? 22.009 2.869 -28.196 1.00 86.56 345 HIS A O 1
ATOM 2613 N N . ASP A 1 346 ? 23.328 3.620 -29.858 1.00 84.75 346 ASP A N 1
ATOM 2614 C CA . ASP A 1 346 ? 22.260 4.069 -30.775 1.00 84.75 346 ASP A CA 1
ATOM 2615 C C . ASP A 1 346 ? 21.103 3.064 -30.924 1.00 84.75 346 ASP A C 1
ATOM 2617 O O . ASP A 1 346 ? 19.943 3.452 -31.026 1.00 84.75 346 ASP A O 1
ATOM 2621 N N . PHE A 1 347 ? 21.411 1.764 -30.910 1.00 83.50 347 PHE A N 1
ATOM 2622 C CA . PHE A 1 347 ? 20.405 0.702 -31.028 1.00 83.50 347 PHE A CA 1
ATOM 2623 C C . PHE A 1 347 ? 19.456 0.624 -29.832 1.00 83.50 347 PHE A C 1
ATOM 2625 O O . PHE A 1 347 ? 18.276 0.370 -30.035 1.00 83.50 347 PHE A O 1
ATOM 2632 N N . PHE A 1 348 ? 19.960 0.839 -28.615 1.00 85.00 348 PHE A N 1
ATOM 2633 C CA . PHE A 1 348 ? 19.141 0.807 -27.402 1.00 85.00 348 PHE A CA 1
ATOM 2634 C C . PHE A 1 348 ? 18.428 2.132 -27.174 1.00 85.00 348 PHE A C 1
ATOM 2636 O O . PHE A 1 348 ? 17.362 2.151 -26.575 1.00 85.00 348 PHE A O 1
ATOM 2643 N N . ARG A 1 349 ? 18.978 3.233 -27.695 1.00 87.94 349 ARG A N 1
ATOM 2644 C CA . ARG A 1 349 ? 18.409 4.568 -27.522 1.00 87.94 349 ARG A CA 1
ATOM 2645 C C . ARG A 1 349 ? 16.974 4.651 -28.047 1.00 87.94 349 ARG A C 1
ATOM 2647 O O . ARG A 1 349 ? 16.125 5.201 -27.361 1.00 87.94 349 ARG A O 1
ATOM 2654 N N . ILE A 1 350 ? 16.672 4.055 -29.204 1.00 81.44 350 ILE A N 1
ATOM 2655 C CA . ILE A 1 350 ? 15.300 4.030 -29.751 1.00 81.44 350 ILE A CA 1
ATOM 2656 C C . ILE A 1 350 ? 14.355 3.216 -28.852 1.00 81.44 350 ILE A C 1
ATOM 2658 O O . ILE A 1 350 ? 13.269 3.690 -28.516 1.00 81.44 350 ILE A O 1
ATOM 2662 N N . ASP A 1 351 ? 14.772 2.029 -28.412 1.00 85.69 351 ASP A N 1
ATOM 2663 C CA . ASP A 1 351 ? 13.958 1.168 -27.542 1.00 85.69 351 ASP A CA 1
ATOM 2664 C C . ASP A 1 351 ? 13.712 1.823 -26.169 1.00 85.69 351 ASP A C 1
ATOM 2666 O O . ASP A 1 351 ? 12.606 1.768 -25.624 1.00 85.69 351 ASP A O 1
ATOM 2670 N N . SER A 1 352 ? 14.710 2.534 -25.639 1.00 92.25 352 SER A N 1
ATOM 2671 C CA . SER A 1 352 ? 14.609 3.312 -24.403 1.00 92.25 352 SER A CA 1
ATOM 2672 C C . SER A 1 352 ? 13.517 4.377 -24.465 1.00 92.25 352 SER A C 1
ATOM 2674 O O . SER A 1 352 ? 12.837 4.589 -23.465 1.00 92.25 352 SER A O 1
ATOM 2676 N N . HIS A 1 353 ? 13.267 5.007 -25.619 1.00 92.88 353 HIS A N 1
ATOM 2677 C CA . HIS A 1 353 ? 12.159 5.966 -25.752 1.00 92.88 353 HIS A CA 1
ATOM 2678 C C . HIS A 1 353 ? 10.804 5.303 -25.526 1.00 92.88 353 HIS A C 1
ATOM 2680 O O . HIS A 1 353 ? 9.952 5.864 -24.838 1.00 92.88 353 HIS A O 1
ATOM 2686 N N . ALA A 1 354 ? 10.592 4.115 -26.097 1.00 91.31 354 ALA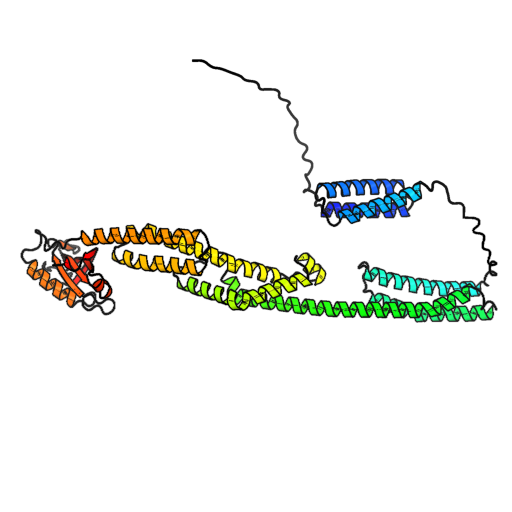 A N 1
ATOM 2687 C CA . ALA A 1 354 ? 9.352 3.371 -25.898 1.00 91.31 354 ALA A CA 1
ATOM 2688 C C . ALA A 1 354 ? 9.183 2.982 -24.422 1.00 91.31 354 ALA A C 1
ATOM 2690 O O . ALA A 1 354 ? 8.110 3.186 -23.853 1.00 91.31 354 ALA A O 1
ATOM 2691 N N . THR A 1 355 ? 10.258 2.517 -23.782 1.00 94.44 355 THR A N 1
ATOM 2692 C CA . THR A 1 355 ? 10.272 2.192 -22.349 1.00 94.44 355 THR A CA 1
ATOM 2693 C C . THR A 1 355 ? 9.952 3.413 -21.484 1.00 94.44 355 THR A C 1
ATOM 2695 O O . THR A 1 355 ? 9.064 3.345 -20.639 1.00 94.44 355 THR A O 1
ATOM 2698 N N . ILE A 1 356 ? 10.587 4.565 -21.724 1.00 97.31 356 ILE A N 1
ATOM 2699 C CA . ILE A 1 356 ? 10.313 5.815 -20.991 1.00 97.31 356 ILE A CA 1
ATOM 2700 C C . ILE A 1 356 ? 8.826 6.186 -21.080 1.00 97.31 356 ILE A C 1
ATOM 2702 O O . ILE A 1 356 ? 8.209 6.530 -20.070 1.00 97.31 356 ILE A O 1
ATOM 2706 N N . ARG A 1 357 ? 8.215 6.049 -22.263 1.00 96.56 357 ARG A N 1
ATOM 2707 C CA . ARG A 1 357 ? 6.777 6.299 -22.442 1.00 96.56 357 ARG A CA 1
ATOM 2708 C C . ARG A 1 357 ? 5.896 5.318 -21.680 1.00 96.56 357 ARG A C 1
ATOM 2710 O O . ARG A 1 357 ? 4.869 5.732 -21.152 1.00 96.56 357 ARG A O 1
ATOM 2717 N N . GLN A 1 358 ? 6.282 4.047 -21.581 1.00 96.94 358 GLN A N 1
ATOM 2718 C CA . GLN A 1 358 ? 5.546 3.068 -20.772 1.00 96.94 358 GLN A CA 1
ATOM 2719 C C . GLN A 1 358 ? 5.553 3.445 -19.286 1.00 96.94 358 GLN A C 1
ATOM 2721 O O . GLN A 1 358 ? 4.503 3.391 -18.646 1.00 96.94 358 GLN A O 1
ATOM 2726 N N . TYR A 1 359 ? 6.695 3.898 -18.757 1.00 98.00 359 TYR A N 1
ATOM 2727 C CA . TYR A 1 359 ? 6.794 4.395 -17.380 1.00 98.00 359 TYR A CA 1
ATOM 2728 C C . TYR A 1 359 ? 5.869 5.595 -17.148 1.00 98.00 359 TYR A C 1
ATOM 2730 O O . TYR A 1 359 ? 5.124 5.620 -16.170 1.00 98.00 359 TYR A O 1
ATOM 2738 N N . LEU A 1 360 ? 5.857 6.560 -18.072 1.00 97.44 360 LEU A N 1
ATOM 2739 C CA . LEU A 1 360 ? 4.978 7.729 -17.991 1.00 97.44 360 LEU A CA 1
ATOM 2740 C C . LEU A 1 360 ? 3.495 7.382 -18.101 1.00 97.44 360 LEU A C 1
ATOM 2742 O O . LEU A 1 360 ? 2.679 7.925 -17.357 1.00 97.44 360 LEU A O 1
ATOM 2746 N N . ALA A 1 361 ? 3.139 6.476 -19.011 1.00 97.38 361 ALA A N 1
ATOM 2747 C CA . ALA A 1 361 ? 1.767 6.011 -19.159 1.00 97.38 361 ALA A CA 1
ATOM 2748 C C . ALA A 1 361 ? 1.281 5.325 -17.877 1.00 97.38 361 ALA A C 1
ATOM 2750 O O . ALA A 1 361 ? 0.143 5.525 -17.462 1.00 97.38 361 ALA A O 1
ATOM 2751 N N . LEU A 1 362 ? 2.146 4.545 -17.225 1.00 97.88 362 LEU A N 1
ATOM 2752 C CA . LEU A 1 362 ? 1.810 3.896 -15.966 1.00 97.88 362 LEU A CA 1
ATOM 2753 C C . LEU A 1 362 ? 1.717 4.905 -14.815 1.00 97.88 362 LEU A C 1
ATOM 2755 O O . LEU A 1 362 ? 0.771 4.833 -14.036 1.00 97.88 362 LEU A O 1
ATOM 2759 N N . ALA A 1 363 ? 2.614 5.895 -14.760 1.00 98.06 363 ALA A N 1
ATOM 2760 C CA . ALA A 1 363 ? 2.555 6.973 -13.772 1.00 98.06 363 ALA A CA 1
ATOM 2761 C C . ALA A 1 363 ? 1.217 7.729 -13.823 1.00 98.06 363 ALA A C 1
ATOM 2763 O O . ALA A 1 363 ? 0.598 7.940 -12.784 1.00 98.06 363 ALA A O 1
ATOM 2764 N N . GLN A 1 364 ? 0.726 8.053 -15.027 1.00 97.50 364 GLN A N 1
ATOM 2765 C CA . GLN A 1 364 ? -0.593 8.673 -15.211 1.00 97.50 364 GLN A CA 1
ATOM 2766 C C . GLN A 1 364 ? -1.745 7.798 -14.707 1.00 97.50 364 GLN A C 1
ATOM 2768 O O . GLN A 1 364 ? -2.703 8.319 -14.146 1.00 97.50 364 GLN A O 1
ATOM 2773 N N . LYS A 1 365 ? -1.676 6.476 -14.907 1.00 97.81 365 LYS A N 1
ATOM 2774 C CA . LYS A 1 365 ? -2.723 5.561 -14.424 1.00 97.81 365 LYS A CA 1
ATOM 2775 C C . LYS A 1 365 ? -2.751 5.461 -12.898 1.00 97.81 365 LYS A C 1
ATOM 2777 O O . LYS A 1 365 ? -3.821 5.303 -12.308 1.00 97.81 365 LYS A O 1
ATOM 2782 N N . PHE A 1 366 ? -1.589 5.556 -12.254 1.00 97.88 366 PHE A N 1
ATOM 2783 C CA . PHE A 1 366 ? -1.532 5.652 -10.800 1.00 97.88 366 PHE A CA 1
ATOM 2784 C C . PHE A 1 366 ? -2.133 6.968 -10.317 1.00 97.88 366 PHE A C 1
ATOM 2786 O O . PHE A 1 366 ? -3.046 6.930 -9.496 1.00 97.88 366 PHE A O 1
ATOM 2793 N N . ASP A 1 367 ? -1.655 8.105 -10.820 1.00 97.19 367 ASP A N 1
ATOM 2794 C CA . ASP A 1 367 ? -2.152 9.417 -10.410 1.00 97.19 367 ASP A CA 1
ATOM 2795 C C . ASP A 1 367 ? -1.802 10.492 -11.454 1.00 97.19 367 ASP A C 1
ATOM 2797 O O . ASP A 1 367 ? -0.660 10.940 -11.552 1.00 97.19 367 ASP A O 1
ATOM 2801 N N . ALA A 1 368 ? -2.779 10.899 -12.267 1.00 95.44 368 ALA A N 1
ATOM 2802 C CA . ALA A 1 368 ? -2.577 11.907 -13.309 1.00 95.44 368 ALA A CA 1
ATOM 2803 C C . ALA A 1 368 ? -2.570 13.348 -12.769 1.00 95.44 368 ALA A C 1
ATOM 2805 O O . ALA A 1 368 ? -2.005 14.242 -13.403 1.00 95.44 368 ALA A O 1
ATOM 2806 N N . GLU A 1 369 ? -3.190 13.578 -11.610 1.00 94.38 369 GLU A N 1
ATOM 2807 C CA . GLU A 1 369 ? -3.470 14.923 -11.100 1.00 94.38 369 GLU A CA 1
ATOM 2808 C C . GLU A 1 369 ? -2.322 15.483 -10.258 1.00 94.38 369 GLU A C 1
ATOM 2810 O O . GLU A 1 369 ? -2.239 16.697 -10.037 1.00 94.38 369 GLU A O 1
ATOM 2815 N N . ILE A 1 370 ? -1.396 14.631 -9.807 1.00 94.88 370 ILE A N 1
ATOM 2816 C CA . ILE A 1 370 ? -0.269 15.109 -9.010 1.00 94.88 370 ILE A CA 1
ATOM 2817 C C . ILE A 1 370 ? 0.657 16.004 -9.848 1.00 94.88 370 ILE A C 1
ATOM 2819 O O . ILE A 1 370 ? 1.014 15.652 -10.980 1.00 94.88 370 ILE A O 1
ATOM 2823 N N . PRO A 1 371 ? 1.116 17.148 -9.295 1.00 95.81 371 PRO A N 1
ATOM 2824 C CA . PRO A 1 371 ? 1.915 18.120 -10.040 1.00 95.81 371 PRO A CA 1
ATOM 2825 C C . PRO A 1 371 ? 3.129 17.511 -10.746 1.00 95.81 371 PRO A C 1
ATOM 2827 O O . PRO A 1 371 ? 3.392 17.829 -11.903 1.00 95.81 371 PRO A O 1
ATOM 2830 N N . VAL A 1 372 ? 3.815 16.569 -10.088 1.00 95.31 372 VAL A N 1
ATOM 2831 C CA . VAL A 1 372 ? 5.005 15.907 -10.637 1.00 95.31 372 VAL A CA 1
ATOM 2832 C C . VAL A 1 372 ? 4.720 15.147 -11.937 1.00 95.31 372 VAL A C 1
ATOM 2834 O O . VAL A 1 372 ? 5.549 15.200 -12.840 1.00 95.31 372 VAL A O 1
ATOM 2837 N N . VAL A 1 373 ? 3.560 14.496 -12.078 1.00 96.19 373 VAL A N 1
ATOM 2838 C CA . VAL A 1 373 ? 3.177 13.773 -13.305 1.00 96.19 373 VAL A CA 1
ATOM 2839 C C . VAL A 1 373 ? 2.740 14.755 -14.381 1.00 96.19 373 VAL A C 1
ATOM 2841 O O . VAL A 1 373 ? 3.254 14.713 -15.502 1.00 96.19 373 VAL A O 1
ATOM 2844 N N . ARG A 1 374 ? 1.849 15.684 -14.024 1.00 96.06 374 ARG A N 1
ATOM 2845 C CA . ARG A 1 374 ? 1.298 16.685 -14.943 1.00 96.06 374 ARG A CA 1
ATOM 2846 C C . ARG A 1 374 ? 2.383 17.546 -15.592 1.00 96.06 374 ARG A C 1
ATOM 2848 O O . ARG A 1 374 ? 2.308 17.837 -16.781 1.00 96.06 374 ARG A O 1
ATOM 2855 N N . GLU A 1 375 ? 3.396 17.944 -14.825 1.00 94.75 375 GLU A N 1
ATOM 2856 C CA . GLU A 1 375 ? 4.516 18.753 -15.319 1.00 94.75 375 GLU A CA 1
ATOM 2857 C C . GLU A 1 375 ? 5.557 17.917 -16.069 1.00 94.75 375 GLU A C 1
ATOM 2859 O O . GLU A 1 375 ? 6.121 18.373 -17.067 1.00 94.75 375 GLU A O 1
ATOM 2864 N N . ALA A 1 376 ? 5.825 16.688 -15.614 1.00 94.44 376 ALA A N 1
ATOM 2865 C CA . ALA A 1 376 ? 6.828 15.836 -16.242 1.00 94.44 376 ALA A CA 1
ATOM 2866 C C . ALA A 1 376 ? 6.417 15.352 -17.630 1.00 94.44 376 ALA A C 1
ATOM 2868 O O . ALA A 1 376 ? 7.292 15.186 -18.475 1.00 94.44 376 ALA A O 1
ATOM 2869 N N . LEU A 1 377 ? 5.122 15.142 -17.877 1.00 92.50 377 LEU A N 1
ATOM 2870 C CA . LEU A 1 377 ? 4.651 14.600 -19.146 1.00 92.50 377 LEU A CA 1
ATOM 2871 C C . LEU A 1 377 ? 5.072 15.442 -20.367 1.00 92.50 377 LEU A C 1
ATOM 2873 O O . LEU A 1 377 ? 5.797 14.919 -21.218 1.00 92.50 377 LEU A O 1
ATOM 2877 N N . PRO A 1 378 ? 4.694 16.733 -20.477 1.00 95.44 378 PRO A N 1
ATOM 2878 C CA . PRO A 1 378 ? 5.109 17.549 -21.615 1.00 95.44 378 PRO A CA 1
ATOM 2879 C C . PRO A 1 378 ? 6.625 17.778 -21.642 1.00 95.44 378 PRO A C 1
ATOM 2881 O O . PRO A 1 378 ? 7.210 17.868 -22.721 1.00 95.44 378 PRO A O 1
ATOM 2884 N N . ALA A 1 379 ? 7.275 17.858 -20.475 1.00 96.62 379 ALA A N 1
ATOM 2885 C CA . ALA A 1 379 ? 8.714 18.078 -20.384 1.00 96.62 379 ALA A CA 1
ATOM 2886 C C . ALA A 1 379 ? 9.517 16.888 -20.933 1.00 96.62 379 ALA A C 1
ATOM 2888 O O . ALA A 1 379 ? 10.430 17.084 -21.735 1.00 96.62 379 ALA A O 1
ATOM 2889 N N . ILE A 1 380 ? 9.158 15.660 -20.547 1.00 97.31 380 ILE A N 1
ATOM 2890 C CA . ILE A 1 380 ? 9.828 14.453 -21.033 1.00 97.31 380 ILE A CA 1
ATOM 2891 C C . ILE A 1 380 ? 9.509 14.219 -22.506 1.00 97.31 380 ILE A C 1
ATOM 2893 O O . ILE A 1 380 ? 10.436 13.966 -23.264 1.00 97.31 380 ILE A O 1
ATOM 2897 N N . GLU A 1 381 ? 8.261 14.366 -22.961 1.00 95.56 381 GLU A N 1
ATOM 2898 C CA . GLU A 1 381 ? 7.964 14.205 -24.395 1.00 95.56 381 GLU A CA 1
ATOM 2899 C C . GLU A 1 381 ? 8.731 15.210 -25.261 1.00 95.56 381 GLU A C 1
ATOM 2901 O O . GLU A 1 381 ? 9.246 14.852 -26.323 1.00 95.56 381 GLU A O 1
ATOM 2906 N N . LYS A 1 382 ? 8.892 16.452 -24.787 1.00 96.69 382 LYS A N 1
ATOM 2907 C CA . LYS A 1 382 ? 9.758 17.431 -25.449 1.00 96.69 382 LYS A CA 1
ATOM 2908 C C . LYS A 1 382 ? 11.214 16.957 -25.490 1.00 96.69 382 LYS A C 1
ATOM 2910 O O . LYS A 1 382 ? 11.823 17.011 -26.557 1.00 96.69 382 LYS A O 1
ATOM 2915 N N . ALA A 1 383 ? 11.754 16.471 -24.372 1.00 96.25 383 ALA A N 1
ATOM 2916 C CA . ALA A 1 383 ? 13.121 15.959 -24.307 1.00 96.25 383 ALA A CA 1
ATOM 2917 C C . ALA A 1 383 ? 13.332 14.758 -25.246 1.00 96.25 383 ALA A C 1
ATOM 2919 O O . ALA A 1 383 ? 14.307 14.732 -25.992 1.00 96.25 383 ALA A O 1
ATOM 2920 N N . LEU A 1 384 ? 12.387 13.812 -25.291 1.00 95.75 384 LEU A N 1
ATOM 2921 C CA . LEU A 1 384 ? 12.412 12.682 -26.223 1.00 95.75 384 LEU A CA 1
ATOM 2922 C C . LEU A 1 384 ? 12.362 13.157 -27.683 1.00 95.75 384 LEU A C 1
ATOM 2924 O O . LEU A 1 384 ? 13.116 12.675 -28.524 1.00 95.75 384 LEU A O 1
ATOM 2928 N N . ALA A 1 385 ? 11.519 14.136 -28.013 1.00 94.50 385 ALA A N 1
ATOM 2929 C CA . ALA A 1 385 ? 11.459 14.679 -29.368 1.00 94.50 385 ALA A CA 1
ATOM 2930 C C . ALA A 1 385 ? 12.765 15.386 -29.780 1.00 94.50 385 ALA A C 1
ATOM 2932 O O . ALA A 1 385 ? 13.199 15.273 -30.928 1.00 94.50 385 ALA A O 1
ATOM 2933 N N . GLU A 1 386 ? 13.402 16.119 -28.865 1.00 95.31 386 GLU A N 1
ATOM 2934 C CA . GLU A 1 386 ? 14.712 16.742 -29.092 1.00 95.31 386 GLU A CA 1
ATOM 2935 C C . GLU A 1 386 ? 15.822 15.696 -29.251 1.00 95.31 386 GLU A C 1
ATOM 2937 O O . GLU A 1 386 ? 16.664 15.818 -30.142 1.00 95.31 386 GLU A O 1
ATOM 2942 N N . ASP A 1 387 ? 15.788 14.639 -28.443 1.00 94.81 387 ASP A N 1
ATOM 2943 C CA . ASP A 1 387 ? 16.704 13.505 -28.507 1.00 94.81 387 ASP A CA 1
ATOM 2944 C C . ASP A 1 387 ? 16.624 12.770 -29.855 1.00 94.81 387 ASP A C 1
ATOM 2946 O O . ASP A 1 387 ? 17.651 12.564 -30.506 1.00 94.81 387 ASP A O 1
ATOM 2950 N N . LEU A 1 388 ? 15.410 12.474 -30.341 1.00 91.38 388 LEU A N 1
ATOM 2951 C CA . LEU A 1 388 ? 15.209 11.867 -31.662 1.00 91.38 388 LEU A CA 1
ATOM 2952 C C . LEU A 1 388 ? 15.757 12.749 -32.783 1.00 91.38 388 LEU A C 1
ATOM 2954 O O . LEU A 1 388 ? 16.413 12.239 -33.685 1.00 91.38 388 LEU A O 1
ATOM 2958 N N . LYS A 1 389 ? 15.563 14.073 -32.714 1.00 92.88 389 LYS A N 1
ATOM 2959 C CA . LYS A 1 389 ? 16.136 14.998 -33.706 1.00 92.88 389 LYS A CA 1
ATOM 2960 C C . LYS A 1 389 ? 17.663 14.939 -33.716 1.00 92.88 389 LYS A C 1
ATOM 2962 O O . LYS A 1 389 ? 18.260 14.914 -34.792 1.00 92.88 389 LYS A O 1
ATOM 2967 N N . LYS A 1 390 ? 18.307 14.905 -32.542 1.00 92.19 390 LYS A N 1
ATOM 2968 C CA . LYS A 1 390 ? 19.769 14.751 -32.442 1.00 92.19 390 LYS A CA 1
ATOM 2969 C C . LYS A 1 390 ? 20.221 13.424 -33.051 1.00 92.19 390 LYS A C 1
ATOM 2971 O O . LYS A 1 390 ? 21.184 13.405 -33.820 1.00 92.19 390 LYS A O 1
ATOM 2976 N N . LEU A 1 391 ? 19.514 12.335 -32.746 1.00 91.25 391 LEU A N 1
ATOM 2977 C CA . LEU A 1 391 ? 19.805 11.015 -33.295 1.00 91.25 391 LEU A CA 1
ATOM 2978 C C . LEU A 1 391 ? 19.626 10.986 -34.819 1.00 91.25 391 LEU A C 1
ATOM 2980 O O . LEU A 1 391 ? 20.504 10.495 -35.520 1.00 91.25 391 LEU A O 1
ATOM 2984 N N . ASP A 1 392 ? 18.561 11.580 -35.355 1.00 91.19 392 ASP A N 1
ATOM 2985 C CA . ASP A 1 392 ? 18.322 11.673 -36.798 1.00 91.19 392 ASP A CA 1
ATOM 2986 C C . ASP A 1 392 ? 19.423 12.456 -37.519 1.00 91.19 392 ASP A C 1
ATOM 2988 O O . ASP A 1 392 ? 19.906 12.018 -38.566 1.00 91.19 392 ASP A O 1
ATOM 2992 N N . VAL A 1 393 ? 19.877 13.579 -36.951 1.00 93.31 393 VAL A N 1
ATOM 2993 C CA . VAL A 1 393 ? 21.022 14.342 -37.476 1.00 93.31 393 VAL A CA 1
ATOM 2994 C C . VAL A 1 393 ? 22.297 13.493 -37.444 1.00 93.31 393 VAL A C 1
ATOM 2996 O O . VAL A 1 393 ? 23.037 13.442 -38.433 1.00 93.31 393 VAL A O 1
ATOM 2999 N N . LYS A 1 394 ? 22.539 12.764 -36.345 1.00 92.12 394 LYS A N 1
ATOM 3000 C CA . LYS A 1 394 ? 23.675 11.841 -36.225 1.00 92.12 394 LYS A CA 1
ATOM 3001 C C . LYS A 1 394 ? 23.616 10.755 -37.299 1.00 92.12 394 LYS A C 1
ATOM 3003 O O . LYS A 1 394 ? 24.618 10.559 -37.980 1.00 92.12 394 LYS A O 1
ATOM 3008 N N . ILE A 1 395 ? 22.462 10.121 -37.506 1.00 93.12 395 ILE A N 1
ATOM 3009 C CA . ILE A 1 395 ? 22.222 9.079 -38.519 1.00 93.12 395 ILE A CA 1
ATOM 3010 C C . ILE A 1 395 ? 22.412 9.631 -39.936 1.00 93.12 395 ILE A C 1
ATOM 3012 O O . ILE A 1 395 ? 23.059 8.993 -40.765 1.00 93.12 395 ILE A O 1
ATOM 3016 N N . ALA A 1 396 ? 21.864 10.813 -40.227 1.00 92.81 396 ALA A N 1
ATOM 3017 C CA . ALA A 1 396 ? 21.943 11.440 -41.546 1.00 92.81 396 ALA A CA 1
ATOM 3018 C C . ALA A 1 396 ? 23.367 11.882 -41.915 1.00 92.81 396 ALA A C 1
ATOM 3020 O O . ALA A 1 396 ? 23.717 11.906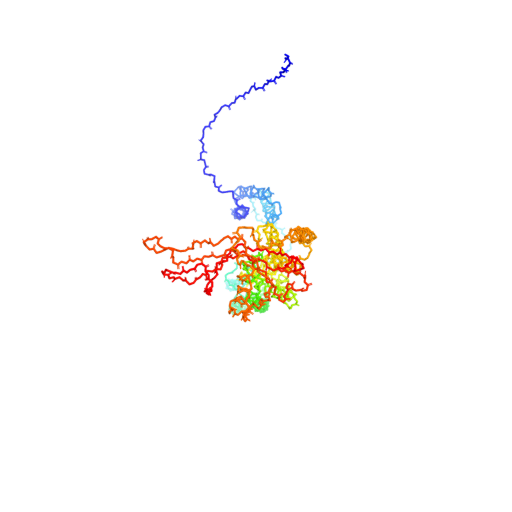 -43.093 1.00 92.81 396 ALA A O 1
ATOM 3021 N N . SER A 1 397 ? 24.199 12.212 -40.922 1.00 93.69 397 SER A N 1
ATOM 3022 C CA . SER A 1 397 ? 25.604 12.568 -41.150 1.00 93.69 397 SER A CA 1
ATOM 3023 C C . SER A 1 397 ? 26.516 11.358 -41.394 1.00 93.69 397 SER A C 1
ATOM 3025 O O . SER A 1 397 ? 27.629 11.535 -41.899 1.00 93.69 397 SER A O 1
ATOM 3027 N N . GLN A 1 398 ? 26.058 10.133 -41.096 1.00 94.00 398 GLN A N 1
ATOM 3028 C CA . GLN A 1 398 ? 26.833 8.920 -41.350 1.00 94.00 398 GLN A CA 1
ATOM 3029 C C . GLN A 1 398 ? 26.976 8.660 -42.848 1.00 94.00 398 GLN A C 1
ATOM 3031 O O . GLN A 1 398 ? 26.009 8.685 -43.610 1.00 94.00 398 GLN A O 1
ATOM 3036 N N . LYS A 1 399 ? 28.201 8.345 -43.266 1.00 92.81 399 LYS A N 1
ATOM 3037 C CA . LYS A 1 399 ? 28.529 8.016 -44.654 1.00 92.81 399 LYS A CA 1
ATOM 3038 C C . LYS A 1 399 ? 29.106 6.618 -44.726 1.00 92.81 399 LYS A C 1
ATOM 3040 O O . LYS A 1 399 ? 29.933 6.240 -43.900 1.00 92.81 399 LYS A O 1
ATOM 3045 N N . TRP A 1 400 ? 28.701 5.873 -45.749 1.00 94.75 400 TRP A N 1
ATOM 3046 C CA . TRP A 1 400 ? 29.341 4.607 -46.062 1.00 94.75 400 TRP A CA 1
ATOM 3047 C C . TRP A 1 400 ? 30.746 4.878 -46.620 1.00 94.75 400 TRP A C 1
ATOM 3049 O O . TRP A 1 400 ? 30.858 5.583 -47.627 1.00 94.75 400 TRP A O 1
ATOM 3059 N N . PRO A 1 401 ? 31.815 4.377 -45.978 1.00 91.88 401 PRO A N 1
ATOM 3060 C CA . PRO A 1 401 ? 33.182 4.782 -46.299 1.00 91.88 401 PRO A CA 1
ATOM 3061 C C . PRO A 1 401 ? 33.713 4.180 -47.608 1.00 91.88 401 PRO A C 1
ATOM 3063 O O . PRO A 1 401 ? 34.715 4.663 -48.126 1.00 91.88 401 PRO A O 1
ATOM 3066 N N . GLY A 1 402 ? 33.065 3.142 -48.154 1.00 90.75 402 GLY A N 1
ATOM 3067 C CA . GLY A 1 402 ? 33.672 2.311 -49.196 1.00 90.75 402 GLY A CA 1
ATOM 3068 C C . GLY A 1 402 ? 34.948 1.616 -48.698 1.00 90.75 402 GLY A C 1
ATOM 3069 O O . GLY A 1 402 ? 35.254 1.632 -47.505 1.00 90.75 402 GLY A O 1
ATOM 3070 N N . ASN A 1 403 ? 35.695 0.984 -49.606 1.00 93.81 403 ASN A N 1
ATOM 3071 C CA . ASN A 1 403 ? 36.974 0.372 -49.242 1.00 93.81 403 ASN A CA 1
ATOM 3072 C C . ASN A 1 403 ? 38.019 1.458 -48.951 1.00 93.81 403 ASN A C 1
ATOM 3074 O O . ASN A 1 403 ? 38.185 2.390 -49.739 1.00 93.81 403 ASN A O 1
ATOM 3078 N N . ALA A 1 404 ? 38.738 1.320 -47.839 1.00 94.44 404 ALA A N 1
ATOM 3079 C CA . ALA A 1 404 ? 39.809 2.232 -47.465 1.00 94.44 404 ALA A CA 1
ATOM 3080 C C . ALA A 1 404 ? 40.952 2.197 -48.490 1.00 94.44 404 ALA A C 1
ATOM 3082 O O . ALA A 1 404 ? 41.254 1.154 -49.064 1.00 94.44 404 ALA A O 1
ATOM 3083 N N . ALA A 1 405 ? 41.653 3.319 -48.664 1.00 93.38 405 ALA A N 1
ATOM 3084 C CA . ALA A 1 405 ? 42.830 3.379 -49.537 1.00 93.38 405 ALA A CA 1
ATOM 3085 C C . ALA A 1 405 ? 43.967 2.442 -49.079 1.00 93.38 405 ALA A C 1
ATOM 3087 O O . ALA A 1 405 ? 44.775 2.008 -49.891 1.00 93.38 405 ALA A O 1
ATOM 3088 N N . SER A 1 406 ? 44.015 2.120 -47.783 1.00 94.38 406 SER A N 1
ATOM 3089 C CA . SER A 1 406 ? 44.952 1.166 -47.180 1.00 94.38 406 SER A CA 1
ATOM 3090 C C . SER A 1 406 ? 44.462 -0.287 -47.206 1.00 94.38 406 SER A C 1
ATOM 3092 O O . SER A 1 406 ? 45.134 -1.163 -46.662 1.00 94.38 406 SER A O 1
ATOM 3094 N N . ALA A 1 407 ? 43.289 -0.557 -47.787 1.00 94.12 407 ALA A N 1
ATOM 3095 C CA . ALA A 1 407 ? 42.776 -1.912 -47.922 1.00 94.12 407 ALA A CA 1
ATOM 3096 C C . ALA A 1 407 ? 43.647 -2.744 -48.889 1.00 94.12 407 ALA A C 1
ATOM 3098 O O . ALA A 1 407 ? 44.335 -2.183 -49.746 1.00 94.12 407 ALA A O 1
ATOM 3099 N N . PRO A 1 408 ? 43.614 -4.085 -48.788 1.00 94.50 408 PRO A N 1
ATOM 3100 C CA . PRO A 1 408 ? 44.318 -4.960 -49.722 1.00 94.50 408 PRO A CA 1
ATOM 3101 C C . PRO A 1 408 ? 43.940 -4.681 -51.192 1.00 94.50 408 PRO A C 1
ATOM 3103 O O . PRO A 1 408 ? 42.789 -4.323 -51.461 1.00 94.50 408 PRO A O 1
ATOM 3106 N N . PRO A 1 409 ? 44.849 -4.887 -52.168 1.00 91.62 409 PRO A N 1
ATOM 3107 C CA . PRO A 1 409 ? 44.564 -4.636 -53.588 1.00 91.62 409 PRO A CA 1
ATOM 3108 C C . PRO A 1 409 ? 43.339 -5.395 -54.126 1.00 91.62 409 PRO A C 1
ATOM 3110 O O . PRO A 1 409 ? 42.657 -4.933 -55.038 1.00 91.62 409 PRO A O 1
ATOM 3113 N N . ASP A 1 410 ? 43.033 -6.550 -53.538 1.00 93.44 410 ASP A N 1
ATOM 3114 C CA . ASP A 1 410 ? 41.902 -7.420 -53.851 1.00 93.44 410 ASP A CA 1
ATOM 3115 C C . ASP A 1 410 ? 40.659 -7.163 -52.971 1.00 93.44 410 ASP A C 1
ATOM 3117 O O . ASP A 1 410 ? 39.721 -7.963 -52.974 1.00 93.44 410 ASP A O 1
ATOM 3121 N N . ALA A 1 411 ? 40.585 -6.028 -52.259 1.00 94.06 411 ALA A N 1
ATOM 3122 C CA . ALA A 1 411 ? 39.507 -5.695 -51.318 1.00 94.06 411 ALA A CA 1
ATOM 3123 C C . ALA A 1 411 ? 38.085 -5.851 -51.886 1.00 94.06 411 ALA A C 1
ATOM 3125 O O . ALA A 1 411 ? 37.165 -6.210 -51.154 1.00 94.06 411 ALA A O 1
ATOM 3126 N N . LYS A 1 412 ? 37.878 -5.624 -53.191 1.00 93.38 412 LYS A N 1
ATOM 3127 C CA . LYS A 1 412 ? 36.574 -5.848 -53.843 1.00 93.38 412 LYS A CA 1
ATOM 3128 C C . LYS A 1 412 ? 36.189 -7.335 -53.874 1.00 93.38 412 LYS A C 1
ATOM 3130 O O . LYS A 1 412 ? 35.040 -7.671 -53.594 1.00 93.38 412 LYS A O 1
ATOM 3135 N N . ALA A 1 413 ? 37.135 -8.216 -54.197 1.00 94.94 413 ALA A N 1
ATOM 3136 C CA . ALA A 1 413 ? 36.918 -9.663 -54.206 1.00 94.94 413 ALA A CA 1
ATOM 3137 C C . ALA A 1 413 ? 36.772 -10.214 -52.777 1.00 94.94 413 ALA A C 1
ATOM 3139 O O . ALA A 1 413 ? 35.887 -11.035 -52.511 1.00 94.94 413 ALA A O 1
ATOM 3140 N N . LEU A 1 414 ? 37.573 -9.695 -51.838 1.00 95.62 414 LEU A N 1
ATOM 3141 C CA . LEU A 1 414 ? 37.430 -9.995 -50.413 1.00 95.62 414 LEU A CA 1
ATOM 3142 C C . LEU A 1 414 ? 36.047 -9.583 -49.901 1.00 95.62 414 LEU A C 1
ATOM 3144 O O . LEU A 1 414 ? 35.361 -10.405 -49.304 1.00 95.62 414 LEU A O 1
ATOM 3148 N N . GLY A 1 415 ? 35.582 -8.369 -50.210 1.00 94.88 415 GLY A N 1
ATOM 3149 C CA . GLY A 1 415 ? 34.255 -7.880 -49.824 1.00 94.88 415 GLY A CA 1
ATOM 3150 C C . GLY A 1 415 ? 33.118 -8.801 -50.275 1.00 94.88 415 GLY A C 1
ATOM 3151 O O . GLY A 1 415 ? 32.250 -9.138 -49.471 1.00 94.88 415 GLY A O 1
ATOM 3152 N N . ALA A 1 416 ? 33.154 -9.288 -51.521 1.00 94.88 416 ALA A N 1
ATOM 3153 C CA . ALA A 1 416 ? 32.168 -10.249 -52.027 1.00 94.88 416 ALA A CA 1
ATOM 3154 C C . ALA A 1 416 ? 32.203 -11.587 -51.263 1.00 94.88 416 ALA A C 1
ATOM 3156 O O . ALA A 1 416 ? 31.155 -12.136 -50.920 1.00 94.88 416 ALA A O 1
ATOM 3157 N N . THR A 1 417 ? 33.404 -12.079 -50.950 1.00 96.75 417 THR A N 1
ATOM 3158 C CA . THR A 1 417 ? 33.604 -13.320 -50.183 1.00 96.75 417 THR A CA 1
ATOM 3159 C C . THR A 1 417 ? 33.086 -13.184 -48.749 1.00 96.75 417 THR A C 1
ATOM 3161 O O . THR A 1 417 ? 32.368 -14.052 -48.257 1.00 96.75 417 THR A O 1
ATOM 3164 N N . ILE A 1 418 ? 33.398 -12.067 -48.090 1.00 96.81 418 ILE A N 1
ATOM 3165 C CA . ILE A 1 418 ? 32.966 -11.755 -46.722 1.00 96.81 418 ILE A CA 1
ATOM 3166 C C . ILE A 1 418 ? 31.442 -11.634 -46.658 1.00 96.81 418 ILE A C 1
ATOM 3168 O O . ILE A 1 418 ? 30.794 -12.171 -45.764 1.00 96.81 418 ILE A O 1
ATOM 3172 N N . LEU A 1 419 ? 30.844 -10.967 -47.639 1.00 95.75 419 LEU A N 1
ATOM 3173 C CA . LEU A 1 419 ? 29.401 -10.799 -47.726 1.00 95.75 419 LEU A CA 1
ATOM 3174 C C . LEU A 1 419 ? 28.675 -12.138 -47.951 1.00 95.75 419 LEU A C 1
ATOM 3176 O O . LEU A 1 419 ? 27.630 -12.372 -47.342 1.00 95.75 419 LEU A O 1
ATOM 3180 N N . ALA A 1 420 ? 29.241 -13.053 -48.746 1.00 95.69 420 ALA A N 1
ATOM 3181 C CA . ALA A 1 420 ? 28.735 -14.424 -48.857 1.00 95.69 420 ALA A CA 1
ATOM 3182 C C . ALA A 1 420 ? 28.849 -15.194 -47.527 1.00 95.69 420 ALA A C 1
ATOM 3184 O O . ALA A 1 420 ? 27.901 -15.876 -47.135 1.00 95.69 420 ALA A O 1
ATOM 3185 N N . TRP A 1 421 ? 29.962 -15.029 -46.803 1.00 95.94 421 TRP A N 1
ATOM 3186 C CA . TRP A 1 421 ? 30.168 -15.632 -45.484 1.00 95.94 421 TRP A CA 1
ATOM 3187 C C . TRP A 1 421 ? 29.110 -15.169 -44.473 1.00 95.94 421 TRP A C 1
ATOM 3189 O O . TRP A 1 421 ? 28.424 -16.002 -43.883 1.00 95.94 421 TRP A O 1
ATOM 3199 N N . PHE A 1 422 ? 28.877 -13.856 -44.339 1.00 96.06 422 PHE A N 1
ATOM 3200 C CA . PHE A 1 422 ? 27.865 -13.327 -43.412 1.00 96.06 422 PHE A CA 1
ATOM 3201 C C . PHE A 1 422 ? 26.446 -13.776 -43.763 1.00 96.06 422 PHE A C 1
ATOM 3203 O O . PHE A 1 422 ? 25.656 -14.055 -42.864 1.00 96.06 422 PHE A O 1
ATOM 3210 N N . ARG A 1 423 ? 26.117 -13.891 -45.057 1.00 95.38 423 ARG A N 1
ATOM 3211 C CA . ARG A 1 423 ? 24.820 -14.427 -45.506 1.00 95.38 423 ARG A CA 1
ATOM 3212 C C . ARG A 1 423 ? 24.629 -15.898 -45.136 1.00 95.38 423 ARG A C 1
ATOM 3214 O O . ARG A 1 423 ? 23.500 -16.317 -44.906 1.00 95.38 423 ARG A O 1
ATOM 3221 N N . GLY A 1 424 ? 25.707 -16.681 -45.108 1.00 93.44 424 GLY A N 1
ATOM 3222 C CA . GLY A 1 424 ? 25.689 -18.094 -44.725 1.00 93.44 424 GLY A CA 1
ATOM 3223 C C . GLY A 1 424 ? 25.825 -18.350 -43.221 1.00 93.44 424 GLY A C 1
ATOM 3224 O O . GLY A 1 424 ? 25.505 -19.449 -42.775 1.00 93.44 424 GLY A O 1
ATOM 3225 N N . SER A 1 425 ? 26.287 -17.361 -42.452 1.00 91.69 425 SER A N 1
ATOM 3226 C CA . SER A 1 425 ? 26.604 -17.512 -41.031 1.00 91.69 425 SER A CA 1
ATOM 3227 C C . SER A 1 425 ? 25.348 -17.732 -40.168 1.00 91.69 425 SER A C 1
ATOM 3229 O O . SER A 1 425 ? 24.378 -16.977 -40.315 1.00 91.69 425 SER A O 1
ATOM 3231 N N . PRO A 1 426 ? 25.361 -18.715 -39.240 1.00 90.44 426 PRO A N 1
ATOM 3232 C CA . PRO A 1 426 ? 24.257 -18.965 -38.309 1.00 90.44 426 PRO A CA 1
ATOM 3233 C C . PRO A 1 426 ? 24.064 -17.834 -37.293 1.00 90.44 426 PRO A C 1
ATOM 3235 O O . PRO A 1 426 ? 22.962 -17.667 -36.785 1.00 90.44 426 PRO A O 1
ATOM 3238 N N . ASP A 1 427 ? 25.093 -17.024 -37.039 1.00 89.25 427 ASP A N 1
ATOM 3239 C CA . ASP A 1 427 ? 25.024 -15.919 -36.077 1.00 89.25 427 ASP A CA 1
ATOM 3240 C C . ASP A 1 427 ? 24.556 -14.605 -36.717 1.00 89.25 427 ASP A C 1
ATOM 3242 O O . ASP A 1 427 ? 24.121 -13.692 -36.014 1.00 89.25 427 ASP A O 1
ATOM 3246 N N . TRP A 1 428 ? 24.581 -14.525 -38.054 1.00 91.50 428 TRP A N 1
ATOM 3247 C CA . TRP A 1 428 ? 24.237 -13.325 -38.819 1.00 91.50 428 TRP A CA 1
ATOM 3248 C C . TRP A 1 428 ? 23.088 -13.574 -39.805 1.00 91.50 428 TRP A C 1
ATOM 3250 O O . TRP A 1 428 ? 21.922 -13.517 -39.421 1.00 91.50 428 TRP A O 1
ATOM 3260 N N . GLY A 1 429 ? 23.383 -13.843 -41.081 1.00 89.94 429 GLY A N 1
ATOM 3261 C CA . GLY A 1 429 ? 22.373 -13.923 -42.141 1.00 89.94 429 GLY A CA 1
ATOM 3262 C C . GLY A 1 429 ? 21.390 -15.090 -42.010 1.00 89.94 429 GLY A C 1
ATOM 3263 O O . GLY A 1 429 ? 20.273 -14.996 -42.511 1.00 89.94 429 GLY A O 1
ATOM 3264 N N . ARG A 1 430 ? 21.772 -16.173 -41.319 1.00 90.88 430 ARG A N 1
ATOM 3265 C CA . ARG A 1 430 ? 20.899 -17.323 -41.014 1.00 90.88 430 ARG A CA 1
ATOM 3266 C C . ARG A 1 430 ? 20.476 -17.386 -39.546 1.00 90.88 430 ARG A C 1
ATOM 3268 O O . ARG A 1 430 ? 20.018 -18.433 -39.090 1.00 90.88 430 ARG A O 1
ATOM 3275 N N . ASN A 1 431 ? 20.623 -16.290 -38.804 1.00 89.31 431 ASN A N 1
ATOM 3276 C CA . ASN A 1 431 ? 20.255 -16.253 -37.397 1.00 89.31 431 ASN A CA 1
ATOM 3277 C C . ASN A 1 431 ? 18.738 -16.392 -37.222 1.00 89.31 431 ASN A C 1
ATOM 3279 O O . ASN A 1 431 ? 17.969 -15.520 -37.622 1.00 89.31 431 ASN A O 1
ATOM 3283 N N . ALA A 1 432 ? 18.315 -17.493 -36.598 1.00 85.88 432 ALA A N 1
ATOM 3284 C CA . ALA A 1 432 ? 16.904 -17.803 -36.382 1.00 85.88 432 ALA A CA 1
ATOM 3285 C C . ALA A 1 432 ? 16.227 -16.881 -35.351 1.00 85.88 432 ALA A C 1
ATOM 3287 O O . ALA A 1 432 ? 15.013 -16.706 -35.400 1.00 85.88 432 ALA A O 1
ATOM 3288 N N . LYS A 1 433 ? 16.992 -16.298 -34.417 1.00 84.38 433 LYS A N 1
ATOM 3289 C CA . LYS A 1 433 ? 16.469 -15.412 -33.362 1.00 84.38 433 LYS A CA 1
ATOM 3290 C C . LYS A 1 433 ? 16.396 -13.957 -33.819 1.00 84.38 433 LYS A C 1
ATOM 3292 O O . LYS A 1 433 ? 15.436 -13.261 -33.504 1.00 84.38 433 LYS A O 1
ATOM 3297 N N . HIS A 1 434 ? 17.400 -13.504 -34.566 1.00 80.81 434 HIS A N 1
ATOM 3298 C CA . HIS A 1 434 ? 17.502 -12.131 -35.060 1.00 80.81 434 HIS A CA 1
ATOM 3299 C C . HIS A 1 434 ? 17.917 -12.132 -36.536 1.00 80.81 434 HIS A C 1
ATOM 3301 O O . HIS A 1 434 ? 19.092 -11.925 -36.837 1.00 80.81 434 HIS A O 1
ATOM 3307 N N . PRO A 1 435 ? 16.982 -12.383 -37.471 1.00 82.00 435 PRO A N 1
ATOM 3308 C CA . PRO A 1 435 ? 17.319 -12.501 -38.883 1.00 82.00 435 PRO A CA 1
ATOM 3309 C C . PRO A 1 435 ? 17.789 -11.155 -39.442 1.00 82.00 435 PRO A C 1
ATOM 3311 O O . PRO A 1 435 ? 17.017 -10.198 -39.565 1.00 82.00 435 PRO A O 1
ATOM 3314 N N . TYR A 1 436 ? 19.071 -11.088 -39.797 1.00 91.19 436 TYR A N 1
ATOM 3315 C CA . TYR A 1 436 ? 19.677 -9.924 -40.430 1.00 91.19 436 TYR A CA 1
ATOM 3316 C C . TYR A 1 436 ? 19.662 -10.055 -41.951 1.00 91.19 436 TYR A C 1
ATOM 3318 O O . TYR A 1 436 ? 20.180 -11.016 -42.519 1.00 91.19 436 TYR A O 1
ATOM 3326 N N . THR A 1 437 ? 19.163 -9.028 -42.636 1.00 94.31 437 THR A N 1
ATOM 3327 C CA . THR A 1 437 ? 19.422 -8.857 -44.068 1.00 94.31 437 THR A CA 1
ATOM 3328 C C . THR A 1 437 ? 20.790 -8.209 -44.239 1.00 94.31 437 THR A C 1
ATOM 3330 O O . THR A 1 437 ? 20.986 -7.061 -43.843 1.00 94.31 437 THR A O 1
ATOM 3333 N N . ILE A 1 438 ? 21.746 -8.939 -44.818 1.00 95.56 438 ILE A N 1
ATOM 3334 C CA . ILE A 1 438 ? 23.100 -8.431 -45.077 1.00 95.56 438 ILE A CA 1
ATOM 3335 C C . ILE A 1 438 ? 23.075 -7.498 -46.291 1.00 95.56 438 ILE A C 1
ATOM 3337 O O . ILE A 1 438 ? 22.812 -7.953 -47.409 1.00 95.56 438 ILE A O 1
ATOM 3341 N N . LEU A 1 439 ? 23.361 -6.212 -46.067 1.00 95.38 439 LEU A N 1
ATOM 3342 C CA . LEU A 1 439 ? 23.285 -5.170 -47.091 1.00 95.38 439 LEU A CA 1
ATOM 3343 C C . LEU A 1 439 ? 24.606 -5.022 -47.851 1.00 95.38 439 LEU A C 1
ATOM 3345 O O . LEU A 1 439 ? 24.639 -5.229 -49.062 1.00 95.38 439 LEU A O 1
ATOM 3349 N N . ALA A 1 440 ? 25.689 -4.690 -47.145 1.00 96.56 440 ALA A N 1
ATOM 3350 C CA . ALA A 1 440 ? 26.993 -4.431 -47.750 1.00 96.56 440 ALA A CA 1
ATOM 3351 C C . ALA A 1 440 ? 28.140 -4.648 -46.758 1.00 96.56 440 ALA A C 1
ATOM 3353 O O . ALA A 1 440 ? 27.945 -4.667 -45.540 1.00 96.56 440 ALA A O 1
ATOM 3354 N N . VAL A 1 441 ? 29.349 -4.780 -47.304 1.00 96.69 441 VAL A N 1
ATOM 3355 C CA . VAL A 1 441 ? 30.605 -4.862 -46.553 1.00 96.69 441 VAL A CA 1
ATOM 3356 C C . VAL A 1 441 ? 31.619 -3.925 -47.194 1.00 96.69 441 VAL A C 1
ATOM 3358 O O . VAL A 1 441 ? 31.799 -3.951 -48.409 1.00 96.69 441 VAL A O 1
ATOM 3361 N N . ALA A 1 442 ? 32.299 -3.134 -46.371 1.00 96.75 442 ALA A N 1
ATOM 3362 C CA . ALA A 1 442 ? 33.429 -2.307 -46.771 1.00 96.75 442 ALA A CA 1
ATOM 3363 C C . ALA A 1 442 ? 34.683 -2.741 -46.008 1.00 96.75 442 ALA A C 1
ATOM 3365 O O . ALA A 1 442 ? 34.628 -2.915 -44.793 1.00 96.75 442 ALA A O 1
ATOM 3366 N N . VAL A 1 443 ? 35.812 -2.902 -46.698 1.00 96.94 443 VAL A N 1
ATOM 3367 C CA . VAL A 1 443 ? 37.104 -3.193 -46.057 1.00 96.94 443 VAL A CA 1
ATOM 3368 C C . VAL A 1 443 ? 37.721 -1.881 -45.592 1.00 96.94 443 VAL A C 1
ATOM 3370 O O . VAL A 1 443 ? 38.052 -1.026 -46.411 1.00 96.94 443 VAL A O 1
ATOM 3373 N N . THR A 1 444 ? 37.859 -1.692 -44.283 1.00 96.12 444 THR A N 1
ATOM 3374 C CA . THR A 1 444 ? 38.186 -0.386 -43.686 1.00 96.12 444 THR A CA 1
ATOM 3375 C C . THR A 1 444 ? 39.665 -0.212 -43.349 1.00 96.12 444 THR A C 1
ATOM 3377 O O . THR A 1 444 ? 40.059 0.843 -42.855 1.00 96.12 444 THR A O 1
ATOM 3380 N N . GLY A 1 445 ? 40.504 -1.202 -43.652 1.00 95.94 445 GLY A N 1
ATOM 3381 C CA . GLY A 1 445 ? 41.944 -1.122 -43.434 1.00 95.94 445 GLY A CA 1
ATOM 3382 C C . GLY A 1 445 ? 42.707 -2.348 -43.939 1.00 95.94 445 GLY A C 1
ATOM 3383 O O . GLY A 1 445 ? 42.111 -3.243 -44.546 1.00 95.94 445 GLY A O 1
ATOM 3384 N N . PRO A 1 446 ? 44.029 -2.388 -43.706 1.00 97.38 446 PRO A N 1
ATOM 3385 C CA . PRO A 1 446 ? 44.871 -3.501 -44.116 1.00 97.38 446 PRO A CA 1
ATOM 3386 C C . PRO A 1 446 ? 44.652 -4.723 -43.220 1.00 97.38 446 PRO A C 1
ATOM 3388 O O . PRO A 1 446 ? 44.122 -4.623 -42.112 1.00 97.38 446 PRO A O 1
ATOM 3391 N N . TRP A 1 447 ? 45.148 -5.872 -43.673 1.00 97.06 447 TRP A N 1
ATOM 3392 C CA . TRP A 1 447 ? 45.313 -7.037 -42.811 1.00 97.06 447 TRP A CA 1
ATOM 3393 C C . TRP A 1 447 ? 46.183 -6.710 -41.598 1.00 97.06 447 TRP A C 1
ATOM 3395 O O . TRP A 1 447 ? 47.203 -6.028 -41.709 1.00 97.06 447 TRP A O 1
ATOM 3405 N N . ASN A 1 448 ? 45.819 -7.258 -40.446 1.00 96.38 448 ASN A N 1
ATOM 3406 C CA . ASN A 1 448 ? 46.610 -7.174 -39.228 1.00 96.38 448 ASN A CA 1
ATOM 3407 C C . ASN A 1 448 ? 46.747 -8.551 -38.563 1.00 96.38 448 ASN A C 1
ATOM 3409 O O . ASN A 1 448 ? 46.002 -9.489 -38.845 1.00 96.38 448 ASN A O 1
ATOM 3413 N N . VAL A 1 449 ? 47.758 -8.698 -37.709 1.00 96.81 449 VAL A N 1
ATOM 3414 C CA . VAL A 1 449 ? 47.930 -9.902 -36.886 1.00 96.81 449 VAL A CA 1
ATOM 3415 C C . VAL A 1 449 ? 47.025 -9.762 -35.670 1.00 96.81 449 VAL A C 1
ATOM 3417 O O . VAL A 1 449 ? 47.122 -8.763 -34.962 1.00 96.81 449 VAL A O 1
ATOM 3420 N N . GLN A 1 450 ? 46.153 -10.743 -35.455 1.00 96.44 450 GLN A N 1
ATOM 3421 C CA . GLN A 1 450 ? 45.221 -10.760 -34.327 1.00 96.44 450 GLN A CA 1
ATOM 3422 C C . GLN A 1 450 ? 45.747 -11.593 -33.165 1.00 96.44 450 GLN A C 1
ATOM 3424 O O . GLN A 1 450 ? 45.573 -11.193 -32.024 1.00 96.44 450 GLN A O 1
ATOM 3429 N N . GLU A 1 451 ? 46.420 -12.710 -33.452 1.00 96.38 451 GLU A N 1
ATOM 3430 C CA . GLU A 1 451 ? 46.994 -13.590 -32.429 1.00 96.38 451 GLU A CA 1
ATOM 3431 C C . GLU A 1 451 ? 48.381 -14.086 -32.846 1.00 96.38 451 GLU A C 1
ATOM 3433 O O . GLU A 1 451 ? 48.719 -14.158 -34.039 1.00 96.38 451 GLU A O 1
ATOM 3438 N N . ARG A 1 452 ? 49.194 -14.417 -31.840 1.00 97.19 452 ARG A N 1
ATOM 3439 C CA . ARG A 1 452 ? 50.531 -14.998 -31.995 1.00 97.19 452 ARG A CA 1
ATOM 3440 C C . ARG A 1 452 ? 50.699 -16.176 -31.045 1.00 97.19 452 ARG A C 1
ATOM 3442 O O . ARG A 1 452 ? 50.193 -16.149 -29.929 1.00 97.19 452 ARG A O 1
ATOM 3449 N N . ASN A 1 453 ? 51.471 -17.178 -31.456 1.00 95.19 453 ASN A N 1
ATOM 3450 C CA . ASN A 1 453 ? 51.871 -18.254 -30.549 1.00 95.19 453 ASN A CA 1
ATOM 3451 C C . ASN A 1 453 ? 52.966 -17.796 -29.564 1.00 95.19 453 ASN A C 1
ATOM 3453 O O . ASN A 1 453 ? 53.509 -16.695 -29.670 1.00 95.19 453 ASN A O 1
ATOM 3457 N N . ILE A 1 454 ? 53.349 -18.686 -28.643 1.00 95.06 454 ILE A N 1
ATOM 3458 C CA . ILE A 1 454 ? 54.412 -18.448 -27.647 1.00 95.06 454 ILE A CA 1
ATOM 3459 C C . ILE A 1 454 ? 55.787 -18.125 -28.258 1.00 95.06 454 ILE A C 1
ATOM 3461 O O . ILE A 1 454 ? 56.639 -17.559 -27.583 1.00 95.06 454 ILE A O 1
ATOM 3465 N N . LEU A 1 455 ? 56.006 -18.465 -29.533 1.00 94.94 455 LEU A N 1
ATOM 3466 C CA . LEU A 1 455 ? 57.230 -18.157 -30.281 1.00 94.94 455 LEU A CA 1
ATOM 3467 C C . LEU A 1 455 ? 57.128 -16.819 -31.034 1.00 94.94 455 LEU A C 1
ATOM 3469 O O . LEU A 1 455 ? 58.004 -16.480 -31.827 1.00 94.94 455 LEU A O 1
ATOM 3473 N N . GLY A 1 456 ? 56.040 -16.070 -30.839 1.00 93.81 456 GLY A N 1
ATOM 3474 C CA . GLY A 1 456 ? 55.780 -14.798 -31.503 1.00 93.81 456 GLY A CA 1
ATOM 3475 C C . GLY A 1 456 ? 55.354 -14.920 -32.968 1.00 93.81 456 GLY A C 1
ATOM 3476 O O . GLY A 1 456 ? 55.249 -13.897 -33.646 1.00 93.81 456 GLY A O 1
ATOM 3477 N N . GLN A 1 457 ? 55.087 -16.119 -33.490 1.00 95.75 457 GLN A N 1
ATOM 3478 C CA . GLN A 1 457 ? 54.653 -16.311 -34.877 1.00 95.75 457 GLN A CA 1
ATOM 3479 C C . GLN A 1 457 ? 53.156 -15.987 -35.022 1.00 95.75 457 GLN A C 1
ATOM 3481 O O . GLN A 1 457 ? 52.379 -16.427 -34.174 1.00 95.75 457 GLN A O 1
ATOM 3486 N N . PRO A 1 458 ? 52.723 -15.265 -36.077 1.00 95.81 458 PRO A N 1
ATOM 3487 C CA . PRO A 1 458 ? 51.303 -15.041 -36.349 1.00 95.81 458 PRO A CA 1
ATOM 3488 C C . PRO A 1 458 ? 50.533 -16.360 -36.493 1.00 95.81 458 PRO A C 1
ATOM 3490 O O . PRO A 1 458 ? 50.912 -17.217 -37.294 1.00 95.81 458 PRO A O 1
ATOM 3493 N N . THR A 1 459 ? 49.452 -16.506 -35.730 1.00 96.56 459 THR A N 1
ATOM 3494 C CA . THR A 1 459 ? 48.534 -17.655 -35.804 1.00 96.56 459 THR A CA 1
ATOM 3495 C C . THR A 1 459 ? 47.162 -17.276 -36.332 1.00 96.56 459 THR A C 1
ATOM 3497 O O . THR A 1 459 ? 46.426 -18.158 -36.752 1.00 96.56 459 THR A O 1
ATOM 3500 N N . MET A 1 460 ? 46.815 -15.989 -36.355 1.00 97.50 460 MET A N 1
ATOM 3501 C CA . MET A 1 460 ? 45.549 -15.509 -36.899 1.00 97.50 460 MET A CA 1
ATOM 3502 C C . MET A 1 460 ? 45.716 -14.122 -37.513 1.00 97.50 460 MET A C 1
ATOM 3504 O O . MET A 1 460 ? 46.327 -13.227 -36.918 1.00 97.50 460 MET A O 1
ATOM 3508 N N . HIS A 1 461 ? 45.129 -13.936 -38.692 1.00 97.94 461 HIS A N 1
ATOM 3509 C CA . HIS A 1 461 ? 45.034 -12.643 -39.353 1.00 97.94 461 HIS A CA 1
ATOM 3510 C C . HIS A 1 461 ? 43.606 -12.113 -39.288 1.00 97.94 461 HIS A C 1
ATOM 3512 O O . HIS A 1 461 ? 42.645 -12.872 -39.403 1.00 97.94 461 HIS A O 1
ATOM 3518 N N . GLY A 1 462 ? 43.483 -10.802 -39.120 1.00 97.38 462 GLY A N 1
ATOM 3519 C CA . GLY A 1 462 ? 42.222 -10.081 -39.112 1.00 97.38 462 GLY A CA 1
ATOM 3520 C C . GLY A 1 462 ? 42.163 -9.076 -40.249 1.00 97.38 462 GLY A C 1
ATOM 3521 O O . GLY A 1 462 ? 43.173 -8.473 -40.619 1.00 97.38 462 GLY A O 1
ATOM 3522 N N . LEU A 1 463 ? 40.970 -8.890 -40.796 1.00 97.69 463 LEU A N 1
ATOM 3523 C CA . LEU A 1 463 ? 40.674 -7.837 -41.751 1.00 97.69 463 LEU A CA 1
ATOM 3524 C C . LEU A 1 463 ? 39.604 -6.918 -41.147 1.00 97.69 463 LEU A C 1
ATOM 3526 O O . LEU A 1 463 ? 38.482 -7.379 -40.911 1.00 97.69 463 LEU A O 1
ATOM 3530 N N . PRO A 1 464 ? 39.921 -5.642 -40.861 1.00 97.44 464 PRO A N 1
ATOM 3531 C CA . PRO A 1 464 ? 38.933 -4.688 -40.383 1.00 97.44 464 PRO A CA 1
ATOM 3532 C C . PRO A 1 464 ? 37.924 -4.370 -41.491 1.00 97.44 464 PRO A C 1
ATOM 3534 O O . PRO A 1 464 ? 38.283 -4.079 -42.637 1.00 97.44 464 PRO A O 1
ATOM 3537 N N . ILE A 1 465 ? 36.644 -4.432 -41.137 1.00 97.38 465 ILE A N 1
ATOM 3538 C CA . ILE A 1 465 ? 35.517 -4.197 -42.031 1.00 97.38 465 ILE A CA 1
ATOM 3539 C C . ILE A 1 465 ? 34.439 -3.347 -41.355 1.00 97.38 465 ILE A C 1
ATOM 3541 O O . ILE A 1 465 ? 34.330 -3.276 -40.131 1.00 97.38 465 ILE A O 1
ATOM 3545 N N . LEU A 1 466 ? 33.586 -2.748 -42.176 1.00 97.12 466 LEU A N 1
ATOM 3546 C CA . LEU A 1 466 ? 32.282 -2.244 -41.772 1.00 97.12 466 LEU A CA 1
ATOM 3547 C C . LEU A 1 466 ? 31.217 -3.119 -42.432 1.00 97.12 466 LEU A C 1
ATOM 3549 O O . LEU A 1 466 ? 31.162 -3.210 -43.658 1.00 97.12 466 LEU A O 1
ATOM 3553 N N . LEU A 1 467 ? 30.387 -3.768 -41.621 1.00 96.62 467 LEU A N 1
ATOM 3554 C CA . LEU A 1 467 ? 29.266 -4.586 -42.071 1.00 96.62 467 LEU A CA 1
ATOM 3555 C C . LEU A 1 467 ? 27.968 -3.806 -41.877 1.00 96.62 467 LEU A C 1
ATOM 3557 O O . LEU A 1 467 ? 27.644 -3.449 -40.749 1.00 96.62 467 LEU A O 1
ATOM 3561 N N . ALA A 1 468 ? 27.203 -3.591 -42.946 1.00 96.75 468 ALA A N 1
ATOM 3562 C CA . ALA A 1 468 ? 25.845 -3.067 -42.861 1.00 96.75 468 ALA A CA 1
ATOM 3563 C C . ALA A 1 468 ? 24.825 -4.202 -42.932 1.00 96.75 468 ALA A C 1
ATOM 3565 O O . ALA A 1 468 ? 24.827 -5.013 -43.864 1.00 96.75 468 ALA A O 1
ATOM 3566 N N . VAL A 1 469 ? 23.908 -4.208 -41.973 1.00 95.12 469 VAL A N 1
ATOM 3567 C CA . VAL A 1 469 ? 22.771 -5.122 -41.919 1.00 95.12 469 VAL A CA 1
ATOM 3568 C C . VAL A 1 469 ? 21.479 -4.358 -41.665 1.00 95.12 469 VAL A C 1
ATOM 3570 O O . VAL A 1 469 ? 21.483 -3.211 -41.220 1.00 95.12 469 VAL A O 1
ATOM 3573 N N . GLN A 1 470 ? 20.356 -5.011 -41.918 1.00 93.94 470 GLN A N 1
ATOM 3574 C CA . GLN A 1 470 ? 19.036 -4.471 -41.633 1.00 93.94 470 GLN A CA 1
ATOM 3575 C C . GLN A 1 470 ? 18.163 -5.544 -40.990 1.00 93.94 470 GLN A C 1
ATOM 3577 O O . GLN A 1 470 ? 18.070 -6.660 -41.507 1.00 93.94 470 GLN A O 1
ATOM 3582 N N . ARG A 1 471 ? 17.524 -5.211 -39.864 1.00 90.31 471 ARG A N 1
ATOM 3583 C CA . ARG A 1 471 ? 16.460 -6.040 -39.285 1.00 90.31 471 ARG A CA 1
ATOM 3584 C C . ARG A 1 471 ? 15.125 -5.701 -39.937 1.00 90.31 471 ARG A C 1
ATOM 3586 O O . ARG A 1 471 ? 14.948 -4.611 -40.482 1.00 90.31 471 ARG A O 1
ATOM 3593 N N . ALA A 1 472 ? 14.164 -6.613 -39.823 1.00 88.38 472 ALA A N 1
ATOM 3594 C CA . ALA A 1 472 ? 12.796 -6.368 -40.275 1.00 88.38 472 ALA A CA 1
ATOM 3595 C C . ALA A 1 472 ? 12.202 -5.084 -39.660 1.00 88.38 472 ALA A C 1
ATOM 3597 O O . ALA A 1 472 ? 11.549 -4.322 -40.363 1.00 88.38 472 ALA A O 1
ATOM 3598 N N . GLU A 1 473 ? 12.503 -4.815 -38.387 1.00 85.88 473 GLU A N 1
ATOM 3599 C CA . GLU A 1 473 ? 12.044 -3.634 -37.638 1.00 85.88 473 GLU A CA 1
ATOM 3600 C C . GLU A 1 473 ? 12.671 -2.314 -38.123 1.00 85.88 473 GLU A C 1
ATOM 3602 O O . GLU A 1 473 ? 12.033 -1.269 -38.061 1.00 85.88 473 GLU A O 1
ATOM 3607 N N . ASP A 1 474 ? 13.901 -2.345 -38.646 1.00 89.06 474 ASP A N 1
ATOM 3608 C CA . ASP A 1 474 ? 14.609 -1.138 -39.100 1.00 89.06 474 ASP A CA 1
ATOM 3609 C C . ASP A 1 474 ? 14.181 -0.722 -40.525 1.00 89.06 474 ASP A C 1
ATOM 3611 O O . ASP A 1 474 ? 14.377 0.424 -40.948 1.00 89.06 474 ASP A O 1
ATOM 3615 N N . LYS A 1 475 ? 13.601 -1.662 -41.287 1.00 89.06 475 LYS A N 1
ATOM 3616 C CA . LYS A 1 475 ? 13.244 -1.492 -42.702 1.00 89.06 475 LYS A CA 1
ATOM 3617 C C . LYS A 1 475 ? 12.185 -0.404 -42.942 1.00 89.06 475 LYS A C 1
ATOM 3619 O O . LYS A 1 475 ? 12.424 0.414 -43.832 1.00 89.06 475 LYS A O 1
ATOM 3624 N N . PRO A 1 476 ? 11.070 -0.320 -42.186 1.00 89.12 476 PRO A N 1
ATOM 3625 C CA . PRO A 1 476 ? 10.083 0.753 -42.348 1.00 89.12 476 PRO A CA 1
ATOM 3626 C C . PRO A 1 476 ? 10.670 2.151 -42.125 1.00 89.12 476 PRO A C 1
ATOM 3628 O O . PRO A 1 476 ? 10.289 3.094 -42.810 1.00 89.12 476 PRO A O 1
ATOM 3631 N N . SER A 1 477 ? 11.645 2.273 -41.221 1.00 87.38 477 SER A N 1
ATOM 3632 C CA . SER A 1 477 ? 12.324 3.537 -40.909 1.00 87.38 477 SER A CA 1
ATOM 3633 C C . SER A 1 477 ? 13.471 3.867 -41.876 1.00 87.38 477 SER A C 1
ATOM 3635 O O . SER A 1 477 ? 14.138 4.896 -41.733 1.00 87.38 477 SER A O 1
ATOM 3637 N N . GLY A 1 478 ? 13.738 2.995 -42.857 1.00 92.81 478 GLY A N 1
ATOM 3638 C CA . GLY A 1 478 ? 14.832 3.156 -43.812 1.00 92.81 478 GLY A CA 1
ATOM 3639 C C . GLY A 1 478 ? 16.213 3.162 -43.150 1.00 92.81 478 GLY A C 1
ATOM 3640 O O . GLY A 1 478 ? 17.124 3.834 -43.642 1.00 92.81 478 GLY A O 1
ATOM 3641 N N . LEU A 1 479 ? 16.370 2.458 -42.026 1.00 93.19 479 LEU A N 1
ATOM 3642 C CA . LEU A 1 479 ? 17.607 2.416 -41.248 1.00 93.19 479 LEU A CA 1
ATOM 3643 C C . LEU A 1 479 ? 18.402 1.139 -41.529 1.00 93.19 479 LEU A C 1
ATOM 3645 O O . LEU A 1 479 ? 17.845 0.081 -41.821 1.00 93.19 479 LEU A O 1
ATOM 3649 N N . ALA A 1 480 ? 19.721 1.256 -41.431 1.00 94.56 480 ALA A N 1
ATOM 3650 C CA . ALA A 1 480 ? 20.669 0.156 -41.420 1.00 94.56 480 ALA A CA 1
ATOM 3651 C C . ALA A 1 480 ? 21.525 0.240 -40.153 1.00 94.56 480 ALA A C 1
ATOM 3653 O O . ALA A 1 480 ? 21.906 1.327 -39.708 1.00 94.56 480 ALA A O 1
ATOM 3654 N N . ARG A 1 481 ? 21.846 -0.924 -39.596 1.00 93.62 481 ARG A N 1
ATOM 3655 C CA . ARG A 1 481 ? 22.795 -1.087 -38.495 1.00 93.62 481 ARG A CA 1
ATOM 3656 C C . ARG A 1 481 ? 24.155 -1.390 -39.096 1.00 93.62 481 ARG A C 1
ATOM 3658 O O . ARG A 1 481 ? 24.290 -2.360 -39.840 1.00 93.62 481 ARG A O 1
ATOM 3665 N N . ALA A 1 482 ? 25.150 -0.570 -38.792 1.00 94.56 482 ALA A N 1
ATOM 3666 C CA . ALA A 1 482 ? 26.512 -0.789 -39.241 1.00 94.56 482 ALA A CA 1
ATOM 3667 C C . ALA A 1 482 ? 27.399 -1.188 -38.060 1.00 94.56 482 ALA A C 1
ATOM 3669 O O . ALA A 1 482 ? 27.384 -0.538 -37.016 1.00 94.56 482 ALA A O 1
ATOM 3670 N N . PHE A 1 483 ? 28.170 -2.254 -38.242 1.00 94.56 483 PHE A N 1
ATOM 3671 C CA . PHE A 1 483 ? 29.064 -2.820 -37.240 1.00 94.56 483 PHE A CA 1
ATOM 3672 C C . PHE A 1 483 ? 30.501 -2.719 -37.727 1.00 94.56 483 PHE A C 1
ATOM 3674 O O . PHE A 1 483 ? 30.825 -3.187 -38.822 1.00 94.56 483 PHE A O 1
ATOM 3681 N N . ARG A 1 484 ? 31.371 -2.122 -36.914 1.00 95.19 484 ARG A N 1
ATOM 3682 C CA . ARG A 1 484 ? 32.817 -2.175 -37.116 1.00 95.19 484 ARG A CA 1
ATOM 3683 C C . ARG A 1 484 ? 33.293 -3.521 -36.605 1.00 95.19 484 ARG A C 1
ATOM 3685 O O . ARG A 1 484 ? 33.209 -3.795 -35.413 1.00 95.19 484 ARG A O 1
ATOM 3692 N N . LEU A 1 485 ? 33.744 -4.369 -37.515 1.00 96.81 485 LEU A N 1
ATOM 3693 C CA . LEU A 1 485 ? 34.153 -5.732 -37.208 1.00 96.81 485 LEU A CA 1
ATOM 3694 C C . LEU A 1 485 ? 35.596 -5.958 -37.643 1.00 96.81 485 LEU A C 1
ATOM 3696 O O . LEU A 1 485 ? 36.100 -5.284 -38.538 1.00 96.81 485 LEU A O 1
ATOM 3700 N N . THR A 1 486 ? 36.217 -6.981 -37.076 1.00 97.62 486 THR A N 1
ATOM 3701 C CA . THR A 1 486 ? 37.398 -7.618 -37.657 1.00 97.62 486 THR A CA 1
ATOM 3702 C C . THR A 1 486 ? 37.017 -9.043 -38.014 1.00 97.62 486 THR A C 1
ATOM 3704 O O . THR A 1 486 ? 36.681 -9.820 -37.121 1.00 97.62 486 THR A O 1
ATOM 3707 N N . ILE A 1 487 ? 37.033 -9.387 -39.303 1.00 97.44 487 ILE A N 1
ATOM 3708 C CA . ILE A 1 487 ? 36.819 -10.768 -39.745 1.00 97.44 487 ILE A CA 1
ATOM 3709 C C . ILE A 1 487 ? 38.153 -11.512 -39.759 1.00 97.44 487 ILE A C 1
ATOM 3711 O O . ILE A 1 487 ? 39.148 -11.002 -40.273 1.00 97.44 487 ILE A O 1
ATOM 3715 N N . CYS A 1 488 ? 38.182 -12.696 -39.160 1.00 97.50 488 CYS A N 1
ATOM 3716 C CA . CYS A 1 488 ? 39.408 -13.405 -38.830 1.00 97.50 488 CYS A CA 1
ATOM 3717 C C . CYS A 1 488 ? 39.529 -14.727 -39.591 1.00 97.50 488 CYS A C 1
ATOM 3719 O O . CYS A 1 488 ? 38.542 -15.425 -39.847 1.00 97.50 488 CYS A O 1
ATOM 3721 N N . THR A 1 489 ? 40.764 -15.079 -39.936 1.00 97.25 489 THR A N 1
ATOM 3722 C CA . THR A 1 489 ? 41.118 -16.409 -40.445 1.00 97.25 489 THR A CA 1
ATOM 3723 C C . THR A 1 489 ? 41.063 -17.455 -39.331 1.00 97.25 489 THR A C 1
ATOM 3725 O O . THR A 1 489 ? 40.931 -17.113 -38.158 1.00 97.25 489 THR A O 1
ATOM 3728 N N . ALA A 1 490 ? 41.244 -18.724 -39.693 1.00 95.06 490 ALA A N 1
ATOM 3729 C CA . ALA A 1 490 ? 41.490 -19.787 -38.722 1.00 95.06 490 ALA A CA 1
ATOM 3730 C C . ALA A 1 490 ? 42.722 -19.501 -37.850 1.00 95.06 490 ALA A C 1
ATOM 3732 O O . ALA A 1 490 ? 43.707 -18.938 -38.341 1.00 95.06 490 ALA A O 1
ATOM 3733 N N . GLU A 1 491 ? 42.682 -19.937 -36.590 1.00 95.19 491 GLU A N 1
ATOM 3734 C CA . GLU A 1 491 ? 43.811 -19.834 -35.666 1.00 95.19 491 GLU A CA 1
ATOM 3735 C C . GLU A 1 491 ? 44.737 -21.052 -35.806 1.00 95.19 491 GLU A C 1
ATOM 3737 O O . GLU A 1 491 ? 44.469 -22.131 -35.281 1.00 95.19 491 GLU A O 1
ATOM 3742 N N . ARG A 1 492 ? 45.834 -20.904 -36.558 1.00 94.44 492 ARG A N 1
ATOM 3743 C CA . ARG A 1 492 ? 46.857 -21.947 -36.742 1.00 94.44 492 ARG A CA 1
ATOM 3744 C C . ARG A 1 492 ? 48.173 -21.388 -37.274 1.00 94.44 492 ARG A C 1
ATOM 3746 O O . ARG A 1 492 ? 48.211 -20.378 -37.974 1.00 94.44 492 ARG A O 1
ATOM 3753 N N . VAL A 1 493 ? 49.266 -22.100 -37.005 1.00 93.19 493 VAL A N 1
ATOM 3754 C CA . VAL A 1 493 ? 50.594 -21.753 -37.535 1.00 93.19 493 VAL A CA 1
ATOM 3755 C C . VAL A 1 493 ? 50.586 -21.798 -39.068 1.00 93.19 493 VAL A C 1
ATOM 3757 O O . VAL A 1 493 ? 50.075 -22.742 -39.671 1.00 93.19 493 VAL A O 1
ATOM 3760 N N . GLY A 1 494 ? 51.162 -20.772 -39.701 1.00 92.06 494 GLY A N 1
ATOM 3761 C CA . GLY A 1 494 ? 51.292 -20.687 -41.160 1.00 92.06 494 GLY A CA 1
ATOM 3762 C C . GLY A 1 494 ? 50.017 -20.265 -41.900 1.00 92.06 494 GLY A C 1
ATOM 3763 O O . GLY A 1 494 ? 49.967 -20.376 -43.127 1.00 92.06 494 GLY A O 1
ATOM 3764 N N . VAL A 1 495 ? 48.985 -19.789 -41.190 1.00 94.50 495 VAL A N 1
ATOM 3765 C CA . VAL A 1 495 ? 47.789 -19.230 -41.832 1.00 94.50 495 VAL A CA 1
ATOM 3766 C C . VAL A 1 495 ? 48.146 -17.984 -42.653 1.00 94.50 495 VAL A C 1
ATOM 3768 O O . VAL A 1 495 ? 48.966 -17.167 -42.245 1.00 94.50 495 VAL A O 1
ATOM 3771 N N . LYS A 1 496 ? 47.551 -17.850 -43.843 1.00 94.81 496 LYS A N 1
ATOM 3772 C CA . LYS A 1 496 ? 47.762 -16.701 -44.737 1.00 94.81 496 LYS A CA 1
ATOM 3773 C C . LYS A 1 496 ? 46.678 -15.639 -44.503 1.00 94.81 496 LYS A C 1
ATOM 3775 O O . LYS A 1 496 ? 45.564 -16.023 -44.158 1.00 94.81 496 LYS A O 1
ATOM 3780 N N . PRO A 1 497 ? 46.952 -14.340 -44.736 1.00 94.75 497 PRO A N 1
ATOM 3781 C CA . PRO A 1 497 ? 45.951 -13.269 -44.689 1.00 94.75 497 PRO A CA 1
ATOM 3782 C C . PRO A 1 497 ? 45.008 -13.345 -45.905 1.00 94.75 497 PRO A C 1
ATOM 3784 O O . PRO A 1 497 ? 45.081 -12.541 -46.830 1.00 94.75 497 PRO A O 1
ATOM 3787 N N . ALA A 1 498 ? 44.178 -14.387 -45.944 1.00 94.81 498 ALA A N 1
ATOM 3788 C CA . ALA A 1 498 ? 43.244 -14.695 -47.019 1.00 94.81 498 ALA A CA 1
ATOM 3789 C C . ALA A 1 498 ? 42.092 -15.576 -46.485 1.00 94.81 498 ALA A C 1
ATOM 3791 O O . ALA A 1 498 ? 42.261 -16.229 -45.453 1.00 94.81 498 ALA A O 1
ATOM 3792 N N . PRO A 1 499 ? 40.937 -15.640 -47.178 1.00 93.12 499 PRO A N 1
ATOM 3793 C CA . PRO A 1 499 ? 39.872 -16.594 -46.863 1.00 93.12 499 PRO A CA 1
ATOM 3794 C C . PRO A 1 499 ? 40.369 -18.060 -46.892 1.00 93.12 499 PRO A C 1
ATOM 3796 O O . PRO A 1 499 ? 41.353 -18.356 -47.577 1.00 93.12 499 PRO A O 1
ATOM 3799 N N . PRO A 1 500 ? 39.677 -19.010 -46.229 1.00 94.31 500 PRO A N 1
ATOM 3800 C CA . PRO A 1 500 ? 38.378 -18.869 -45.566 1.00 94.31 500 PRO A CA 1
ATOM 3801 C C . PRO A 1 500 ? 38.446 -18.161 -44.205 1.00 94.31 500 PRO A C 1
ATOM 3803 O O . PRO A 1 500 ? 39.462 -18.190 -43.513 1.00 94.31 500 PRO A O 1
ATOM 3806 N N . PHE A 1 501 ? 37.326 -17.542 -43.828 1.00 95.50 501 PHE A N 1
ATOM 3807 C CA . PHE A 1 501 ? 37.133 -16.898 -42.530 1.00 95.50 501 PHE A CA 1
ATOM 3808 C C . PHE A 1 501 ? 36.435 -17.843 -41.553 1.00 95.50 501 PHE A C 1
ATOM 3810 O O . PHE A 1 501 ? 35.549 -18.599 -41.958 1.00 95.50 501 PHE A O 1
ATOM 3817 N N . GLU A 1 502 ? 36.801 -17.765 -40.276 1.00 93.69 502 GLU A N 1
ATOM 3818 C CA . GLU A 1 502 ? 36.270 -18.655 -39.234 1.00 93.69 502 GLU A CA 1
ATOM 3819 C C . GLU A 1 502 ? 35.539 -17.897 -38.125 1.00 93.69 502 GLU A C 1
ATOM 3821 O O . GLU A 1 502 ? 34.542 -18.386 -37.602 1.00 93.69 502 GLU A O 1
ATOM 3826 N N . SER A 1 503 ? 35.974 -16.679 -37.799 1.00 93.38 503 SER A N 1
ATOM 3827 C CA . SER A 1 503 ? 35.389 -15.904 -36.705 1.00 93.38 503 SER A CA 1
ATOM 3828 C C . SER A 1 503 ? 35.331 -14.410 -37.008 1.00 93.38 503 SER A C 1
ATOM 3830 O O . SER A 1 503 ? 35.912 -13.917 -37.978 1.00 93.38 503 SER A O 1
ATOM 3832 N N . VAL A 1 504 ? 34.597 -13.677 -36.170 1.00 95.38 504 VAL A N 1
ATOM 3833 C CA . VAL A 1 504 ? 34.505 -12.216 -36.211 1.00 95.38 504 VAL A CA 1
ATOM 3834 C C . VAL A 1 504 ? 34.672 -11.649 -34.809 1.00 95.38 504 VAL A C 1
ATOM 3836 O O . VAL A 1 504 ? 34.186 -12.223 -33.837 1.00 95.38 504 VAL A O 1
ATOM 3839 N N . ARG A 1 505 ? 35.329 -10.495 -34.701 1.00 93.31 505 ARG A N 1
ATOM 3840 C CA . ARG A 1 505 ? 35.375 -9.686 -33.478 1.00 93.31 505 ARG A CA 1
ATOM 3841 C C . ARG A 1 505 ? 34.547 -8.427 -33.696 1.00 93.31 505 ARG A C 1
ATOM 3843 O O . ARG A 1 505 ? 34.753 -7.731 -34.689 1.00 93.31 505 ARG A O 1
ATOM 3850 N N . VAL A 1 506 ? 33.601 -8.167 -32.797 1.00 86.69 506 VAL A N 1
ATOM 3851 C CA . VAL A 1 506 ? 32.686 -7.020 -32.880 1.00 86.69 506 VAL A CA 1
ATOM 3852 C C . VAL A 1 506 ? 33.266 -5.849 -32.093 1.00 86.69 506 VAL A C 1
ATOM 3854 O O . VAL A 1 506 ? 33.600 -6.006 -30.923 1.00 86.69 506 VAL A O 1
ATOM 3857 N N . GLY A 1 507 ? 33.416 -4.703 -32.753 1.00 86.00 507 GLY A N 1
ATOM 3858 C CA . GLY A 1 507 ? 33.775 -3.425 -32.141 1.00 86.00 507 GLY A CA 1
ATOM 3859 C C . GLY A 1 507 ? 32.553 -2.516 -32.020 1.00 86.00 507 GLY A C 1
ATOM 3860 O O . GLY A 1 507 ? 31.475 -2.961 -31.632 1.00 86.00 507 GLY A O 1
ATOM 3861 N N . ASP A 1 508 ? 32.712 -1.241 -32.375 1.00 87.94 508 ASP A N 1
ATOM 3862 C CA . ASP A 1 508 ? 31.621 -0.266 -32.301 1.00 87.94 508 ASP A CA 1
ATOM 3863 C C . ASP A 1 508 ? 30.501 -0.552 -33.304 1.00 87.94 508 ASP A C 1
ATOM 3865 O O . ASP A 1 508 ? 30.702 -1.150 -34.368 1.00 87.94 508 ASP A O 1
ATOM 3869 N N . SER A 1 509 ? 29.327 0.005 -33.026 1.00 89.75 509 SER A N 1
ATOM 3870 C CA . SER A 1 509 ? 28.230 0.036 -33.980 1.00 89.75 509 SER A CA 1
ATOM 3871 C C . SER A 1 509 ? 27.543 1.395 -34.046 1.00 89.75 509 SER A C 1
ATOM 3873 O O . SER A 1 509 ? 27.710 2.254 -33.184 1.00 89.75 509 SER A O 1
ATOM 3875 N N . LEU A 1 510 ? 26.831 1.621 -35.147 1.00 90.94 510 LEU A N 1
ATOM 3876 C CA . LEU A 1 510 ? 26.150 2.876 -35.442 1.00 90.94 510 LEU A CA 1
ATOM 3877 C C . LEU A 1 510 ? 24.904 2.631 -36.290 1.00 90.94 510 LEU A C 1
ATOM 3879 O O . LEU A 1 510 ? 24.808 1.634 -37.013 1.00 90.94 510 LEU A O 1
ATOM 3883 N N . LEU A 1 511 ? 23.954 3.560 -36.221 1.00 93.12 511 LEU A N 1
ATOM 3884 C CA . LEU A 1 511 ? 22.826 3.622 -37.149 1.00 93.12 511 LEU A CA 1
ATOM 3885 C C . LEU A 1 511 ? 23.147 4.541 -38.326 1.00 93.12 511 LEU A C 1
ATOM 3887 O O . LEU A 1 511 ? 23.738 5.605 -38.158 1.00 93.12 511 LEU A O 1
ATOM 3891 N N . MET A 1 512 ? 22.708 4.157 -39.521 1.00 94.44 512 MET A N 1
ATOM 3892 C CA . MET A 1 512 ? 22.793 4.991 -40.720 1.00 94.44 512 MET A CA 1
ATOM 3893 C C . MET A 1 512 ? 21.565 4.805 -41.614 1.00 94.44 512 MET A C 1
ATOM 3895 O O . MET A 1 512 ? 20.808 3.847 -41.458 1.00 94.44 512 MET A O 1
ATOM 3899 N N . LYS A 1 513 ? 21.351 5.711 -42.575 1.00 95.31 513 LYS A N 1
ATOM 3900 C CA . LYS A 1 513 ? 20.305 5.516 -43.589 1.00 95.31 513 LYS A CA 1
ATOM 3901 C C . LYS A 1 513 ? 20.671 4.331 -44.484 1.00 95.31 513 LYS A C 1
ATOM 3903 O O . LYS A 1 513 ? 21.773 4.282 -45.023 1.00 95.31 513 LYS A O 1
ATOM 3908 N N . ALA A 1 514 ? 19.732 3.411 -44.693 1.00 94.38 514 ALA A N 1
ATOM 3909 C CA . ALA A 1 514 ? 19.940 2.249 -45.556 1.00 94.38 514 ALA A CA 1
ATOM 3910 C C . ALA A 1 514 ? 20.280 2.658 -46.999 1.00 94.38 514 ALA A C 1
ATOM 3912 O O . ALA A 1 514 ? 21.096 2.016 -47.646 1.00 94.38 514 ALA A O 1
ATOM 3913 N N . THR A 1 515 ? 19.732 3.779 -47.475 1.00 94.56 515 THR A N 1
ATOM 3914 C CA . THR A 1 515 ? 20.038 4.358 -48.794 1.00 94.56 515 THR A CA 1
ATOM 3915 C C . THR A 1 515 ? 21.458 4.916 -48.917 1.00 94.56 515 THR A C 1
ATOM 3917 O O . THR A 1 515 ? 21.927 5.141 -50.030 1.00 94.56 515 THR A O 1
ATOM 3920 N N . ALA A 1 516 ? 22.151 5.157 -47.799 1.00 93.31 516 ALA A N 1
ATOM 3921 C CA . ALA A 1 516 ? 23.540 5.605 -47.799 1.00 93.31 516 ALA A CA 1
ATOM 3922 C C . ALA A 1 516 ? 24.538 4.440 -47.923 1.00 93.31 516 ALA A C 1
ATOM 3924 O O . ALA A 1 516 ? 25.713 4.689 -48.193 1.00 93.31 516 ALA A O 1
ATOM 3925 N N . VAL A 1 517 ? 24.087 3.196 -47.730 1.00 93.06 517 VAL A N 1
ATOM 3926 C CA . VAL A 1 517 ? 24.892 1.974 -47.858 1.00 93.06 517 VAL A CA 1
ATOM 3927 C C . VAL A 1 517 ? 25.080 1.645 -49.344 1.00 93.06 517 VAL A C 1
ATOM 3929 O O . VAL A 1 517 ? 24.109 1.670 -50.100 1.00 93.06 517 VAL A O 1
ATOM 3932 N N . LYS A 1 518 ? 26.321 1.367 -49.768 1.00 82.81 518 LYS A N 1
ATOM 3933 C CA . LYS A 1 518 ? 26.687 1.145 -51.179 1.00 82.81 518 LYS A CA 1
ATOM 3934 C C . LYS A 1 518 ? 27.489 -0.126 -51.401 1.00 82.81 518 LYS A C 1
ATOM 3936 O O . LYS A 1 518 ? 28.339 -0.440 -50.534 1.00 82.81 518 LYS A O 1
#

pLDDT: mean 87.31, std 17.48, range [24.41, 98.56]

Secondary structure (DSSP, 8-state):
-------------------------PPPHHHHHHHHHHHHHHHHHHHHTT-HHHHHHHHHHHHHHHHHHHHH-TT-TTHHHHHHHHHHHHHHHHHHHS--S--PPPP-------PPPPPPHHHHHHHHHHHHHHHHHHHHHHHHHHHHTT--SS-HHHHHHHHHHHHHHHHHHHHHHHHHHHHTT-TTSHHHHHHHHHHHHHHHHHHHHHHHHHHHHHHHHHHHHHHHHHHHHHHHHHHHHIIIIITT--SSPPP-SSSHHHHHHHHHHHHIIIIIHHHHHHHHHHHHHHH-SSHHHHHHHHSS--THHHHHHHHHHHHHHHHHHHHHHHHHHHHHHHHHGGGS-HHHHHHHHHHHHHHHHHHHHH-SSSHHHHHHHHHHHHHHHHHHHHHHHHHHH-----S-TTS-TTHHHHHHHHHHHHHH-TTTTT-SSS--EEEEEEE-S--EEEEE-TTS-EEEEEEEEEEEEE-TTTTTTTEEEEEEEEEEE-SSTT--SSSPEEEEEEEEEEEEEGGG--

Sequence (518 aa):
MRTSRFVVLPLALTAQCLLFGTAGAPESVRDLAARANSELRAAQSALFNGKQAECRAALDRAAALIQQIEQAEPDNVQLRGLKERLERQRRDLDRRAGSAGPAAPPAGGDGGTRPSAPLPRSVREKAREFDEAVRALQSRLRWVETAKEGGASKTPLQHAEEAEALLPRLQAAFEALKEEAAKAGVGTHPTIVEAERMATSLPETVRKAKSEAAAAAARQQTADRQAEADIAALKAEAERLRAKVFDKAPGAAIHYNDLAPVTELLATIEEFERSDRAGAQKLVDEFRGKYGTTLDEIEQKTGERVYALETLTKGIENVAKTRTAMAADLVARARGMVDSLDSQHDFFRIDSHATIRQYLALAQKFDAEIPVVREALPAIEKALAEDLKKLDVKIASQKWPGNAASAPPDAKALGATILAWFRGSPDWGRNAKHPYTILAVAVTGPWNVQERNILGQPTMHGLPILLAVQRAEDKPSGLARAFRLTICTAERVGVKPAPPFESVRVGDSLLMKATAVK